Protein AF-A0A0G1TGY3-F1 (afdb_monomer)

Solvent-accessible surface area (backbone atoms only — not comparable to full-atom values): 24395 Å² total; per-residue (Å²): 129,84,79,92,53,63,81,68,51,52,61,52,52,50,52,52,41,62,74,67,44,72,40,59,59,64,80,89,74,49,90,42,69,34,83,45,82,66,89,56,51,62,45,38,53,90,56,82,52,72,69,52,55,55,55,52,52,54,51,35,54,52,42,52,52,43,38,74,75,67,34,46,50,40,29,58,47,46,32,49,49,55,61,65,57,26,45,51,40,17,62,73,72,73,46,59,46,73,66,47,44,56,54,22,43,51,46,34,50,54,53,51,59,70,70,59,60,64,51,16,70,91,64,53,48,43,51,68,39,68,89,45,41,52,53,55,55,50,48,50,52,51,34,37,77,69,70,36,37,49,76,48,76,41,78,35,42,28,31,7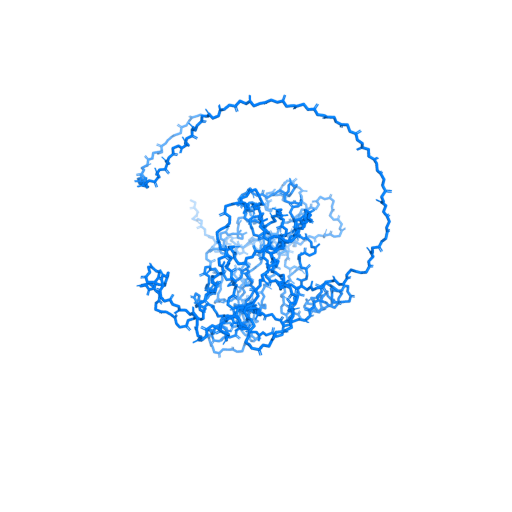6,87,78,71,42,80,43,59,76,92,43,43,56,94,60,15,33,73,86,76,66,44,69,47,43,81,42,81,43,78,41,81,44,70,54,58,75,83,42,48,68,60,59,55,60,48,55,79,73,52,97,63,59,66,69,59,46,50,52,51,53,60,70,62,43,82,49,67,39,31,49,38,36,34,28,31,69,75,86,72,86,82,68,99,62,92,72,76,63,50,70,48,79,43,79,35,72,58,63,88,52,56,91,73,58,64,58,48,79,42,54,60,84,36,74,65,40,53,55,50,62,68,69,40,81,85,64,79,73,91,81,77,62,85,85,73,71,84,79,73,98,63,101,62,81,71,65,49,78,44,57,34,93,56,36,50,76,76,51,81,52,88,46,90,49,83,52,62,93,64,97,75,90,77,92,75,91,83,90,85,86,84,88,85,91,83,88,87,89,86,81,90,82,89,84,88,85,82,88,81,93,78,85,83,84,88,82,85,83,82,87,79,88,86,79,88,84,87,85,90,87,89,87,133

Nearest PDB structures (foldseek):
  7nuc-assembly1_A  TM=8.549E-01  e=2.095E-24  Neisseria gonorrhoeae
  6ykl-assembly1_A  TM=8.386E-01  e=1.749E-25  Neisseria gonorrhoeae
  7nu5-assembly1_A  TM=8.412E-01  e=1.856E-25  Neisseria gonorrhoeae
  5ah5-assembly1_B  TM=9.162E-01  e=1.474E-23  Rhizobium rhizogenes K84
  5ah5-assembly2_A  TM=9.225E-01  e=2.823E-23  Rhizobium rhizogenes K84

Radius of gyration: 31.2 Å; Cα contacts (8 Å, |Δi|>4): 380; chains: 1; bounding box: 83×58×96 Å

Sequence (383 aa):
MPAYNPKLIEQKWQRLWEKSGLYTTDIANATKPFYNLMMFPYPSGEGLHVGHAYAFSGADVYGRFQKMLGNEVFEPMGFDAFGIHSENYAIKVGKHPAELIEHTTAHYEEQLRKLGNMYDWSHKLSTTDPNYYKWTQWLFLQLYKHGLAERKEADVNWCPSCKTVLADEQVITGRCERCDTETTRKKLKQWFLKITKYQERLLANLDHIDWSEKVKAAQRNWIGKSEGATIHFAVNMPSAGNAEAQKPTTISVFTTRPDTLFGATYLVLAPEHPLAQQIAHSSKSFFSAAAANTFFKSTSYGSLLPIILPVGWARMSSCLLSRSSQPMTRSSTLANSTACQRAKRRKKSSLGLNRTTTALQLPPTVCVTGSFPANDTGVRPSL

Secondary structure (DSSP, 8-state):
-PPP-HHHHHHHHHHHHHHHTTT---TTT-SSEEE---PPPP--SSS--HHHHHHHHHHHHHHHHHHHTT-EEE-EEEE---SHHHHHHHHHHT--HHHHHHHHHHHHHHHHHHHT---EEEEEEETTSHHHHHHHHHHHHHHHHTTSEEEEEEEEEEETTTTEEE-GGGEETTEETTT-PBPEEEEEEEEEE-GGGGHHHHHHHTTTS---HHHHHHHHHHH-----EEEEEEE-PPPSS--S-PPPEEEEEEES-GGGGGG--EEEE-TTSHHHHHHHHHGGGT--SSSSTTTTTS----PPPPEEEEGGGEEEEEEE-------S---------------------------------PPPP------------------

Mean predicted aligned error: 15.32 Å

Foldseek 3Di:
DDDDDCVVVLVVVLVVCVVVVVLAFPPPPFPAEDEQEDDAEALLDQEDDPVCLVRQVVSLVVQVVCVVVVHRYAYAYEHAHDDDSLVVSCVVVVHDSVVSSVVSRVRHVVVSSSSVGSHNCVPYYYCPDCVNCVVVVVVQVVCVVVVQKDWDWDFFWAAPVSRDTDDPVQQDPQAGVPPRGHTDTDTDTDMDGPCVVCLVVQLVVLVPDPDDPVVNVVSCVVQPWAWWFWFWWFFDDDDPDDDDPDGTDIDIDTDSCPVCVVVDFKDKDDCPPPVVVVNVVVCPPPPDDDPCPPPPDPDPDPDDDIDIGTSVRIDGPDTDNDGDGDGPDDDDDDDDDPDDDDDDDDDDDDDDDDDDDDDDDDDDDDDDDDDDDDDDDDDDDDD

Structure (mmCIF, N/CA/C/O backbone):
data_AF-A0A0G1TGY3-F1
#
_entry.id   AF-A0A0G1TGY3-F1
#
loop_
_atom_site.group_PDB
_atom_site.id
_atom_site.type_symbol
_atom_site.label_atom_id
_atom_site.label_alt_id
_atom_site.label_comp_id
_atom_site.label_asym_id
_atom_site.label_entity_id
_atom_site.label_seq_id
_atom_site.pdbx_PDB_ins_code
_atom_site.Cartn_x
_atom_site.Cartn_y
_atom_site.Cartn_z
_atom_site.occupancy
_atom_site.B_iso_or_equiv
_atom_site.auth_seq_id
_atom_site.auth_comp_id
_atom_site.auth_asym_id
_atom_site.auth_atom_id
_atom_site.pdbx_PDB_model_num
ATOM 1 N N . MET A 1 1 ? -12.801 -20.936 42.961 1.00 67.88 1 MET A N 1
ATOM 2 C CA . MET A 1 1 ? -13.068 -19.731 42.145 1.00 67.88 1 MET A CA 1
ATOM 3 C C . MET A 1 1 ? -13.780 -20.164 40.873 1.00 67.88 1 MET A C 1
ATOM 5 O O . MET A 1 1 ? -13.461 -21.251 40.399 1.00 67.88 1 MET A O 1
ATOM 9 N N . PRO A 1 2 ? -14.739 -19.390 40.341 1.00 83.81 2 PRO A N 1
ATOM 10 C CA . PRO A 1 2 ? -15.323 -19.692 39.036 1.00 83.81 2 PRO A CA 1
ATOM 11 C C . PRO A 1 2 ? -14.246 -19.647 37.940 1.00 83.81 2 PRO A C 1
ATOM 13 O O . PRO A 1 2 ? -13.299 -18.866 38.031 1.00 83.81 2 PRO A O 1
ATOM 16 N N . ALA A 1 3 ? -14.380 -20.500 36.924 1.00 93.06 3 ALA A N 1
ATOM 17 C CA . ALA A 1 3 ? -13.456 -20.551 35.794 1.00 93.06 3 ALA A CA 1
ATOM 18 C C . ALA A 1 3 ? -13.573 -19.295 34.909 1.00 93.06 3 ALA A C 1
ATOM 20 O O . ALA A 1 3 ? -14.649 -18.703 34.791 1.00 93.06 3 ALA A O 1
ATOM 21 N N . TYR A 1 4 ? -12.470 -18.907 34.262 1.00 94.75 4 TYR A N 1
ATOM 22 C CA . TYR A 1 4 ? -12.463 -17.824 33.277 1.00 94.75 4 TYR A CA 1
ATOM 23 C C . TYR A 1 4 ? -13.407 -18.147 32.106 1.00 94.75 4 TYR A C 1
ATOM 25 O O . TYR A 1 4 ? -13.307 -19.215 31.503 1.00 94.75 4 TYR A O 1
ATOM 33 N N . ASN A 1 5 ? -14.314 -17.220 31.780 1.00 93.94 5 ASN A N 1
ATOM 34 C CA . ASN A 1 5 ? -15.250 -17.347 30.663 1.00 93.94 5 ASN A CA 1
ATOM 35 C C . ASN A 1 5 ? -15.180 -16.100 29.755 1.00 93.94 5 ASN A C 1
ATOM 37 O O . ASN A 1 5 ? -15.793 -15.078 30.088 1.00 93.94 5 ASN A O 1
ATOM 41 N N . PRO A 1 6 ? -14.477 -16.168 28.607 1.00 94.62 6 PRO A N 1
ATOM 42 C CA . PRO A 1 6 ? -14.285 -15.018 27.720 1.00 94.62 6 PRO A CA 1
ATOM 43 C C . PRO A 1 6 ? -15.605 -14.472 27.167 1.00 94.62 6 PRO A C 1
ATOM 45 O O . PRO A 1 6 ? -15.793 -13.259 27.122 1.00 94.62 6 PRO A O 1
ATOM 48 N N . LYS A 1 7 ? -16.581 -15.344 26.868 1.00 91.12 7 LYS A N 1
ATOM 49 C CA . LYS A 1 7 ? -17.870 -14.947 26.272 1.00 91.12 7 LYS A CA 1
ATOM 50 C C . LYS A 1 7 ? -18.645 -13.947 27.134 1.00 91.12 7 LYS A C 1
ATOM 52 O O . LYS A 1 7 ? -19.361 -13.107 26.599 1.00 91.12 7 LYS A O 1
ATOM 57 N N . LEU A 1 8 ? -18.508 -14.037 28.459 1.00 88.50 8 LEU A N 1
ATOM 58 C CA . LEU A 1 8 ? -19.157 -13.116 29.398 1.00 88.50 8 LEU A CA 1
ATOM 59 C C . LEU A 1 8 ? -18.360 -11.819 29.592 1.00 88.50 8 LEU A C 1
ATOM 61 O O . LEU A 1 8 ? -18.947 -10.763 29.832 1.00 88.50 8 LEU A O 1
ATOM 65 N N . ILE A 1 9 ? -17.030 -11.895 29.517 1.00 95.12 9 ILE A N 1
ATOM 66 C CA . ILE A 1 9 ? -16.125 -10.798 29.874 1.00 95.12 9 ILE A CA 1
ATOM 67 C C . ILE A 1 9 ? -15.881 -9.872 28.676 1.00 95.12 9 ILE A C 1
ATOM 69 O O . ILE A 1 9 ? -16.003 -8.657 28.818 1.00 95.12 9 ILE A O 1
ATOM 73 N N . GLU A 1 10 ? -15.602 -10.421 27.494 1.00 96.12 10 GLU A N 1
ATOM 74 C CA . GLU A 1 10 ? -15.268 -9.656 26.284 1.00 96.12 10 GLU A CA 1
ATOM 75 C C . GLU A 1 10 ? -16.423 -8.736 25.869 1.00 96.12 10 GLU A C 1
ATOM 77 O O . GLU A 1 10 ? -16.259 -7.517 25.792 1.00 96.12 10 GLU A O 1
ATOM 82 N N . GLN A 1 11 ? -17.632 -9.292 25.730 1.00 93.31 11 GLN A N 1
ATOM 83 C CA . GLN A 1 11 ? -18.824 -8.524 25.351 1.00 93.31 11 GLN A CA 1
ATOM 84 C C . GLN A 1 11 ? -19.199 -7.453 26.380 1.00 93.31 11 GLN A C 1
ATOM 86 O O . GLN A 1 11 ? -19.825 -6.447 26.038 1.00 93.31 11 GLN A O 1
ATOM 91 N N . LYS A 1 12 ? -18.891 -7.670 27.665 1.00 95.50 12 LYS A N 1
ATOM 92 C CA . LYS A 1 12 ? -19.116 -6.662 28.707 1.00 95.50 12 LYS A CA 1
ATOM 93 C C . LYS A 1 12 ? -18.215 -5.452 28.460 1.00 95.50 12 LYS A C 1
ATOM 95 O O . LYS A 1 12 ? -18.719 -4.333 28.435 1.00 95.50 12 LYS A O 1
ATOM 100 N N . TRP A 1 13 ? -16.914 -5.669 28.282 1.00 95.94 13 TRP A N 1
ATOM 101 C CA . TRP A 1 13 ? -15.950 -4.578 28.134 1.00 95.94 13 TRP A CA 1
ATOM 102 C C . TRP A 1 13 ? -16.068 -3.852 26.797 1.00 95.94 13 TRP A C 1
ATOM 104 O O . TRP A 1 13 ? -16.098 -2.625 26.800 1.00 95.94 13 TRP A O 1
ATOM 114 N N . GLN A 1 14 ? -16.263 -4.578 25.693 1.00 94.69 14 GLN A N 1
ATOM 115 C CA . GLN A 1 14 ? -16.502 -3.982 24.372 1.00 94.69 14 GLN A CA 1
ATOM 116 C C . GLN A 1 14 ? -17.683 -3.000 24.401 1.00 94.69 14 GLN A C 1
ATOM 118 O O . GLN A 1 14 ? -17.555 -1.857 23.968 1.00 94.69 14 GLN A O 1
ATOM 123 N N . ARG A 1 15 ? -18.814 -3.398 25.007 1.00 93.75 15 ARG A N 1
ATOM 124 C CA . ARG A 1 15 ? -19.988 -2.520 25.162 1.00 93.75 15 ARG A CA 1
ATOM 125 C C . ARG A 1 15 ? -19.712 -1.298 26.032 1.00 93.75 15 ARG A C 1
ATOM 127 O O . ARG A 1 15 ? -20.249 -0.230 25.755 1.00 93.75 15 ARG A O 1
ATOM 134 N N . LEU A 1 16 ? -18.926 -1.451 27.099 1.00 96.12 16 LEU A N 1
ATOM 135 C CA . LEU A 1 16 ? -18.583 -0.334 27.980 1.00 96.12 16 LEU A CA 1
ATOM 136 C C . LEU A 1 16 ? -17.694 0.688 27.269 1.00 96.12 16 LEU A C 1
ATOM 138 O O . LEU A 1 16 ? -17.963 1.878 27.398 1.00 96.12 16 LEU A O 1
ATOM 142 N N . TRP A 1 17 ? -16.691 0.236 26.512 1.00 95.38 17 TRP A N 1
ATOM 143 C CA . TRP A 1 17 ? -15.795 1.114 25.756 1.00 95.38 17 TRP A CA 1
ATOM 144 C C . TRP A 1 17 ? -16.512 1.867 24.634 1.00 95.38 17 TRP A C 1
ATOM 146 O O . TRP A 1 17 ? -16.289 3.065 24.481 1.00 95.38 17 TRP A O 1
ATOM 156 N N . GLU A 1 18 ? -17.405 1.194 23.901 1.00 92.56 18 GLU A N 1
ATOM 157 C CA . GLU A 1 18 ? -18.226 1.839 22.868 1.00 92.56 18 GLU A CA 1
ATOM 158 C C . GLU A 1 18 ? -19.165 2.880 23.498 1.00 92.56 18 GLU A C 1
ATOM 160 O O . GLU A 1 18 ? -19.210 4.028 23.066 1.00 92.56 18 GLU A O 1
ATOM 165 N N . LYS A 1 19 ? -19.873 2.515 24.579 1.00 95.75 19 LYS A N 1
ATOM 166 C CA . LYS A 1 19 ? -20.824 3.414 25.251 1.00 95.75 19 LYS A CA 1
ATOM 167 C C . LYS A 1 19 ? -20.150 4.658 25.831 1.00 95.75 19 LYS A C 1
ATOM 169 O O . LYS A 1 19 ? -20.772 5.716 25.863 1.00 95.75 19 LYS A O 1
ATOM 174 N N . SER A 1 20 ? -18.929 4.533 26.346 1.00 96.44 20 SER A N 1
ATOM 175 C CA . SER A 1 20 ? -18.198 5.674 26.898 1.00 96.44 20 SER A CA 1
ATOM 176 C C . SER A 1 20 ? -17.501 6.522 25.835 1.00 96.44 20 SER A C 1
ATOM 178 O O . SER A 1 20 ? -16.983 7.578 26.187 1.00 96.44 20 SER A O 1
ATOM 180 N N . GLY A 1 21 ? -17.446 6.071 24.575 1.00 93.75 21 GLY A N 1
ATOM 181 C CA . GLY A 1 21 ? -16.664 6.731 23.528 1.00 93.75 21 GLY A CA 1
ATOM 182 C C . GLY A 1 21 ? -15.163 6.751 23.830 1.00 93.75 21 GLY A C 1
ATOM 183 O O . GLY A 1 21 ? -14.456 7.628 23.349 1.00 93.75 21 GLY A O 1
ATOM 184 N N . LEU A 1 22 ? -14.655 5.809 24.643 1.00 92.88 22 LEU A N 1
ATOM 185 C CA . LEU A 1 22 ? -13.270 5.821 25.151 1.00 92.88 22 LEU A CA 1
ATOM 186 C C . LEU A 1 22 ? -12.208 5.873 24.036 1.00 92.88 22 LEU A C 1
ATOM 188 O O . LEU A 1 22 ? -11.084 6.347 24.254 1.00 92.88 22 LEU A O 1
ATOM 192 N N . TYR A 1 23 ? -12.554 5.331 22.871 1.00 93.44 23 TYR A N 1
ATOM 193 C CA . TYR A 1 23 ? -11.687 5.210 21.702 1.00 93.44 23 TYR A CA 1
ATOM 194 C C . TYR A 1 23 ? -12.050 6.171 20.568 1.00 93.44 23 TYR A C 1
ATOM 196 O O . TYR A 1 23 ? -11.461 6.091 19.499 1.00 93.44 23 TYR A O 1
ATOM 204 N N . THR A 1 24 ? -12.971 7.105 20.805 1.00 94.62 24 THR A N 1
ATOM 205 C CA . THR A 1 24 ? -13.182 8.245 19.913 1.00 94.62 24 THR A CA 1
ATOM 206 C C . THR A 1 24 ? -12.200 9.346 20.286 1.00 94.62 24 THR A C 1
ATOM 208 O O . THR A 1 24 ? -12.147 9.759 21.447 1.00 94.62 24 THR A O 1
ATOM 211 N N . THR A 1 25 ? -11.417 9.814 19.317 1.00 91.50 25 THR A N 1
ATOM 212 C CA . THR A 1 25 ? -10.342 10.781 19.569 1.00 91.50 25 THR A CA 1
ATOM 213 C C . THR A 1 25 ? -10.687 12.135 18.966 1.00 91.50 25 THR A C 1
ATOM 215 O O . THR A 1 25 ? -11.050 12.231 17.796 1.00 91.50 25 THR A O 1
ATOM 218 N N . ASP A 1 26 ? -10.546 13.206 19.752 1.00 92.62 26 ASP A N 1
ATOM 219 C CA . ASP A 1 26 ? -10.632 14.574 19.236 1.00 92.62 26 ASP A CA 1
ATOM 220 C C . ASP A 1 26 ? -9.319 14.940 18.533 1.00 92.62 26 ASP A C 1
ATOM 222 O O . ASP A 1 26 ? -8.378 15.466 19.125 1.00 92.62 26 ASP A O 1
ATOM 226 N N . ILE A 1 27 ? -9.253 14.621 17.241 1.00 92.62 27 ILE A N 1
ATOM 227 C CA . ILE A 1 27 ? -8.060 14.831 16.412 1.00 92.62 27 ILE A CA 1
ATOM 228 C C . ILE A 1 27 ? -7.718 16.326 16.289 1.00 92.62 27 ILE A C 1
ATOM 230 O O . ILE A 1 27 ? -6.551 16.674 16.119 1.00 92.62 27 ILE A O 1
ATOM 234 N N . ALA A 1 28 ? -8.712 17.218 16.365 1.00 92.75 28 ALA A N 1
ATOM 235 C CA . ALA A 1 28 ? -8.510 18.649 16.149 1.00 92.75 28 ALA A CA 1
ATOM 236 C C . ALA A 1 28 ? -7.854 19.338 17.352 1.00 92.75 28 ALA A C 1
ATOM 238 O O . ALA A 1 28 ? -7.082 20.278 17.164 1.00 92.75 28 ALA A O 1
ATOM 239 N N . ASN A 1 29 ? -8.149 18.866 18.567 1.00 95.19 29 ASN A N 1
ATOM 240 C CA . ASN A 1 29 ? -7.727 19.520 19.807 1.00 95.19 29 ASN A CA 1
ATOM 241 C C . ASN A 1 29 ? -6.725 18.702 20.642 1.00 95.19 29 ASN A C 1
ATOM 243 O O . ASN A 1 29 ? -6.419 19.092 21.769 1.00 95.19 29 ASN A O 1
ATOM 247 N N . ALA A 1 30 ? -6.193 17.599 20.107 1.00 93.94 30 ALA A N 1
ATOM 248 C CA . ALA A 1 30 ? -5.237 16.751 20.814 1.00 93.94 30 ALA A CA 1
ATOM 249 C C . ALA A 1 30 ? -3.953 17.515 21.197 1.00 93.94 30 ALA A C 1
ATOM 251 O O . ALA A 1 30 ? -3.220 18.033 20.353 1.00 93.94 30 ALA A O 1
ATOM 252 N N . THR A 1 31 ? -3.645 17.528 22.490 1.00 94.56 31 THR A N 1
ATOM 253 C CA . THR A 1 31 ? -2.441 18.128 23.084 1.00 94.56 31 THR A CA 1
ATOM 254 C C . THR A 1 31 ? -1.221 17.211 23.008 1.00 94.56 31 THR A C 1
ATOM 256 O O . THR A 1 31 ? -0.088 17.692 22.939 1.00 94.56 31 THR A O 1
ATOM 259 N N . LYS A 1 32 ? -1.436 15.889 22.997 1.00 96.75 32 LYS A N 1
ATOM 260 C CA . LYS A 1 32 ? -0.388 14.868 22.821 1.00 96.75 32 LYS A CA 1
ATOM 261 C C . LYS A 1 32 ? -0.787 13.853 21.744 1.00 96.75 32 LYS A C 1
ATOM 263 O O . LYS A 1 32 ? -1.019 12.688 22.071 1.00 96.75 32 LYS A O 1
ATOM 268 N N . PRO A 1 33 ? -0.910 14.274 20.473 1.00 97.06 33 PRO A N 1
ATOM 269 C CA . PRO A 1 33 ? -1.428 13.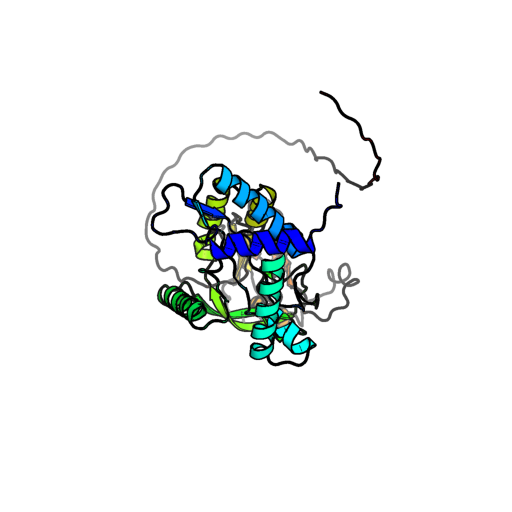416 19.418 1.00 97.06 33 PRO A CA 1
ATOM 270 C C . PRO A 1 33 ? -0.496 12.234 19.156 1.00 97.06 33 PRO A C 1
ATOM 272 O O . PRO A 1 33 ? 0.721 12.394 19.038 1.00 97.06 33 PRO A O 1
ATOM 275 N N . PHE A 1 34 ? -1.079 11.050 18.998 1.00 97.62 34 PHE A N 1
ATOM 276 C CA . PHE A 1 34 ? -0.358 9.866 18.554 1.00 97.62 34 PHE A CA 1
ATOM 277 C C . PHE A 1 34 ? -1.171 9.130 17.493 1.00 97.62 34 PHE A C 1
ATOM 279 O O . PHE A 1 34 ? -2.246 8.613 17.776 1.00 97.62 34 PHE A O 1
ATOM 286 N N . TYR A 1 35 ? -0.666 9.072 16.263 1.00 97.62 35 TYR A N 1
ATOM 287 C CA . TYR A 1 35 ? -1.345 8.369 15.179 1.00 97.62 35 TYR A CA 1
ATOM 288 C C . TYR A 1 35 ? -0.835 6.924 15.098 1.00 97.62 35 TYR A C 1
ATOM 290 O O . TYR A 1 35 ? 0.267 6.677 14.609 1.00 97.62 35 TYR A O 1
ATOM 298 N N . ASN A 1 36 ? -1.644 5.976 15.576 1.00 97.56 36 ASN A N 1
ATOM 299 C CA . ASN A 1 36 ? -1.374 4.548 15.455 1.00 97.56 36 ASN A CA 1
ATOM 300 C C . ASN A 1 36 ? -2.075 4.007 14.203 1.00 97.56 36 ASN A C 1
ATOM 302 O O . ASN A 1 36 ? -3.299 3.954 14.157 1.00 97.56 36 ASN A O 1
ATOM 306 N N . LEU A 1 37 ? -1.321 3.640 13.167 1.00 97.00 37 LEU A N 1
ATOM 307 C CA . LEU A 1 37 ? -1.896 3.208 11.893 1.00 97.00 37 LEU A CA 1
ATOM 308 C C . LEU A 1 37 ? -1.445 1.796 11.540 1.00 97.00 37 LEU A C 1
ATOM 310 O O . LEU A 1 37 ? -0.253 1.529 11.398 1.00 97.00 37 LEU A O 1
ATOM 314 N N . MET A 1 38 ? -2.420 0.923 11.309 1.00 96.00 38 MET A N 1
ATOM 315 C CA . MET A 1 38 ? -2.211 -0.384 10.703 1.00 96.00 38 MET A CA 1
ATOM 316 C C . MET A 1 38 ? -2.766 -0.388 9.279 1.00 96.00 38 MET A C 1
ATOM 318 O O . MET A 1 38 ? -3.776 0.256 8.998 1.00 96.00 38 MET A O 1
ATOM 322 N N . MET A 1 39 ? -2.113 -1.119 8.371 1.00 96.19 39 MET A N 1
ATOM 323 C CA . MET A 1 39 ? -2.628 -1.303 7.013 1.00 96.19 39 MET A CA 1
ATOM 324 C C . MET A 1 39 ? -4.009 -1.964 7.085 1.00 96.19 39 MET A C 1
ATOM 326 O O . MET A 1 39 ? -4.143 -3.088 7.570 1.00 96.19 39 MET A O 1
ATOM 330 N N . PHE A 1 40 ? -5.027 -1.239 6.631 1.00 94.56 40 PHE A N 1
ATOM 331 C CA . PHE A 1 40 ? -6.411 -1.697 6.596 1.00 94.56 40 PHE A CA 1
ATOM 332 C C . PHE A 1 40 ? -6.616 -2.922 5.675 1.00 94.56 40 PHE A C 1
ATOM 334 O O . PHE A 1 40 ? -5.866 -3.112 4.715 1.00 94.56 40 PHE A O 1
ATOM 341 N N . PRO A 1 41 ? -7.591 -3.801 5.969 1.00 94.00 41 PRO A N 1
ATOM 342 C CA . PRO A 1 41 ? -7.771 -5.047 5.232 1.00 94.00 41 PRO A CA 1
ATOM 343 C C . PRO A 1 41 ? -8.425 -4.853 3.859 1.00 94.00 41 PRO A C 1
ATOM 345 O O . PRO A 1 41 ? -9.281 -3.986 3.667 1.00 94.00 41 PRO A O 1
ATOM 348 N N . TYR A 1 42 ? -8.111 -5.776 2.948 1.00 91.38 42 TYR A N 1
ATOM 349 C CA . TYR A 1 42 ? -8.908 -6.027 1.749 1.00 91.38 42 TYR A CA 1
ATOM 350 C C . TYR A 1 42 ? -10.094 -6.941 2.114 1.00 91.38 42 TYR A C 1
ATOM 352 O O . TYR A 1 42 ? -9.848 -8.089 2.514 1.00 91.38 42 TYR A O 1
ATOM 360 N N . PRO A 1 43 ? -11.364 -6.527 1.934 1.00 88.94 43 PRO A N 1
ATOM 361 C CA . PRO A 1 43 ? -12.550 -7.363 2.155 1.00 88.94 43 PRO A CA 1
ATOM 362 C C . PRO A 1 43 ? -12.754 -8.360 0.994 1.00 88.94 43 PRO A C 1
ATOM 364 O O . PRO A 1 43 ? -13.809 -8.430 0.363 1.00 88.94 43 PRO A O 1
ATOM 367 N N . SER A 1 44 ? -11.696 -9.116 0.695 1.00 81.19 44 SER A N 1
ATOM 368 C CA . SER A 1 44 ? -11.503 -9.956 -0.495 1.00 81.19 44 SER A CA 1
ATOM 369 C C . SER A 1 44 ? -11.651 -11.458 -0.225 1.00 81.19 44 SER A C 1
ATOM 371 O O . SER A 1 44 ? -11.282 -12.292 -1.051 1.00 81.19 44 SER A O 1
ATOM 373 N N . GLY A 1 45 ? -12.184 -11.814 0.941 1.00 84.25 45 GLY A N 1
ATOM 374 C CA . GLY A 1 45 ? -12.485 -13.184 1.330 1.00 84.25 45 GLY A CA 1
ATOM 375 C C . GLY A 1 45 ? -13.786 -13.264 2.117 1.00 84.25 45 GLY A C 1
ATOM 376 O O . GLY A 1 45 ? -14.517 -12.283 2.247 1.00 84.25 45 GLY A O 1
ATOM 377 N N . GLU A 1 46 ? -14.072 -14.448 2.654 1.00 84.56 46 GLU A N 1
ATOM 378 C CA . GLU A 1 46 ? -15.263 -14.672 3.480 1.00 84.56 46 GLU A CA 1
ATOM 379 C C . GLU A 1 46 ? -15.194 -13.918 4.814 1.00 84.56 46 GLU A C 1
ATOM 381 O O . GLU A 1 46 ? -16.231 -13.529 5.330 1.00 84.56 46 GLU A O 1
ATOM 386 N N . GLY A 1 47 ? -13.987 -13.653 5.329 1.00 88.81 47 GLY A N 1
ATOM 387 C CA . GLY A 1 47 ? -13.748 -12.953 6.588 1.00 88.81 47 GLY A CA 1
ATOM 388 C C . GLY A 1 47 ? -12.256 -12.788 6.901 1.00 88.81 47 GLY A C 1
ATOM 389 O O . GLY A 1 47 ? -11.380 -13.150 6.109 1.00 88.81 47 GLY A O 1
ATOM 390 N N . LEU A 1 48 ? -11.954 -12.274 8.092 1.00 92.50 48 LEU A N 1
ATOM 391 C CA . LEU A 1 48 ? -10.605 -12.179 8.635 1.00 92.50 48 LEU A CA 1
ATOM 392 C C . LEU A 1 48 ? -9.975 -13.569 8.815 1.00 92.50 48 LEU A C 1
ATOM 394 O O . LEU A 1 48 ? -10.500 -14.426 9.521 1.00 92.50 48 LEU A O 1
ATOM 398 N N . HIS A 1 49 ? -8.780 -13.767 8.264 1.00 91.62 49 HIS A N 1
ATOM 399 C CA . HIS A 1 49 ? -7.893 -14.869 8.651 1.00 91.62 49 HIS A CA 1
ATOM 400 C C . HIS A 1 49 ? -7.005 -14.532 9.867 1.00 91.62 49 HIS A C 1
ATOM 402 O O . HIS A 1 49 ? -6.800 -13.364 10.203 1.00 91.62 49 HIS A O 1
ATOM 408 N N . VAL A 1 50 ? -6.360 -15.547 10.459 1.00 93.56 50 VAL A N 1
ATOM 409 C CA . VAL A 1 50 ? -5.483 -15.413 11.646 1.00 93.56 50 VAL A CA 1
ATOM 410 C C . VAL A 1 50 ? -4.350 -14.390 11.480 1.00 93.56 50 VAL A C 1
ATOM 412 O O . VAL A 1 50 ? -4.006 -13.698 12.431 1.00 93.56 50 VAL A O 1
ATOM 415 N N . GLY A 1 51 ? -3.816 -14.227 10.264 1.00 93.31 51 GLY A N 1
ATOM 416 C CA . GLY A 1 51 ? -2.816 -13.191 9.974 1.00 93.31 51 GLY A CA 1
ATOM 417 C C . GLY A 1 51 ? -3.301 -11.760 10.250 1.00 93.31 51 GLY A C 1
ATOM 418 O O . GLY A 1 51 ? -2.518 -10.948 10.735 1.00 93.31 51 GLY A O 1
ATOM 419 N N . HIS A 1 52 ? -4.589 -11.463 10.021 1.00 94.62 52 HIS A N 1
ATOM 420 C CA . HIS A 1 52 ? -5.170 -10.170 10.382 1.00 94.62 52 HIS A CA 1
ATOM 421 C C . HIS A 1 52 ? -5.199 -10.013 11.897 1.00 94.62 52 HIS A C 1
ATOM 423 O O . HIS A 1 52 ? -4.684 -9.027 12.401 1.00 94.62 52 HIS A O 1
ATOM 429 N N . ALA A 1 53 ? -5.730 -11.004 12.623 1.00 93.56 53 ALA A N 1
ATOM 430 C CA . ALA A 1 53 ? -5.789 -10.961 14.083 1.00 93.56 53 ALA A CA 1
ATOM 431 C C . ALA A 1 53 ? -4.396 -10.745 14.695 1.00 93.56 53 ALA A C 1
ATOM 433 O O . ALA A 1 53 ? -4.229 -9.873 15.537 1.00 93.56 53 ALA A O 1
ATOM 434 N N . TYR A 1 54 ? -3.378 -11.459 14.204 1.00 95.31 54 TYR A N 1
ATOM 435 C CA . TYR A 1 54 ? -1.997 -11.279 14.649 1.00 95.31 54 TYR A CA 1
ATOM 436 C C . TYR A 1 54 ? -1.490 -9.843 14.440 1.00 95.31 54 TYR A C 1
ATOM 438 O O . TYR A 1 54 ? -1.016 -9.213 15.384 1.00 95.31 54 TYR A O 1
ATOM 446 N N . ALA A 1 55 ? -1.601 -9.307 13.220 1.00 95.62 55 ALA A N 1
ATOM 447 C CA . ALA A 1 55 ? -1.053 -7.987 12.910 1.00 95.62 55 ALA A CA 1
ATOM 448 C C . ALA A 1 55 ? -1.838 -6.860 13.602 1.00 95.62 55 ALA A C 1
ATOM 450 O O . ALA A 1 55 ? -1.255 -5.925 14.148 1.00 95.62 55 ALA A O 1
ATOM 451 N N . PHE A 1 56 ? -3.164 -6.975 13.610 1.00 97.38 56 PHE A N 1
ATOM 452 C CA . PHE A 1 56 ? -4.079 -5.970 14.136 1.00 97.38 56 PHE A CA 1
ATOM 453 C C . PHE A 1 56 ? -4.024 -5.904 15.659 1.00 97.38 56 PHE A C 1
ATOM 455 O O . PHE A 1 56 ? -3.939 -4.811 16.207 1.00 97.38 56 PHE A O 1
ATOM 462 N N . SER A 1 57 ? -4.000 -7.048 16.350 1.00 96.62 57 SER A N 1
ATOM 463 C CA . SER A 1 57 ? -3.796 -7.066 17.801 1.00 96.62 57 SER A CA 1
ATOM 464 C C . SER A 1 57 ? -2.391 -6.594 18.188 1.00 96.62 57 SER A C 1
ATOM 466 O O . SER A 1 57 ? -2.235 -5.947 19.216 1.00 96.62 57 SER A O 1
ATOM 468 N N . GLY A 1 58 ? -1.367 -6.854 17.365 1.00 96.56 58 GLY A N 1
ATOM 469 C CA . GLY A 1 58 ? -0.023 -6.310 17.588 1.00 96.56 58 GLY A CA 1
ATOM 470 C C . GLY A 1 58 ? 0.011 -4.776 17.565 1.00 96.56 58 GLY A C 1
ATOM 471 O O . GLY A 1 58 ? 0.596 -4.160 18.457 1.00 96.56 58 GLY A O 1
ATOM 472 N N . ALA A 1 59 ? -0.656 -4.162 16.583 1.00 97.31 59 ALA A N 1
ATOM 473 C CA . ALA A 1 59 ? -0.801 -2.708 16.505 1.00 97.31 59 ALA A CA 1
ATOM 474 C C . ALA A 1 59 ? -1.613 -2.142 17.686 1.00 97.31 59 ALA A C 1
ATOM 476 O O . ALA A 1 59 ? -1.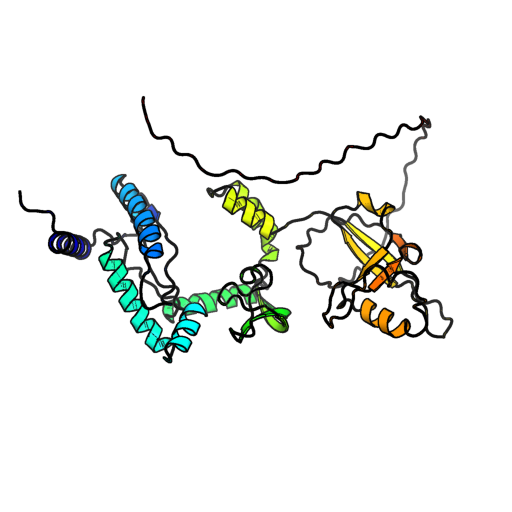181 -1.171 18.310 1.00 97.31 59 ALA A O 1
ATOM 477 N N . ASP A 1 60 ? -2.727 -2.792 18.039 1.00 98.12 60 ASP A N 1
ATOM 478 C CA . ASP A 1 60 ? -3.604 -2.395 19.148 1.00 98.12 60 ASP A CA 1
ATOM 479 C C . ASP A 1 60 ? -2.883 -2.423 20.506 1.00 98.12 60 ASP A C 1
ATOM 481 O O . ASP A 1 60 ? -3.004 -1.489 21.298 1.00 98.12 60 ASP A O 1
ATOM 485 N N . VAL A 1 61 ? -2.062 -3.449 20.770 1.00 98.44 61 VAL A N 1
ATOM 486 C CA . VAL A 1 61 ? -1.257 -3.540 22.003 1.00 98.44 61 VAL A CA 1
ATOM 487 C C . VAL A 1 61 ? -0.355 -2.316 22.160 1.00 98.44 61 VAL A C 1
ATOM 489 O O . VAL A 1 61 ? -0.300 -1.723 23.241 1.00 98.44 61 VAL A O 1
ATOM 492 N N . TYR A 1 62 ? 0.331 -1.909 21.090 1.00 98.12 62 TYR A N 1
ATOM 493 C CA . TYR A 1 62 ? 1.208 -0.743 21.133 1.00 98.12 62 TYR A CA 1
ATOM 494 C C . TYR A 1 62 ? 0.424 0.562 21.281 1.00 98.12 62 TYR A C 1
ATOM 496 O O . TYR A 1 62 ? 0.792 1.416 22.088 1.00 98.12 62 TYR A O 1
ATOM 504 N N . GLY A 1 63 ? -0.693 0.705 20.570 1.00 98.06 63 GLY A N 1
ATOM 505 C CA . GLY A 1 63 ? -1.550 1.873 20.711 1.00 98.06 63 GLY A CA 1
ATOM 506 C C . GLY A 1 63 ? -2.116 2.002 22.130 1.00 98.06 63 GLY A C 1
ATOM 507 O O . GLY A 1 63 ? -2.064 3.081 22.721 1.00 98.06 63 GLY A O 1
ATOM 508 N N . ARG A 1 64 ? -2.593 0.910 22.736 1.00 98.19 64 ARG A N 1
ATOM 509 C CA . ARG A 1 64 ? -3.066 0.902 24.131 1.00 98.19 64 ARG A CA 1
ATOM 510 C C . ARG A 1 64 ? -1.963 1.298 25.100 1.00 98.19 64 ARG A C 1
ATOM 512 O O . ARG A 1 64 ? -2.208 2.105 25.994 1.00 98.19 64 ARG A O 1
ATOM 519 N N . PHE A 1 65 ? -0.752 0.778 24.900 1.00 98.44 65 PHE A N 1
ATOM 520 C CA . PHE A 1 65 ? 0.421 1.186 25.668 1.00 98.44 65 PHE A CA 1
ATOM 521 C C . PHE A 1 65 ? 0.666 2.699 25.558 1.00 98.44 65 PHE A C 1
ATOM 523 O O . PHE A 1 65 ? 0.797 3.369 26.580 1.00 98.44 65 PHE A O 1
ATOM 530 N N . GLN A 1 66 ? 0.617 3.264 24.349 1.00 98.25 66 GLN A N 1
ATOM 531 C CA . GLN A 1 66 ? 0.766 4.708 24.140 1.00 98.25 66 GLN A CA 1
ATOM 532 C C . GLN A 1 66 ? -0.340 5.523 24.821 1.00 98.25 66 GLN A C 1
ATOM 534 O O . GLN A 1 66 ? -0.057 6.545 25.448 1.00 98.25 66 GLN A O 1
ATOM 539 N N . LYS A 1 67 ? -1.589 5.048 24.781 1.00 96.62 67 LYS A N 1
ATOM 540 C CA . LYS A 1 67 ? -2.707 5.683 25.491 1.00 96.62 67 LYS A CA 1
ATOM 541 C C . LYS A 1 67 ? -2.485 5.669 27.008 1.00 96.62 67 LYS A C 1
ATOM 543 O O . LYS A 1 67 ? -2.753 6.663 27.675 1.00 96.62 67 LYS A O 1
ATOM 548 N N . MET A 1 68 ? -1.936 4.581 27.559 1.00 97.44 68 MET A N 1
ATOM 549 C CA . MET A 1 68 ? -1.589 4.470 28.986 1.00 97.44 68 MET A CA 1
ATOM 550 C C . MET A 1 68 ? -0.413 5.368 29.400 1.00 97.44 68 MET A C 1
ATOM 552 O O . MET A 1 68 ? -0.349 5.772 30.559 1.00 97.44 68 MET A O 1
ATOM 556 N N . LEU A 1 69 ? 0.474 5.739 28.470 1.00 98.00 69 LEU A N 1
ATOM 557 C CA . LEU A 1 69 ? 1.499 6.772 28.683 1.00 98.00 69 LEU A CA 1
ATOM 558 C C . LEU A 1 69 ? 0.937 8.207 28.642 1.00 98.00 69 LEU A C 1
ATOM 560 O O . LEU A 1 69 ? 1.680 9.172 28.828 1.00 98.00 69 LEU A O 1
ATOM 564 N N . GLY A 1 70 ? -0.372 8.360 28.424 1.00 96.19 70 GLY A N 1
ATOM 565 C CA . GLY A 1 70 ? -1.059 9.648 28.381 1.00 96.19 70 GLY A CA 1
ATOM 566 C C . GLY A 1 70 ? -1.057 10.312 27.006 1.00 96.19 70 GLY A C 1
ATOM 567 O O . GLY A 1 70 ? -1.315 11.512 26.932 1.00 96.19 70 GLY A O 1
ATOM 568 N N . ASN A 1 71 ? -0.759 9.570 25.935 1.00 97.25 71 ASN A N 1
ATOM 569 C CA . ASN A 1 71 ? -0.929 10.069 24.574 1.00 97.25 71 ASN A CA 1
ATOM 570 C C . ASN A 1 71 ? -2.396 9.980 24.131 1.00 97.25 71 ASN A C 1
ATOM 572 O O . ASN A 1 71 ? -3.127 9.044 24.466 1.00 97.25 71 ASN A O 1
ATOM 576 N N . GLU A 1 72 ? -2.813 10.938 23.316 1.00 96.88 72 GLU A N 1
ATOM 577 C CA . GLU A 1 72 ? -4.128 10.986 22.685 1.00 96.88 72 GLU A CA 1
ATOM 578 C C . GLU A 1 72 ? -4.063 10.202 21.376 1.00 96.88 72 GLU A C 1
ATOM 580 O O . GLU A 1 72 ? -3.740 10.726 20.308 1.00 96.88 72 GLU A O 1
ATOM 585 N N . VAL A 1 73 ? -4.279 8.891 21.503 1.00 97.81 73 VAL A N 1
ATOM 586 C CA . VAL A 1 73 ? -4.102 7.951 20.397 1.00 97.81 73 VAL A CA 1
ATOM 587 C C . VAL A 1 73 ? -5.287 7.997 19.443 1.00 97.81 73 VAL A C 1
ATOM 589 O O . VAL A 1 73 ? -6.417 7.727 19.842 1.00 97.81 73 VAL A O 1
ATOM 592 N N . PHE A 1 74 ? -5.017 8.281 18.174 1.00 97.81 74 PHE A N 1
ATOM 593 C CA . PHE A 1 74 ? -5.929 8.059 17.062 1.00 97.81 74 PHE A CA 1
ATOM 594 C C . PHE A 1 74 ? -5.547 6.755 16.355 1.00 97.81 74 PHE A C 1
ATOM 596 O O . PHE A 1 74 ? -4.465 6.663 15.773 1.00 97.81 74 PHE A O 1
ATOM 603 N N . GLU A 1 75 ? -6.428 5.755 16.422 1.00 97.75 75 GLU A N 1
ATOM 604 C CA . GLU A 1 75 ? -6.275 4.471 15.730 1.00 97.75 75 GLU A CA 1
ATOM 605 C C . GLU A 1 75 ? -7.485 4.224 14.815 1.00 97.75 75 GLU A C 1
ATOM 607 O O . GLU A 1 75 ? -8.497 3.677 15.255 1.00 97.75 75 GLU A O 1
ATOM 612 N N . PRO A 1 76 ? -7.442 4.669 13.549 1.00 97.00 76 PRO A N 1
ATOM 613 C CA . PRO A 1 76 ? -8.539 4.473 12.618 1.00 97.00 76 PRO A CA 1
ATOM 614 C C . PRO A 1 76 ? -8.546 3.062 12.039 1.00 97.00 76 PRO A C 1
ATOM 616 O O . PRO A 1 76 ? -7.536 2.357 12.001 1.00 97.00 76 PRO A O 1
ATOM 619 N N . MET A 1 77 ? -9.694 2.697 11.478 1.00 97.00 77 MET A N 1
ATOM 620 C CA . MET A 1 77 ? -9.832 1.514 10.644 1.00 97.00 77 MET A CA 1
ATOM 621 C C . MET A 1 77 ? -10.698 1.821 9.428 1.00 97.00 77 MET A C 1
ATOM 623 O O . MET A 1 77 ? -11.540 2.714 9.446 1.00 97.00 77 MET A O 1
ATOM 627 N N . GLY A 1 78 ? -10.495 1.075 8.353 1.00 96.50 78 GLY A N 1
ATOM 628 C CA . GLY A 1 78 ? -11.296 1.181 7.145 1.00 96.50 78 GLY A CA 1
ATOM 629 C C . GLY A 1 78 ? -11.169 -0.077 6.308 1.00 96.50 78 GLY A C 1
ATOM 630 O O . GLY A 1 78 ? -10.714 -1.107 6.797 1.00 96.50 78 GLY A O 1
ATOM 631 N N . PHE A 1 79 ? -11.551 0.020 5.041 1.00 95.62 79 PHE A N 1
ATOM 632 C CA . PHE A 1 79 ? -11.517 -1.110 4.120 1.00 95.62 79 PHE A CA 1
ATOM 633 C C . PHE A 1 79 ? -10.953 -0.691 2.773 1.00 95.62 79 PHE A C 1
ATOM 635 O O . PHE A 1 79 ? -11.474 0.234 2.137 1.00 95.62 79 PHE A O 1
ATOM 642 N N . ASP A 1 80 ? -9.925 -1.407 2.318 1.00 94.25 80 ASP A N 1
ATOM 643 C CA . ASP A 1 80 ? -9.443 -1.286 0.948 1.00 94.25 80 ASP A CA 1
ATOM 644 C C . ASP A 1 80 ? -10.296 -2.153 0.021 1.00 94.25 80 ASP A C 1
ATOM 646 O O . ASP A 1 80 ? -9.949 -3.273 -0.350 1.00 94.25 80 ASP A O 1
ATOM 650 N N . ALA A 1 81 ? -11.503 -1.668 -0.250 1.00 91.12 81 ALA A N 1
ATOM 651 C CA . ALA A 1 81 ? -12.563 -2.439 -0.878 1.00 91.12 81 ALA A CA 1
ATOM 652 C C . ALA A 1 81 ? -12.493 -2.467 -2.413 1.00 91.12 81 ALA A C 1
ATOM 654 O O . ALA A 1 81 ? -13.090 -3.355 -3.027 1.00 91.12 81 ALA A O 1
ATOM 655 N N . PHE A 1 82 ? -11.774 -1.533 -3.042 1.00 89.12 82 PHE A N 1
ATOM 656 C CA . PHE A 1 82 ? -11.594 -1.509 -4.494 1.00 89.12 82 PHE A CA 1
ATOM 657 C C . PHE A 1 82 ? -10.519 -2.482 -4.986 1.00 89.12 82 PHE A C 1
ATOM 659 O O . PHE A 1 82 ? -9.733 -3.057 -4.239 1.00 89.12 82 PHE A O 1
ATOM 666 N N . GLY A 1 83 ? -10.460 -2.618 -6.307 1.00 84.31 83 GLY A N 1
ATOM 667 C CA . GLY A 1 83 ? -9.398 -3.341 -6.974 1.00 84.31 83 GLY A CA 1
ATOM 668 C C . GLY A 1 83 ? -9.666 -4.832 -7.090 1.00 84.31 83 GLY A C 1
ATOM 669 O O . GLY A 1 83 ? -10.737 -5.368 -6.803 1.00 84.31 83 GLY A O 1
ATOM 670 N N . ILE A 1 84 ? -8.651 -5.504 -7.601 1.00 76.69 84 ILE A N 1
ATOM 671 C CA . ILE A 1 84 ? -8.831 -6.814 -8.207 1.00 76.69 84 ILE A CA 1
ATOM 672 C C . ILE A 1 84 ? -8.998 -7.950 -7.194 1.00 76.69 84 ILE A C 1
ATOM 674 O O . ILE A 1 84 ? -9.486 -9.016 -7.547 1.00 76.69 84 ILE A O 1
ATOM 678 N N . HIS A 1 85 ? -8.579 -7.764 -5.940 1.00 78.12 85 HIS A N 1
ATOM 679 C CA . HIS A 1 85 ? -8.753 -8.791 -4.915 1.00 78.12 85 HIS A CA 1
ATOM 680 C C . HIS A 1 85 ? -10.243 -8.998 -4.619 1.00 78.12 85 HIS A C 1
ATOM 682 O O . HIS A 1 85 ? -10.727 -10.128 -4.683 1.00 78.12 85 HIS A O 1
ATOM 688 N N . SER A 1 86 ? -10.981 -7.904 -4.408 1.00 81.62 86 SER A N 1
ATOM 689 C CA . SER A 1 86 ? -12.437 -7.921 -4.243 1.00 81.62 86 SER A CA 1
ATOM 690 C C . SER A 1 86 ? -13.151 -8.405 -5.510 1.00 81.62 86 SER A C 1
ATOM 692 O O . SER A 1 86 ? -14.059 -9.230 -5.430 1.00 81.62 86 SER A O 1
ATOM 694 N N . GLU A 1 87 ? -12.711 -7.956 -6.690 1.00 84.06 87 GLU A N 1
ATOM 695 C CA . GLU A 1 87 ? -13.304 -8.364 -7.973 1.00 84.06 87 GLU A CA 1
ATOM 696 C C . GLU A 1 87 ? -13.104 -9.861 -8.267 1.00 84.06 87 GLU A C 1
ATOM 698 O O . GLU A 1 87 ? -14.052 -10.556 -8.625 1.00 84.06 87 GLU A O 1
ATOM 703 N N . ASN A 1 88 ? -11.900 -10.398 -8.056 1.00 82.06 88 ASN A N 1
ATOM 704 C CA . ASN A 1 88 ? -11.620 -11.823 -8.253 1.00 82.06 88 ASN A CA 1
ATOM 705 C C . ASN A 1 88 ? -12.432 -12.697 -7.295 1.00 82.06 88 ASN A C 1
ATOM 707 O O . ASN A 1 88 ? -12.900 -13.768 -7.688 1.00 82.06 88 ASN A O 1
ATOM 711 N N . TYR A 1 89 ? -12.606 -12.258 -6.046 1.00 83.88 89 TYR A N 1
ATOM 712 C CA . TYR A 1 89 ? -13.459 -12.967 -5.101 1.00 83.88 89 TYR A CA 1
ATOM 713 C C . TYR A 1 89 ? -14.918 -12.959 -5.566 1.00 83.88 89 TYR A C 1
ATOM 715 O O . TYR A 1 89 ? -15.548 -14.016 -5.588 1.00 83.88 89 TYR A O 1
ATOM 723 N N . ALA A 1 90 ? -15.412 -11.814 -6.047 1.00 87.06 90 ALA A N 1
ATOM 724 C CA . ALA A 1 90 ? -16.747 -11.685 -6.628 1.00 87.06 90 ALA A CA 1
ATOM 725 C C . ALA A 1 90 ? -16.974 -12.624 -7.819 1.00 87.06 90 ALA A C 1
ATOM 727 O O . ALA A 1 90 ? -17.977 -13.340 -7.853 1.00 87.06 90 ALA A O 1
ATOM 728 N N . ILE A 1 91 ? -16.001 -12.711 -8.732 1.00 86.25 91 ILE A N 1
ATOM 729 C CA . ILE A 1 91 ? -16.022 -13.658 -9.855 1.00 86.25 91 ILE A CA 1
ATOM 730 C C . ILE A 1 91 ? -16.071 -15.103 -9.347 1.00 86.25 91 ILE A C 1
ATOM 732 O O . ILE A 1 91 ? -16.878 -15.895 -9.831 1.00 86.25 91 ILE A O 1
ATOM 736 N N . LYS A 1 92 ? -15.241 -15.455 -8.356 1.00 85.31 92 LYS A N 1
ATOM 737 C CA . LYS A 1 92 ? -15.168 -16.816 -7.804 1.00 85.31 92 LYS A CA 1
ATOM 738 C C . LYS A 1 92 ? -16.491 -17.274 -7.188 1.00 85.31 92 LYS A C 1
ATOM 740 O O . LYS A 1 92 ? -16.844 -18.441 -7.332 1.00 85.31 92 LYS A O 1
ATOM 745 N N . VAL A 1 93 ? -17.202 -16.385 -6.495 1.00 88.75 93 VAL A N 1
ATOM 746 C CA . VAL A 1 93 ? -18.483 -16.708 -5.840 1.00 88.75 93 VAL A CA 1
ATOM 747 C C . VAL A 1 93 ? -19.705 -16.422 -6.719 1.00 88.75 93 VAL A C 1
ATOM 749 O O . VAL A 1 93 ? -20.830 -16.644 -6.279 1.00 88.75 93 VAL A O 1
ATOM 752 N N . GLY A 1 94 ? -19.501 -15.929 -7.946 1.00 90.69 94 GLY A N 1
ATOM 753 C CA . GLY A 1 94 ? -20.573 -15.649 -8.901 1.00 90.69 94 GLY A CA 1
ATOM 754 C C . GLY A 1 94 ? -21.514 -14.520 -8.471 1.00 90.69 94 GLY A C 1
ATOM 755 O O . GLY A 1 94 ? -22.708 -14.596 -8.749 1.00 90.69 94 GLY A O 1
ATOM 756 N N . LYS A 1 95 ? -21.005 -13.494 -7.777 1.00 90.50 95 LYS A N 1
ATOM 757 C CA . LYS A 1 95 ? -21.797 -12.342 -7.308 1.00 90.50 95 LYS A CA 1
ATOM 758 C C . LYS A 1 95 ? -21.301 -11.034 -7.907 1.00 90.50 95 LYS A C 1
ATOM 760 O O . LYS A 1 95 ? -20.132 -10.907 -8.267 1.00 90.50 95 LYS A O 1
ATOM 765 N N . HIS A 1 96 ? -22.182 -10.039 -7.981 1.00 91.06 96 HIS A N 1
ATOM 766 C CA . HIS A 1 96 ? -21.784 -8.700 -8.396 1.00 91.06 96 HIS A CA 1
ATOM 767 C C . HIS A 1 96 ? -20.862 -8.066 -7.330 1.00 91.06 96 HIS A C 1
ATOM 769 O O . HIS A 1 96 ? -21.194 -8.132 -6.143 1.00 91.06 96 HIS A O 1
ATOM 775 N N . PRO A 1 97 ? -19.732 -7.424 -7.700 1.00 88.75 97 PRO A N 1
ATOM 776 C CA . PRO A 1 97 ? -18.785 -6.875 -6.726 1.00 88.75 97 PRO A CA 1
ATOM 777 C C . PRO A 1 97 ? -19.416 -5.906 -5.723 1.00 88.75 97 PRO A C 1
ATOM 779 O O . PRO A 1 97 ? -19.106 -5.981 -4.542 1.00 88.75 97 PRO A O 1
ATOM 782 N N . ALA A 1 98 ? -20.333 -5.040 -6.168 1.00 87.00 98 ALA A N 1
ATOM 783 C CA . ALA A 1 98 ? -20.982 -4.068 -5.283 1.00 87.00 98 ALA A CA 1
ATOM 784 C C . ALA A 1 98 ? -21.792 -4.735 -4.154 1.00 87.00 98 ALA A C 1
ATOM 786 O O . ALA A 1 98 ? -21.675 -4.326 -3.004 1.00 87.00 98 ALA A O 1
ATOM 787 N N . GLU A 1 99 ? -22.548 -5.793 -4.467 1.00 88.31 99 GLU A N 1
ATOM 788 C CA . GLU A 1 99 ? -23.333 -6.543 -3.474 1.00 88.31 99 GLU A CA 1
ATOM 789 C C . GLU A 1 99 ? -22.422 -7.313 -2.516 1.00 88.31 99 GLU A C 1
ATOM 791 O O . GLU A 1 99 ? -22.668 -7.393 -1.312 1.00 88.31 99 GLU A O 1
ATOM 796 N N . LEU A 1 100 ? -21.346 -7.894 -3.054 1.00 88.06 100 LEU A N 1
ATOM 797 C CA . LEU A 1 100 ? -20.424 -8.681 -2.252 1.00 88.06 100 LEU A CA 1
ATOM 798 C C . LEU A 1 100 ? -19.621 -7.810 -1.288 1.00 88.06 100 LEU A C 1
ATOM 800 O O . LEU A 1 100 ? -19.465 -8.199 -0.136 1.00 88.06 100 LEU A O 1
ATOM 804 N N . ILE A 1 101 ? -19.140 -6.653 -1.746 1.00 88.62 101 ILE A N 1
ATOM 805 C CA . ILE A 1 101 ? -18.333 -5.725 -0.947 1.00 88.62 101 ILE A CA 1
ATOM 806 C C . ILE A 1 101 ? -19.113 -5.222 0.265 1.00 88.62 101 ILE A C 1
ATOM 808 O O . ILE A 1 101 ? -18.539 -5.136 1.347 1.00 88.62 101 ILE A O 1
ATOM 812 N N . GLU A 1 102 ? -20.403 -4.915 0.118 1.00 87.88 102 GLU A N 1
ATOM 813 C CA . GLU A 1 102 ? -21.243 -4.500 1.246 1.00 87.88 102 GLU A CA 1
ATOM 814 C C . GLU A 1 102 ? -21.301 -5.596 2.320 1.00 87.88 102 GLU A C 1
ATOM 816 O O . GLU A 1 102 ? -21.013 -5.349 3.494 1.00 87.88 102 GLU A O 1
ATOM 821 N N . HIS A 1 103 ? -21.571 -6.835 1.899 1.00 89.31 103 HIS A N 1
ATOM 822 C CA . HIS A 1 103 ? -21.642 -7.985 2.795 1.00 89.31 103 HIS A CA 1
ATOM 823 C C . HIS A 1 103 ? -20.291 -8.304 3.455 1.00 89.31 103 HIS A C 1
ATOM 825 O O . HIS A 1 103 ? -20.220 -8.485 4.672 1.00 89.31 103 HIS A O 1
ATOM 831 N N . THR A 1 104 ? -19.206 -8.392 2.679 1.00 90.94 104 THR A N 1
ATOM 832 C CA . THR A 1 104 ? -17.882 -8.738 3.220 1.00 90.94 104 THR A CA 1
ATOM 833 C C . THR A 1 104 ? -17.353 -7.649 4.134 1.00 90.94 104 THR A C 1
ATOM 835 O O . THR A 1 104 ? -16.811 -7.963 5.189 1.00 90.94 104 THR A O 1
ATOM 838 N N . THR A 1 105 ? -17.566 -6.377 3.799 1.00 92.38 105 THR A N 1
ATOM 839 C CA . THR A 1 105 ? -17.167 -5.256 4.655 1.00 92.38 105 THR A CA 1
ATOM 840 C C . THR A 1 105 ? -17.884 -5.307 6.004 1.00 92.38 105 THR A C 1
ATOM 842 O O . THR A 1 105 ? -17.234 -5.194 7.044 1.00 92.38 105 THR A O 1
ATOM 845 N N . ALA A 1 106 ? -19.200 -5.546 6.008 1.00 93.25 106 ALA A N 1
ATOM 846 C CA . ALA A 1 106 ? -19.972 -5.676 7.242 1.00 93.25 106 ALA A CA 1
ATOM 847 C C . ALA A 1 106 ? -19.488 -6.856 8.102 1.00 93.25 106 ALA A C 1
ATOM 849 O O . ALA A 1 106 ? -19.325 -6.717 9.316 1.00 93.25 106 ALA A O 1
ATOM 850 N N . HIS A 1 107 ? -19.195 -7.999 7.476 1.00 94.75 107 HIS A N 1
ATOM 851 C CA . HIS A 1 107 ? -18.681 -9.164 8.190 1.00 94.75 107 HIS A CA 1
ATOM 852 C C . HIS A 1 107 ? -17.269 -8.940 8.754 1.00 94.75 107 HIS A C 1
ATOM 854 O O . HIS A 1 107 ? -16.992 -9.301 9.898 1.00 94.75 107 HIS A O 1
ATOM 860 N N . TYR A 1 108 ? -16.380 -8.292 7.995 1.00 95.56 108 TYR A N 1
ATOM 861 C CA . TYR A 1 108 ? -15.055 -7.919 8.489 1.00 95.56 108 TYR A CA 1
ATOM 862 C C . TYR A 1 108 ? -15.164 -6.950 9.670 1.00 95.56 108 TYR A C 1
ATOM 864 O O . TYR A 1 108 ? -14.480 -7.147 10.670 1.00 95.56 108 TYR A O 1
ATOM 872 N N . GLU A 1 109 ? -16.030 -5.933 9.598 1.00 95.38 109 GLU A N 1
ATOM 873 C CA . GLU A 1 109 ? -16.269 -5.019 10.720 1.00 95.38 109 GLU A CA 1
ATOM 874 C C . GLU A 1 109 ? -16.756 -5.769 11.966 1.00 95.38 109 GLU A C 1
ATOM 876 O O . GLU A 1 109 ? -16.227 -5.552 13.056 1.00 95.38 109 GLU A O 1
ATOM 881 N N . GLU A 1 110 ? -17.712 -6.690 11.814 1.00 95.75 110 GLU A N 1
ATOM 882 C CA . GLU A 1 110 ? -18.203 -7.528 12.912 1.00 95.75 110 GLU A CA 1
ATOM 883 C C . GLU A 1 110 ? -17.055 -8.301 13.582 1.00 95.75 110 GLU A C 1
ATOM 885 O O . GLU A 1 110 ? -16.927 -8.310 14.809 1.00 95.75 110 GLU A O 1
ATOM 890 N N . GLN A 1 111 ? -16.192 -8.935 12.785 1.00 96.12 111 GLN A N 1
ATOM 891 C CA . GLN A 1 111 ? -15.056 -9.699 13.293 1.00 96.12 111 GLN A CA 1
ATOM 892 C C . GLN A 1 111 ? -13.991 -8.802 13.939 1.00 96.12 111 GLN A C 1
ATOM 894 O O . GLN A 1 111 ? -13.483 -9.143 15.005 1.00 96.12 111 GLN A O 1
ATOM 899 N N . LEU A 1 112 ? -13.692 -7.639 13.354 1.00 95.88 112 LEU A N 1
ATOM 900 C CA . LEU A 1 112 ? -12.766 -6.655 13.924 1.00 95.88 112 LEU A CA 1
ATOM 901 C C . LEU A 1 112 ? -13.268 -6.128 15.272 1.00 95.88 112 LEU A C 1
ATOM 903 O O . LEU A 1 112 ? -12.495 -6.038 16.224 1.00 95.88 112 LEU A O 1
ATOM 907 N N . ARG A 1 113 ? -14.569 -5.842 15.392 1.00 95.12 113 ARG A N 1
ATOM 908 C CA . ARG A 1 113 ? -15.185 -5.444 16.667 1.00 95.12 113 ARG A CA 1
ATOM 909 C C . ARG A 1 113 ? -15.090 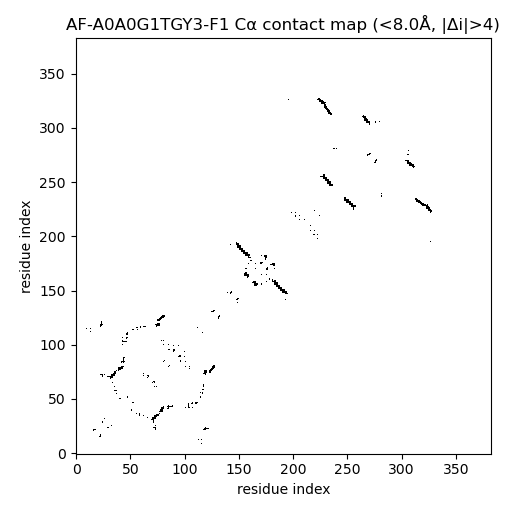-6.553 17.713 1.00 95.12 113 ARG A C 1
ATOM 911 O O . ARG A 1 113 ? -14.826 -6.259 18.877 1.00 95.12 113 ARG A O 1
ATOM 918 N N . LYS A 1 114 ? -15.232 -7.823 17.311 1.00 94.38 114 LYS A N 1
ATOM 919 C CA . LYS A 1 114 ? -15.056 -8.979 18.208 1.00 94.38 114 LYS A CA 1
ATOM 920 C C . LYS A 1 114 ? -13.623 -9.140 18.718 1.00 94.38 114 LYS A C 1
ATOM 922 O O . LYS A 1 114 ? -13.472 -9.621 19.837 1.00 94.38 114 LYS A O 1
ATOM 927 N N . LEU A 1 115 ? -12.602 -8.715 17.964 1.00 95.12 115 LEU A N 1
ATOM 928 C CA . LEU A 1 115 ? -11.216 -8.685 18.462 1.00 95.12 115 LEU A CA 1
ATOM 929 C C . LEU A 1 115 ? -11.050 -7.714 19.643 1.00 95.12 115 LEU A C 1
ATOM 931 O O . LEU A 1 115 ? -10.176 -7.913 20.478 1.00 95.12 115 LEU A O 1
ATOM 935 N N . GLY A 1 116 ? -11.912 -6.697 19.748 1.00 95.44 116 GLY A N 1
ATOM 936 C CA . GLY A 1 116 ? -11.886 -5.738 20.851 1.00 95.44 116 GLY A CA 1
ATOM 937 C C . GLY A 1 116 ? -10.758 -4.711 20.761 1.00 95.44 116 GLY A C 1
ATOM 938 O O . GLY A 1 116 ? -10.422 -4.108 21.779 1.00 95.44 116 GLY A O 1
ATOM 939 N N . ASN A 1 117 ? -10.186 -4.503 19.575 1.00 96.75 117 ASN A N 1
ATOM 940 C CA . ASN A 1 117 ? -9.189 -3.461 19.339 1.00 96.75 117 ASN A CA 1
ATOM 941 C C . ASN A 1 117 ? -9.804 -2.057 19.509 1.00 96.75 117 ASN A C 1
ATOM 943 O O . ASN A 1 117 ? -11.013 -1.868 19.354 1.00 96.75 117 ASN A O 1
ATOM 947 N N . MET A 1 118 ? -8.974 -1.066 19.821 1.00 96.31 118 MET A N 1
ATOM 948 C CA . MET A 1 118 ? -9.374 0.291 20.191 1.00 96.31 118 MET A CA 1
ATOM 949 C C . MET A 1 118 ? -9.614 1.223 18.996 1.00 96.31 118 MET A C 1
ATOM 951 O O . MET A 1 118 ? -9.257 2.399 19.031 1.00 96.31 118 MET A O 1
ATOM 955 N N . TYR A 1 119 ? -10.225 0.699 17.935 1.00 96.94 119 TYR A N 1
ATOM 956 C CA . TYR A 1 119 ? -10.478 1.477 16.728 1.00 96.94 119 TYR A CA 1
ATOM 957 C C . TYR A 1 119 ? -11.451 2.629 16.966 1.00 96.94 119 TYR A C 1
ATOM 959 O O . TYR A 1 119 ? -12.519 2.448 17.559 1.00 96.94 119 TYR A O 1
ATOM 967 N N . ASP A 1 120 ? -11.119 3.791 16.407 1.00 96.31 120 ASP A N 1
ATOM 968 C CA . ASP A 1 120 ? -12.048 4.906 16.288 1.00 96.31 120 ASP A CA 1
ATOM 969 C C . ASP A 1 120 ? -12.966 4.700 15.075 1.00 96.31 120 ASP A C 1
ATOM 971 O O . ASP A 1 120 ? -12.703 5.148 13.953 1.00 96.31 120 ASP A O 1
ATOM 975 N N . TRP A 1 121 ? -14.079 4.005 15.307 1.00 95.06 121 TRP A N 1
ATOM 976 C CA . TRP A 1 121 ? -15.074 3.714 14.275 1.00 95.06 121 TRP A CA 1
ATOM 977 C C . TRP A 1 121 ? -15.799 4.953 13.734 1.00 95.06 121 TRP A C 1
ATOM 979 O O . TRP A 1 121 ? -16.430 4.855 12.680 1.00 95.06 121 TRP A O 1
ATOM 989 N N . SER A 1 122 ? -15.705 6.112 14.400 1.00 94.06 122 SER A N 1
ATOM 990 C CA . SER A 1 122 ? -16.288 7.361 13.887 1.00 94.06 122 SER A CA 1
ATOM 991 C C . SER A 1 122 ? -15.572 7.870 12.628 1.00 94.06 122 SER A C 1
ATOM 993 O O . SER A 1 122 ? -16.174 8.570 11.817 1.00 94.06 122 SER A O 1
ATOM 995 N N . HIS A 1 123 ? -14.327 7.431 12.414 1.00 94.62 123 HIS A N 1
ATOM 996 C CA . HIS A 1 123 ? -13.496 7.754 11.252 1.00 94.62 123 HIS A CA 1
ATOM 997 C C . HIS A 1 123 ? -13.391 6.593 10.248 1.00 94.62 123 HIS A C 1
ATOM 999 O O . HIS A 1 123 ? -12.469 6.545 9.429 1.00 94.62 123 HIS A O 1
ATOM 1005 N N . LYS A 1 124 ? -14.338 5.647 10.297 1.00 95.12 124 LYS A N 1
ATOM 1006 C CA . LYS A 1 124 ? -14.392 4.512 9.373 1.00 95.12 124 LYS A CA 1
ATOM 1007 C C . LYS A 1 124 ? -14.550 4.979 7.929 1.00 95.12 124 LYS A C 1
ATOM 1009 O O . LYS A 1 124 ? -15.418 5.792 7.622 1.00 95.12 124 LYS A O 1
ATOM 1014 N N . LEU A 1 125 ? -13.773 4.385 7.027 1.00 94.88 125 LEU A N 1
ATOM 1015 C CA . LEU A 1 125 ? -13.879 4.628 5.588 1.00 94.88 125 LEU A CA 1
ATOM 1016 C C . LEU A 1 125 ? -13.888 3.334 4.777 1.00 94.88 125 LEU A C 1
ATOM 1018 O O . LEU A 1 125 ? -13.393 2.298 5.218 1.00 94.88 125 LEU A O 1
ATOM 1022 N N . SER A 1 126 ? -14.405 3.423 3.556 1.00 94.38 126 SER A N 1
ATOM 1023 C CA . SER A 1 126 ? -14.243 2.407 2.519 1.00 94.38 126 SER A CA 1
ATOM 1024 C C . SER A 1 126 ? -13.761 3.075 1.239 1.00 94.38 126 SER A C 1
ATOM 1026 O O . SER A 1 126 ? -14.286 4.123 0.853 1.00 94.38 126 SER A O 1
ATOM 1028 N N . THR A 1 127 ? -12.788 2.472 0.552 1.00 95.19 127 THR A N 1
ATOM 1029 C CA . THR A 1 127 ? -12.256 3.038 -0.698 1.00 95.19 127 THR A CA 1
ATOM 1030 C C . THR A 1 127 ? -13.274 3.033 -1.844 1.00 95.19 127 THR A C 1
ATOM 1032 O O . THR A 1 127 ? -13.113 3.797 -2.797 1.00 95.19 127 THR A O 1
ATOM 1035 N N . THR A 1 128 ? -14.357 2.253 -1.732 1.00 93.12 128 THR A N 1
ATOM 1036 C CA . THR A 1 128 ? -15.459 2.192 -2.710 1.00 93.12 128 THR A CA 1
ATOM 1037 C C . THR A 1 128 ? -16.547 3.242 -2.498 1.00 93.12 128 THR A C 1
ATOM 1039 O O . THR A 1 128 ? -17.419 3.379 -3.354 1.00 93.12 128 THR A O 1
ATOM 1042 N N . ASP A 1 129 ? -16.522 3.992 -1.393 1.00 93.75 129 ASP A N 1
ATOM 1043 C CA . ASP A 1 129 ? -17.486 5.068 -1.149 1.00 93.75 129 ASP A CA 1
ATOM 1044 C C . ASP A 1 129 ? -17.211 6.251 -2.107 1.00 93.75 129 ASP A C 1
ATOM 1046 O O . ASP A 1 129 ? -16.077 6.746 -2.156 1.00 93.75 129 ASP A O 1
ATOM 1050 N N . PRO A 1 130 ? -18.215 6.764 -2.848 1.00 95.69 130 PRO A N 1
ATOM 1051 C CA . PRO A 1 130 ? -18.077 7.981 -3.650 1.00 95.69 130 PRO A CA 1
ATOM 1052 C C . PRO A 1 130 ? -17.541 9.189 -2.880 1.00 95.69 130 PRO A C 1
ATOM 1054 O O . PRO A 1 130 ? -16.835 10.023 -3.449 1.00 95.69 130 PRO A O 1
ATOM 1057 N N . ASN A 1 131 ? -17.816 9.284 -1.579 1.00 96.81 131 ASN A N 1
ATOM 1058 C CA . ASN A 1 131 ? -17.265 10.323 -0.715 1.00 96.81 131 ASN A CA 1
ATOM 1059 C C . ASN A 1 131 ? -15.760 10.184 -0.475 1.00 96.81 131 ASN A C 1
ATOM 1061 O O . ASN A 1 131 ? -15.117 11.189 -0.165 1.00 96.81 131 ASN A O 1
ATOM 1065 N N . TYR A 1 132 ? -15.203 8.990 -0.672 1.00 96.62 132 TYR A N 1
ATOM 1066 C CA . TYR A 1 132 ? -13.772 8.731 -0.649 1.00 96.62 132 TYR A CA 1
ATOM 1067 C C . TYR A 1 132 ? -13.154 8.928 -2.039 1.00 96.62 132 TYR A C 1
ATOM 1069 O O . TYR A 1 132 ? -12.318 9.816 -2.229 1.00 96.62 132 TYR A O 1
ATOM 1077 N N . TYR A 1 133 ? -13.579 8.155 -3.048 1.00 97.00 133 TYR A N 1
ATOM 1078 C CA . TYR A 1 133 ? -12.874 8.130 -4.337 1.00 97.00 133 TYR A CA 1
ATOM 1079 C C . TYR A 1 133 ? -13.048 9.414 -5.165 1.00 97.00 133 TYR A C 1
ATOM 1081 O O . TYR A 1 133 ? -12.259 9.664 -6.079 1.00 97.00 133 TYR A O 1
ATOM 1089 N N . LYS A 1 134 ? -14.009 10.295 -4.844 1.00 98.00 134 LYS A N 1
ATOM 1090 C CA . LYS A 1 134 ? -14.050 11.644 -5.444 1.00 98.00 134 LYS A CA 1
ATOM 1091 C C . LYS A 1 134 ? -12.740 12.410 -5.224 1.00 98.00 134 LYS A C 1
ATOM 1093 O O . LYS A 1 134 ? -12.310 13.167 -6.093 1.00 98.00 134 LYS A O 1
ATOM 1098 N N . TRP A 1 135 ? -12.062 12.175 -4.098 1.00 98.19 135 TRP A N 1
ATOM 1099 C CA . TRP A 1 135 ? -10.779 12.802 -3.789 1.00 98.19 135 TRP A CA 1
ATOM 1100 C C . TRP A 1 135 ? -9.619 12.181 -4.562 1.00 98.19 135 TRP A C 1
ATOM 1102 O O . TRP A 1 135 ? -8.699 12.901 -4.946 1.00 98.19 135 TRP A O 1
ATOM 1112 N N . THR A 1 136 ? -9.671 10.881 -4.871 1.00 97.25 136 THR A N 1
ATOM 1113 C CA . THR A 1 136 ? -8.654 10.236 -5.718 1.00 97.25 136 THR A CA 1
ATOM 1114 C C . THR A 1 136 ? -8.786 10.694 -7.171 1.00 97.25 136 THR A C 1
ATOM 1116 O O . THR A 1 136 ? -7.781 11.014 -7.808 1.00 97.25 136 THR A O 1
ATOM 1119 N N . GLN A 1 137 ? -10.019 10.851 -7.669 1.00 98.25 137 GLN A N 1
ATOM 1120 C CA . GLN A 1 137 ? -10.306 11.483 -8.961 1.00 98.25 137 GLN A CA 1
ATOM 1121 C C . GLN A 1 137 ? -9.797 12.929 -8.998 1.00 98.25 137 GLN A C 1
ATOM 1123 O O . GLN A 1 137 ? -9.101 13.323 -9.935 1.00 98.25 137 GLN A O 1
ATOM 1128 N N . TRP A 1 138 ? -10.090 13.718 -7.960 1.00 98.50 138 TRP A N 1
ATOM 1129 C CA . TRP A 1 138 ? -9.607 15.093 -7.855 1.00 98.50 138 TRP A CA 1
ATOM 1130 C C . TRP A 1 138 ? -8.073 15.167 -7.835 1.00 98.50 138 TRP A C 1
ATOM 1132 O O . TRP A 1 138 ? -7.499 15.957 -8.587 1.00 98.50 138 TRP A O 1
ATOM 1142 N N . LEU A 1 139 ? -7.401 14.319 -7.048 1.00 98.44 139 LEU A N 1
ATOM 1143 C CA . LEU A 1 139 ? -5.939 14.261 -6.970 1.00 98.44 139 LEU A CA 1
ATOM 1144 C C . LEU A 1 139 ? -5.324 13.900 -8.324 1.00 98.44 139 LEU A C 1
ATOM 1146 O O . LEU A 1 139 ? -4.375 14.549 -8.762 1.00 98.44 139 LEU A O 1
ATOM 1150 N N . PHE A 1 140 ? -5.894 12.918 -9.023 1.00 98.38 140 PHE A N 1
ATOM 1151 C CA . PHE A 1 140 ? -5.465 12.556 -10.369 1.00 98.38 140 PHE A CA 1
ATOM 1152 C C . PHE A 1 140 ? -5.544 13.749 -11.330 1.00 98.38 140 PHE A C 1
ATOM 1154 O O . PHE A 1 140 ? -4.598 14.003 -12.076 1.00 98.38 140 PHE A O 1
ATOM 1161 N N . LEU A 1 141 ? -6.629 14.530 -11.279 1.00 98.38 141 LEU A N 1
ATOM 1162 C CA . LEU A 1 141 ? -6.765 15.739 -12.094 1.00 98.38 141 LEU A CA 1
ATOM 1163 C C . LEU A 1 141 ? -5.696 16.787 -11.758 1.00 98.38 141 LEU A C 1
ATOM 1165 O O . LEU A 1 141 ? -5.186 17.429 -12.676 1.00 98.38 1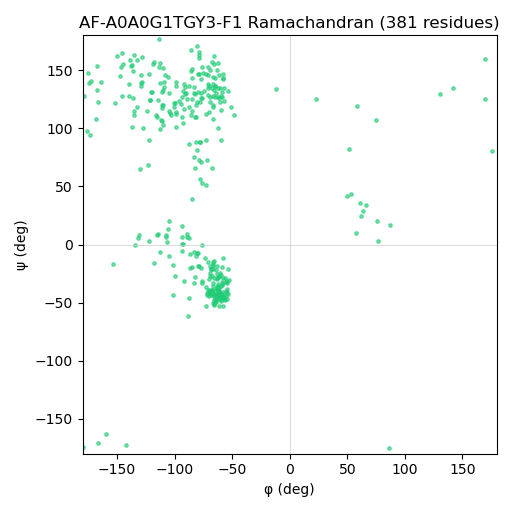41 LEU A O 1
ATOM 1169 N N . GLN A 1 142 ? -5.321 16.949 -10.484 1.00 98.44 142 GLN A N 1
ATOM 1170 C CA . GLN A 1 142 ? -4.217 17.842 -10.113 1.00 98.44 142 GLN A CA 1
ATOM 1171 C C . GLN A 1 142 ? -2.883 17.334 -10.673 1.00 98.44 142 GLN A C 1
ATOM 1173 O O . GLN A 1 142 ? -2.160 18.085 -11.328 1.00 98.44 142 GLN A O 1
ATOM 1178 N N . LEU A 1 143 ? -2.578 16.044 -10.499 1.00 98.38 143 LEU A N 1
ATOM 1179 C CA . LEU A 1 143 ? -1.365 15.433 -11.049 1.00 98.38 143 LEU A CA 1
ATOM 1180 C C . LEU A 1 143 ? -1.305 15.587 -12.573 1.00 98.38 143 LEU A C 1
ATOM 1182 O O . LEU A 1 143 ? -0.250 15.905 -13.122 1.00 98.38 143 LEU A O 1
ATOM 1186 N N . TYR A 1 144 ? -2.431 15.419 -13.264 1.00 97.81 144 TYR A N 1
ATOM 1187 C CA . TYR A 1 144 ? -2.522 15.614 -14.706 1.00 97.81 144 TYR A CA 1
ATOM 1188 C C . TYR A 1 144 ? -2.254 17.067 -15.115 1.00 97.81 144 TYR A C 1
ATOM 1190 O O . TYR A 1 144 ? -1.390 17.311 -15.959 1.00 97.81 144 TYR A O 1
ATOM 1198 N N . LYS A 1 145 ? -2.912 18.040 -14.469 1.00 98.12 145 LYS A N 1
ATOM 1199 C CA . LYS A 1 145 ? -2.711 19.480 -14.725 1.00 98.12 145 LYS A CA 1
ATOM 1200 C C . LYS A 1 145 ? -1.262 19.924 -14.510 1.00 98.12 145 LYS A C 1
ATOM 1202 O O . LYS A 1 145 ? -0.778 20.787 -15.234 1.00 98.12 145 LYS A O 1
ATOM 1207 N N . HIS A 1 146 ? -0.553 19.305 -13.567 1.00 97.62 146 HIS A N 1
ATOM 1208 C CA . HIS A 1 146 ? 0.861 19.578 -13.293 1.00 97.62 146 HIS A CA 1
ATOM 1209 C C . HIS A 1 146 ? 1.841 18.714 -14.110 1.00 97.62 146 HIS A C 1
ATOM 1211 O O . HIS A 1 146 ? 3.047 18.719 -13.853 1.00 97.62 146 HIS A O 1
ATOM 1217 N N . GLY A 1 147 ? 1.358 17.954 -15.100 1.00 96.81 147 GLY A N 1
ATOM 1218 C CA . GLY A 1 147 ? 2.205 17.121 -15.957 1.00 96.81 147 GLY A CA 1
ATOM 1219 C C . GLY A 1 147 ? 2.933 16.005 -15.196 1.00 96.81 147 GLY A C 1
ATOM 1220 O O . GLY A 1 147 ? 4.049 15.623 -15.573 1.00 96.81 147 GLY A O 1
ATOM 1221 N N . LEU A 1 148 ? 2.330 15.528 -14.103 1.00 97.62 148 LEU A N 1
ATOM 1222 C CA . LEU A 1 148 ? 2.762 14.399 -13.275 1.00 97.62 148 LEU A CA 1
ATOM 1223 C C . LEU A 1 148 ? 1.963 13.123 -13.560 1.00 97.62 148 LEU A C 1
ATOM 1225 O O . LEU A 1 148 ? 2.456 12.045 -13.250 1.00 97.62 148 LEU A O 1
ATOM 1229 N N . ALA A 1 149 ? 0.793 13.223 -14.191 1.00 97.38 149 ALA A N 1
ATOM 1230 C CA . ALA A 1 149 ? 0.113 12.099 -14.828 1.00 97.38 149 ALA A CA 1
ATOM 1231 C C . ALA A 1 149 ? 0.175 12.261 -16.353 1.00 97.38 149 ALA A C 1
ATOM 1233 O O . ALA A 1 149 ? -0.049 13.353 -16.875 1.00 97.38 149 ALA A O 1
ATOM 1234 N N . GLU A 1 150 ? 0.488 11.193 -17.082 1.00 94.88 150 GLU A N 1
ATOM 1235 C CA . GLU A 1 150 ? 0.513 11.199 -18.547 1.00 94.88 150 GLU A CA 1
ATOM 1236 C C . GLU A 1 150 ? -0.118 9.937 -19.123 1.00 94.88 150 GLU A C 1
ATOM 1238 O O . GLU A 1 150 ? -0.113 8.884 -18.489 1.00 94.88 150 GLU A O 1
ATOM 1243 N N . ARG A 1 151 ? -0.630 10.037 -20.352 1.00 94.25 151 ARG A N 1
ATOM 1244 C CA . ARG A 1 151 ? -1.113 8.885 -21.110 1.00 94.25 151 ARG A CA 1
ATOM 1245 C C . ARG A 1 151 ? -0.181 8.629 -22.284 1.00 94.25 151 ARG A C 1
ATOM 1247 O O . ARG A 1 151 ? -0.083 9.476 -23.170 1.00 94.25 151 ARG A O 1
ATOM 1254 N N . LYS A 1 152 ? 0.459 7.464 -22.314 1.00 90.69 152 LYS A N 1
ATOM 1255 C CA . LYS A 1 152 ? 1.367 7.057 -23.396 1.00 90.69 152 LYS A CA 1
ATOM 1256 C C . LYS A 1 152 ? 1.166 5.595 -23.762 1.00 90.69 152 LYS A C 1
ATOM 1258 O O . LYS A 1 152 ? 0.615 4.825 -22.978 1.00 90.69 152 LYS A O 1
ATOM 1263 N N . GLU A 1 153 ? 1.587 5.234 -24.967 1.00 90.50 153 GLU A N 1
ATOM 1264 C CA . GLU A 1 153 ? 1.753 3.829 -25.325 1.00 90.50 153 GLU A CA 1
ATOM 1265 C C . GLU A 1 153 ? 3.035 3.305 -24.696 1.00 90.50 153 GLU A C 1
ATOM 1267 O O . GLU A 1 153 ? 4.090 3.931 -24.802 1.00 90.50 153 GLU A O 1
ATOM 1272 N N . ALA A 1 154 ? 2.926 2.167 -24.029 1.00 83.94 154 ALA A N 1
ATOM 1273 C CA . ALA A 1 154 ? 4.059 1.469 -23.457 1.00 83.94 154 ALA A CA 1
ATOM 1274 C C . ALA A 1 154 ? 3.824 -0.037 -23.552 1.00 83.94 154 ALA A C 1
ATOM 1276 O O . ALA A 1 154 ? 2.678 -0.499 -23.598 1.00 83.94 154 ALA A O 1
ATOM 1277 N N . ASP A 1 155 ? 4.920 -0.788 -23.563 1.00 84.50 155 ASP A N 1
ATOM 1278 C CA . ASP A 1 155 ? 4.866 -2.218 -23.304 1.00 84.50 155 ASP A CA 1
ATOM 1279 C C . ASP A 1 155 ? 4.593 -2.404 -21.817 1.00 84.50 155 ASP A C 1
ATOM 1281 O O . ASP A 1 155 ? 5.404 -2.038 -20.966 1.00 84.50 155 ASP A O 1
ATOM 1285 N N . VAL A 1 156 ? 3.414 -2.926 -21.509 1.00 86.00 156 VAL A N 1
ATOM 1286 C CA . VAL A 1 156 ? 2.964 -3.138 -20.139 1.00 86.00 156 VAL A CA 1
ATOM 1287 C C . VAL A 1 156 ? 2.906 -4.621 -19.820 1.00 86.00 156 VAL A C 1
ATOM 1289 O O . VAL A 1 156 ? 2.702 -5.457 -20.707 1.00 86.00 156 VAL A O 1
ATOM 1292 N N . ASN A 1 157 ? 3.083 -4.947 -18.542 1.00 88.81 157 ASN A N 1
ATOM 1293 C CA . ASN A 1 157 ? 2.894 -6.306 -18.057 1.00 88.81 157 ASN A CA 1
ATOM 1294 C C . ASN A 1 157 ? 1.402 -6.639 -18.116 1.00 88.81 157 ASN A C 1
ATOM 1296 O O . ASN A 1 157 ? 0.569 -5.896 -17.606 1.00 88.81 157 ASN A O 1
ATOM 1300 N N . TRP A 1 158 ? 1.055 -7.750 -18.751 1.00 90.25 158 TRP A N 1
ATOM 1301 C CA . TRP A 1 158 ? -0.313 -8.218 -18.915 1.00 90.25 158 TRP A CA 1
ATOM 1302 C C . TRP A 1 158 ? -0.457 -9.605 -18.307 1.00 90.25 158 TRP A C 1
ATOM 1304 O O . TRP A 1 158 ? 0.243 -10.542 -18.704 1.00 90.25 158 TRP A O 1
ATOM 1314 N N . CYS A 1 159 ? -1.407 -9.751 -17.386 1.00 89.75 159 CYS A N 1
ATOM 1315 C CA . CYS A 1 159 ? -1.789 -11.056 -16.868 1.00 89.75 159 CYS A CA 1
ATOM 1316 C C . CYS A 1 159 ? -2.952 -11.622 -17.701 1.00 89.75 159 CYS A C 1
ATOM 1318 O O . CYS A 1 159 ? -4.037 -11.033 -17.694 1.00 89.75 159 CYS A O 1
ATOM 1320 N N . PRO A 1 160 ? -2.780 -12.759 -18.403 1.00 88.75 160 PRO A N 1
ATOM 1321 C CA . PRO A 1 160 ? -3.845 -13.336 -19.223 1.00 88.75 160 PRO A CA 1
ATOM 1322 C C . PRO A 1 160 ? -4.995 -13.914 -18.388 1.00 88.75 160 PRO A C 1
ATOM 1324 O O . PRO A 1 160 ? -6.137 -13.873 -18.839 1.00 88.75 160 PRO A O 1
ATOM 1327 N N . SER A 1 161 ? -4.709 -14.385 -17.171 1.00 86.62 161 SER A N 1
ATOM 1328 C CA . SER A 1 161 ? -5.713 -14.912 -16.239 1.00 86.62 161 SER A CA 1
ATOM 1329 C C . SER A 1 161 ? -6.566 -13.789 -15.637 1.00 86.62 161 SER A C 1
ATOM 1331 O O . SER A 1 161 ? -7.785 -13.783 -15.785 1.00 86.62 161 SER A O 1
ATOM 1333 N N . CYS A 1 162 ? -5.921 -12.766 -15.062 1.00 82.06 162 CYS A N 1
ATOM 1334 C CA . CYS A 1 162 ? -6.610 -11.602 -14.493 1.00 82.06 162 CYS A CA 1
ATOM 1335 C C . CYS A 1 162 ? -7.182 -10.640 -15.546 1.00 82.06 162 CYS A C 1
ATOM 1337 O O . CYS A 1 162 ? -7.887 -9.705 -15.183 1.00 82.06 162 CYS A O 1
ATOM 1339 N N . LYS A 1 163 ? -6.820 -10.806 -16.825 1.00 84.94 163 LYS A N 1
ATOM 1340 C CA . LYS A 1 163 ? -7.225 -9.943 -17.947 1.00 84.94 163 LYS A CA 1
ATOM 1341 C C . LYS A 1 163 ? -7.016 -8.448 -17.673 1.00 84.94 163 LYS A C 1
ATOM 1343 O O . LYS A 1 163 ? -7.852 -7.619 -18.022 1.00 84.94 163 LYS A O 1
ATOM 1348 N N . THR A 1 164 ? -5.885 -8.103 -17.063 1.00 84.75 164 THR A N 1
ATOM 1349 C CA . THR A 1 164 ? -5.558 -6.717 -16.722 1.00 84.75 164 THR A CA 1
ATOM 1350 C C . THR A 1 164 ? -4.064 -6.435 -16.830 1.00 84.75 164 THR A C 1
ATOM 1352 O O . THR A 1 164 ? -3.231 -7.349 -16.888 1.00 84.75 164 THR A O 1
ATOM 1355 N N . VAL A 1 165 ? -3.746 -5.145 -16.850 1.00 85.88 165 VAL A N 1
ATOM 1356 C CA . VAL A 1 165 ? -2.383 -4.625 -16.789 1.00 85.88 165 VAL A CA 1
ATOM 1357 C C . VAL A 1 165 ? -1.866 -4.702 -15.349 1.00 85.88 165 VAL A C 1
ATOM 1359 O O . VAL A 1 165 ? -2.620 -4.499 -14.400 1.00 85.88 165 VAL A O 1
ATOM 1362 N N . LEU A 1 166 ? -0.583 -5.015 -15.193 1.00 86.75 166 LEU A N 1
ATOM 1363 C CA . LEU A 1 166 ? 0.140 -5.041 -13.925 1.00 86.75 166 LEU A CA 1
ATOM 1364 C C . LEU A 1 166 ? 1.189 -3.926 -13.907 1.00 86.75 166 LEU A C 1
ATOM 1366 O O . LEU A 1 166 ? 1.880 -3.717 -14.909 1.00 86.75 166 LEU A O 1
ATOM 1370 N N . ALA A 1 167 ? 1.335 -3.247 -12.769 1.00 86.31 167 ALA A N 1
ATOM 1371 C CA . ALA A 1 167 ? 2.526 -2.439 -12.510 1.00 86.31 167 ALA A CA 1
ATOM 1372 C C . ALA A 1 167 ? 3.766 -3.347 -12.390 1.00 86.31 167 ALA A C 1
ATOM 1374 O O . ALA A 1 167 ? 3.629 -4.558 -12.198 1.00 86.31 167 ALA A O 1
ATOM 1375 N N . ASP A 1 168 ? 4.971 -2.790 -12.517 1.00 85.38 168 ASP A N 1
ATOM 1376 C CA . ASP A 1 168 ? 6.204 -3.581 -12.392 1.00 85.38 168 ASP A CA 1
ATOM 1377 C C . ASP A 1 168 ? 6.328 -4.189 -10.983 1.00 85.38 168 ASP A C 1
ATOM 1379 O O . ASP A 1 168 ? 6.745 -5.336 -10.845 1.00 85.38 168 ASP A O 1
ATOM 1383 N N . GLU A 1 169 ? 5.847 -3.483 -9.955 1.00 85.31 169 GLU A N 1
ATOM 1384 C CA . GLU A 1 169 ? 5.773 -3.950 -8.564 1.00 85.31 169 GLU A CA 1
ATOM 1385 C C . GLU A 1 169 ? 4.898 -5.205 -8.389 1.00 85.31 169 GLU A C 1
ATOM 1387 O O . GLU A 1 169 ? 5.103 -5.967 -7.449 1.00 85.31 169 GLU A O 1
ATOM 1392 N N . GLN A 1 170 ? 3.943 -5.439 -9.296 1.00 84.25 170 GLN A N 1
ATOM 1393 C CA . GLN A 1 170 ? 2.993 -6.560 -9.230 1.00 84.25 170 GLN A CA 1
ATOM 1394 C C . GLN A 1 170 ? 3.460 -7.794 -10.021 1.00 84.25 170 GLN A C 1
ATOM 1396 O O . GLN A 1 170 ? 2.701 -8.761 -10.190 1.00 84.25 170 GLN A O 1
ATOM 1401 N N . VAL A 1 171 ? 4.689 -7.756 -10.552 1.00 88.06 171 VAL A N 1
ATOM 1402 C CA . VAL A 1 171 ? 5.320 -8.857 -11.285 1.00 88.06 171 VAL A CA 1
ATOM 1403 C C . VAL A 1 171 ? 6.479 -9.422 -10.473 1.00 88.06 171 VAL A C 1
ATOM 1405 O O . VAL A 1 171 ? 7.555 -8.836 -10.389 1.00 88.06 171 VAL A O 1
ATOM 1408 N N . ILE A 1 172 ? 6.282 -10.614 -9.916 1.00 86.38 172 ILE A N 1
ATOM 1409 C CA . ILE A 1 172 ? 7.275 -11.312 -9.099 1.00 86.38 172 ILE A CA 1
ATOM 1410 C C . ILE A 1 172 ? 7.886 -12.413 -9.963 1.00 86.38 172 ILE A C 1
ATOM 1412 O O . ILE A 1 172 ? 7.207 -13.363 -10.345 1.00 86.38 172 ILE A O 1
ATOM 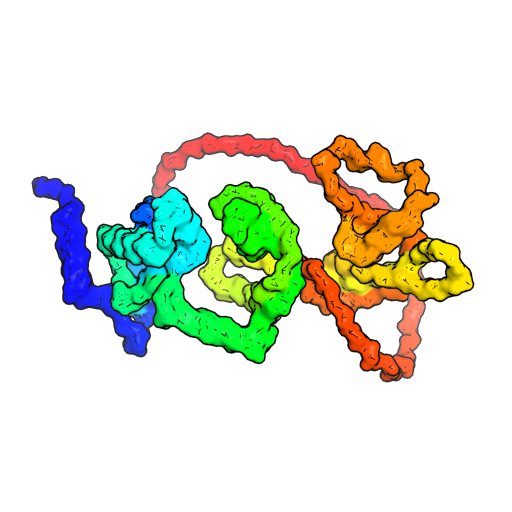1416 N N . THR A 1 173 ? 9.164 -12.271 -10.326 1.00 88.06 173 THR A N 1
ATOM 1417 C CA . THR A 1 173 ? 9.893 -13.254 -11.158 1.00 88.06 173 THR A CA 1
ATOM 1418 C C . THR A 1 173 ? 9.157 -13.580 -12.472 1.00 88.06 173 THR A C 1
ATOM 1420 O O . THR A 1 173 ? 9.020 -14.732 -12.873 1.00 88.06 173 THR A O 1
ATOM 1423 N N . GLY A 1 174 ? 8.626 -12.548 -13.138 1.00 87.12 174 GLY A N 1
ATOM 1424 C CA . GLY A 1 174 ? 7.893 -12.687 -14.405 1.00 87.12 174 GLY A CA 1
ATOM 1425 C C . GLY A 1 174 ? 6.458 -13.217 -14.273 1.00 87.12 174 GLY A C 1
ATOM 1426 O O . GLY A 1 174 ? 5.773 -13.382 -15.286 1.00 87.12 174 GLY A O 1
ATOM 1427 N N . ARG A 1 175 ? 5.973 -13.455 -13.050 1.00 91.44 175 ARG A N 1
ATOM 1428 C CA . ARG A 1 175 ? 4.633 -13.977 -12.759 1.00 91.44 175 ARG A CA 1
ATOM 1429 C C . ARG A 1 175 ? 3.780 -12.948 -12.033 1.00 91.44 175 ARG A C 1
ATOM 1431 O O . ARG A 1 175 ? 4.284 -12.062 -11.351 1.00 91.44 175 ARG A O 1
ATOM 1438 N N . CYS A 1 176 ? 2.468 -13.047 -12.206 1.00 87.81 176 CYS A N 1
ATOM 1439 C CA . CYS A 1 176 ? 1.518 -12.183 -11.515 1.00 87.81 176 CYS A CA 1
ATOM 1440 C C . CYS A 1 176 ? 1.544 -12.463 -10.006 1.00 87.81 176 CYS A C 1
ATOM 1442 O O . CYS A 1 176 ? 1.301 -13.601 -9.612 1.00 87.81 176 CYS A O 1
ATOM 1444 N N . GLU A 1 177 ? 1.712 -11.427 -9.173 1.00 85.38 177 GLU A N 1
ATOM 1445 C CA . GLU A 1 177 ? 1.744 -11.536 -7.698 1.00 85.38 177 GLU A CA 1
ATOM 1446 C C . GLU A 1 177 ? 0.519 -12.252 -7.085 1.00 85.38 177 GLU A C 1
ATOM 1448 O O . GLU A 1 177 ? 0.566 -12.724 -5.954 1.00 85.38 177 GLU A O 1
ATOM 1453 N N . ARG A 1 178 ? -0.599 -12.313 -7.825 1.00 81.00 178 ARG A N 1
ATOM 1454 C CA . ARG A 1 178 ? -1.906 -12.759 -7.319 1.00 81.00 178 ARG A CA 1
ATOM 1455 C C . ARG A 1 178 ? -2.261 -14.191 -7.696 1.00 81.00 178 ARG A C 1
ATOM 1457 O O . ARG A 1 178 ? -2.838 -14.911 -6.895 1.00 81.00 178 ARG A O 1
ATOM 1464 N N . CYS A 1 179 ? -2.016 -14.562 -8.952 1.00 84.06 179 CYS A N 1
ATOM 1465 C CA . CYS A 1 179 ? -2.477 -15.832 -9.530 1.00 84.06 179 CYS A CA 1
ATOM 1466 C C . CYS A 1 179 ? -1.336 -16.694 -10.071 1.00 84.06 179 CYS A C 1
ATOM 1468 O O . CYS A 1 179 ? -1.601 -17.717 -10.697 1.00 84.06 179 CYS A O 1
ATOM 1470 N N . ASP A 1 180 ? -0.091 -16.239 -9.905 1.00 87.69 180 ASP A N 1
ATOM 1471 C CA . ASP A 1 180 ? 1.138 -16.923 -10.317 1.00 87.69 180 ASP A CA 1
ATOM 1472 C C . ASP A 1 180 ? 1.228 -17.263 -11.821 1.00 87.69 180 ASP A C 1
ATOM 1474 O O . ASP A 1 180 ? 2.136 -17.952 -12.285 1.00 87.69 180 ASP A O 1
ATOM 1478 N N . THR A 1 181 ? 0.296 -16.741 -12.625 1.00 91.06 181 THR A N 1
ATOM 1479 C CA . THR A 1 181 ? 0.294 -16.904 -14.079 1.00 91.06 181 THR A CA 1
ATOM 1480 C C . THR A 1 181 ? 1.430 -16.090 -14.690 1.00 91.06 181 THR A C 1
ATOM 1482 O O . THR A 1 181 ? 1.664 -14.943 -14.297 1.00 91.06 181 THR A O 1
ATOM 1485 N N . GLU A 1 182 ? 2.116 -16.675 -15.672 1.00 92.56 182 GLU A N 1
ATOM 1486 C CA . GLU A 1 182 ? 3.180 -16.007 -16.418 1.00 92.56 182 GLU A CA 1
ATOM 1487 C C . GLU A 1 182 ? 2.656 -14.743 -17.108 1.00 92.56 182 GLU A C 1
ATOM 1489 O O . GLU A 1 182 ? 1.597 -14.731 -17.747 1.00 92.56 182 GLU A O 1
ATOM 1494 N N . THR A 1 183 ? 3.390 -13.648 -16.927 1.00 90.94 183 THR A N 1
ATOM 1495 C CA . THR A 1 183 ? 3.025 -12.354 -17.495 1.00 90.94 183 THR A CA 1
ATOM 1496 C C . THR A 1 183 ? 3.540 -12.234 -18.921 1.00 90.94 183 THR A C 1
ATOM 1498 O O . THR A 1 183 ? 4.621 -12.698 -19.268 1.00 90.94 183 THR A O 1
ATOM 1501 N N . THR A 1 184 ? 2.746 -11.588 -19.767 1.00 90.31 184 THR A N 1
ATOM 1502 C CA . THR A 1 184 ? 3.107 -11.293 -21.161 1.00 90.31 184 THR A CA 1
ATOM 1503 C C . THR A 1 184 ? 3.272 -9.791 -21.336 1.00 90.31 184 THR A C 1
ATOM 1505 O O . THR A 1 184 ? 2.696 -9.013 -20.578 1.00 90.31 184 THR A O 1
ATOM 1508 N N . ARG A 1 185 ? 4.036 -9.352 -22.338 1.00 84.75 185 ARG A N 1
ATOM 1509 C CA . ARG A 1 185 ? 4.110 -7.930 -22.696 1.00 84.75 185 ARG A CA 1
ATOM 1510 C C . ARG A 1 185 ? 3.046 -7.609 -23.741 1.00 84.75 185 ARG A C 1
ATOM 1512 O O . ARG A 1 185 ? 2.937 -8.303 -24.750 1.00 84.75 185 ARG A O 1
ATOM 1519 N N . LYS A 1 186 ? 2.269 -6.550 -23.511 1.00 84.50 186 LYS A N 1
ATOM 1520 C CA . LYS A 1 186 ? 1.339 -5.994 -24.505 1.00 84.50 186 LYS A CA 1
ATOM 1521 C C . LYS A 1 186 ? 1.568 -4.505 -24.662 1.00 84.50 186 LYS A C 1
ATOM 1523 O O . LYS A 1 186 ? 1.722 -3.796 -23.673 1.00 84.50 186 LYS A O 1
ATOM 1528 N N . LYS A 1 187 ? 1.507 -4.024 -25.899 1.00 85.00 187 LYS A N 1
ATOM 1529 C CA . LYS A 1 187 ? 1.566 -2.597 -26.191 1.00 85.00 187 LYS A CA 1
ATOM 1530 C C . LYS A 1 187 ? 0.183 -1.992 -26.006 1.00 85.00 187 LYS A C 1
ATOM 1532 O O . LYS A 1 187 ? -0.732 -2.303 -26.765 1.00 85.00 187 LYS A O 1
ATOM 1537 N N . LEU A 1 188 ? 0.010 -1.177 -24.970 1.00 85.75 188 LEU A N 1
ATOM 1538 C CA . LEU A 1 188 ? -1.274 -0.560 -24.642 1.00 85.75 188 LEU A CA 1
ATOM 1539 C C . LEU A 1 188 ? -1.088 0.910 -24.282 1.00 85.75 188 LEU A C 1
ATOM 1541 O O . LEU A 1 188 ? -0.072 1.320 -23.720 1.00 85.75 188 LEU A O 1
ATOM 1545 N N . LYS A 1 189 ? -2.112 1.710 -24.581 1.00 90.44 189 LYS A N 1
ATOM 1546 C CA . LYS A 1 189 ? -2.182 3.103 -24.152 1.00 90.44 189 LYS A CA 1
ATOM 1547 C C . LYS A 1 189 ? -2.682 3.153 -22.711 1.00 90.44 189 LYS A C 1
ATOM 1549 O O . LYS A 1 189 ? -3.847 2.859 -22.461 1.00 90.44 189 LYS A O 1
ATOM 1554 N N . GLN A 1 190 ? -1.804 3.516 -21.783 1.00 90.88 190 GLN A N 1
ATOM 1555 C CA . GLN A 1 190 ? -2.071 3.486 -20.343 1.00 90.88 190 GLN A CA 1
ATOM 1556 C C . GLN A 1 190 ? -1.748 4.826 -19.683 1.00 90.88 190 GLN A C 1
ATOM 1558 O O . GLN A 1 190 ? -1.050 5.671 -20.256 1.00 90.88 190 GLN A O 1
ATOM 1563 N N . TRP A 1 191 ? -2.299 5.026 -18.487 1.00 93.69 191 TRP A N 1
ATOM 1564 C CA . TRP A 1 191 ? -1.975 6.158 -17.625 1.00 93.69 191 TRP A CA 1
ATOM 1565 C C . TRP A 1 191 ? -0.779 5.824 -16.738 1.00 93.69 191 TRP A C 1
ATOM 1567 O O . TRP A 1 191 ? -0.713 4.746 -16.160 1.00 93.69 191 TRP A O 1
ATOM 1577 N N . PHE A 1 192 ? 0.144 6.772 -16.611 1.00 93.44 192 PHE A N 1
ATOM 1578 C CA . PHE A 1 192 ? 1.341 6.650 -15.789 1.00 93.44 192 PHE A CA 1
ATOM 1579 C C . PHE A 1 192 ? 1.477 7.864 -14.882 1.00 93.44 192 PHE A C 1
ATOM 1581 O O . PHE A 1 192 ? 1.287 9.001 -15.323 1.00 93.44 192 PHE A O 1
ATOM 1588 N N . LEU A 1 193 ? 1.871 7.624 -13.633 1.00 96.12 193 LEU A N 1
ATOM 1589 C CA . LEU A 1 193 ? 2.322 8.669 -12.724 1.00 96.12 193 LEU A CA 1
ATOM 1590 C C . LEU A 1 193 ? 3.845 8.790 -12.821 1.00 96.12 193 LEU A C 1
ATOM 1592 O O . LEU A 1 193 ? 4.564 7.794 -12.765 1.00 96.12 193 LEU A O 1
ATOM 1596 N N . LYS A 1 194 ? 4.356 10.014 -12.966 1.00 95.38 194 LYS A N 1
ATOM 1597 C CA . LYS A 1 194 ? 5.789 10.307 -13.126 1.00 95.38 194 LYS A CA 1
ATOM 1598 C C . LYS A 1 194 ? 6.535 10.248 -11.795 1.00 95.38 194 LYS A C 1
ATOM 1600 O O . LYS A 1 194 ? 7.193 11.213 -11.409 1.00 95.38 194 LYS A O 1
ATOM 1605 N N . ILE A 1 195 ? 6.454 9.111 -11.106 1.00 96.00 195 ILE A N 1
ATOM 1606 C CA . ILE A 1 195 ? 7.156 8.868 -9.840 1.00 96.00 195 ILE A CA 1
ATOM 1607 C C . ILE A 1 195 ? 8.677 9.027 -9.985 1.00 96.00 195 ILE A C 1
ATOM 1609 O O . ILE A 1 195 ? 9.338 9.498 -9.066 1.00 96.00 195 ILE A O 1
ATOM 1613 N N . THR A 1 196 ? 9.228 8.769 -11.175 1.00 93.75 196 THR A N 1
ATOM 1614 C CA . THR A 1 196 ? 10.651 8.976 -11.491 1.00 93.75 196 THR A CA 1
ATOM 1615 C C . THR A 1 196 ? 11.112 10.426 -11.314 1.00 93.75 196 THR A C 1
ATOM 1617 O O . THR A 1 196 ? 12.268 10.652 -10.968 1.00 93.75 196 THR A O 1
ATOM 1620 N N . LYS A 1 197 ? 10.219 11.427 -11.435 1.00 95.81 197 LYS A N 1
ATOM 1621 C CA . LYS A 1 197 ? 10.542 12.829 -11.092 1.00 95.81 197 LYS A CA 1
ATOM 1622 C C . LYS A 1 197 ? 10.879 13.019 -9.607 1.00 95.81 197 LYS A C 1
ATOM 1624 O O . LYS A 1 197 ? 11.490 14.022 -9.253 1.00 95.81 197 LYS A O 1
ATOM 1629 N N . TYR A 1 198 ? 10.489 12.074 -8.754 1.00 96.44 198 TYR A N 1
ATOM 1630 C CA . TYR A 1 198 ? 10.704 12.096 -7.310 1.00 96.44 198 TYR A CA 1
ATOM 1631 C C . TYR A 1 198 ? 11.782 11.108 -6.844 1.00 96.44 198 TYR A C 1
ATOM 1633 O O . TYR A 1 198 ? 12.041 11.054 -5.647 1.00 96.44 198 TYR A O 1
ATOM 1641 N N . GLN A 1 199 ? 12.446 10.367 -7.743 1.00 95.00 199 GLN A N 1
ATOM 1642 C CA . GLN A 1 199 ? 13.389 9.295 -7.380 1.00 95.00 199 GLN A CA 1
ATOM 1643 C C . GLN A 1 199 ? 14.500 9.751 -6.416 1.00 95.00 199 GLN A C 1
ATOM 1645 O O . GLN A 1 199 ? 14.792 9.067 -5.441 1.00 95.00 199 GLN A O 1
ATOM 1650 N N . GLU A 1 200 ? 15.074 10.938 -6.642 1.00 94.56 200 GLU A N 1
ATOM 1651 C CA . GLU A 1 200 ? 16.157 11.484 -5.811 1.00 94.56 200 GLU A CA 1
ATOM 1652 C C . GLU A 1 200 ? 15.667 11.802 -4.399 1.00 94.56 200 GLU A C 1
ATOM 1654 O O . GLU A 1 200 ? 16.317 11.474 -3.412 1.00 94.56 200 GLU A O 1
ATOM 1659 N N . ARG A 1 201 ? 14.474 12.395 -4.302 1.00 96.50 201 ARG A N 1
ATOM 1660 C CA . ARG A 1 201 ? 13.847 12.720 -3.021 1.00 96.50 201 ARG A CA 1
ATOM 1661 C C . ARG A 1 201 ? 13.405 11.458 -2.280 1.00 96.50 201 ARG A C 1
ATOM 1663 O O . ARG A 1 201 ? 13.553 11.398 -1.066 1.00 96.50 201 ARG A O 1
ATOM 1670 N N . LEU A 1 202 ? 12.877 10.463 -2.996 1.00 96.75 202 LEU A N 1
ATOM 1671 C CA . LEU A 1 202 ? 12.513 9.166 -2.422 1.00 96.75 202 LEU A CA 1
ATOM 1672 C C . LEU A 1 202 ? 13.741 8.470 -1.830 1.00 96.75 202 LEU A C 1
ATOM 1674 O O . LEU A 1 202 ? 13.662 7.999 -0.704 1.00 96.75 202 LEU A O 1
ATOM 1678 N N . LEU A 1 203 ? 14.876 8.471 -2.539 1.00 95.94 203 LEU A N 1
ATOM 1679 C CA . LEU A 1 203 ? 16.131 7.899 -2.046 1.00 95.94 203 LEU A CA 1
ATOM 1680 C C . LEU A 1 203 ? 16.695 8.658 -0.847 1.00 95.94 203 LEU A C 1
ATOM 1682 O O . LEU A 1 203 ? 16.986 8.033 0.167 1.00 95.94 203 LEU A O 1
ATOM 1686 N N . ALA A 1 204 ? 16.820 9.984 -0.946 1.00 96.50 204 ALA A N 1
ATOM 1687 C CA . ALA A 1 204 ? 17.395 10.804 0.120 1.00 96.50 204 ALA A CA 1
ATOM 1688 C C . ALA A 1 204 ? 16.601 10.686 1.432 1.00 96.50 204 ALA A C 1
ATOM 1690 O O . ALA A 1 204 ? 17.173 10.642 2.516 1.00 96.50 204 ALA A O 1
ATOM 1691 N N . ASN A 1 205 ? 15.273 10.565 1.349 1.00 96.44 205 ASN A N 1
ATOM 1692 C CA . ASN A 1 205 ? 14.435 10.439 2.539 1.00 96.44 205 ASN A CA 1
ATOM 1693 C C . ASN A 1 205 ? 14.611 9.100 3.283 1.00 96.44 205 ASN A C 1
ATOM 1695 O O . ASN A 1 205 ? 14.267 9.027 4.464 1.00 96.44 205 ASN A O 1
ATOM 1699 N N . LEU A 1 206 ? 15.163 8.056 2.647 1.00 96.75 206 LEU A N 1
ATOM 1700 C CA . LEU A 1 206 ? 15.426 6.773 3.316 1.00 96.75 206 LEU A CA 1
ATOM 1701 C C . LEU A 1 206 ? 16.502 6.880 4.406 1.00 96.75 206 LEU A C 1
ATOM 1703 O O . LEU A 1 206 ? 16.560 6.017 5.283 1.00 96.75 206 LEU A O 1
ATOM 1707 N N . ASP A 1 207 ? 17.324 7.930 4.383 1.00 95.06 207 ASP A N 1
ATOM 1708 C CA . ASP A 1 207 ? 18.412 8.125 5.347 1.00 95.06 207 ASP A CA 1
ATOM 1709 C C . ASP A 1 207 ? 17.922 8.673 6.695 1.00 95.06 207 ASP A C 1
ATOM 1711 O O . ASP A 1 207 ? 18.603 8.523 7.708 1.00 95.06 207 ASP A O 1
ATOM 1715 N N . HIS A 1 208 ? 16.722 9.259 6.730 1.00 94.62 208 HIS A N 1
ATOM 1716 C CA . HIS A 1 208 ? 16.163 9.894 7.929 1.00 94.62 208 HIS A CA 1
ATOM 1717 C C . HIS A 1 208 ? 14.869 9.243 8.425 1.00 94.62 208 HIS A C 1
ATOM 1719 O O . HIS A 1 208 ? 14.458 9.497 9.554 1.00 94.62 208 HIS A O 1
ATOM 1725 N N . ILE A 1 209 ? 14.211 8.423 7.599 1.00 96.25 209 ILE A N 1
ATOM 1726 C CA . ILE A 1 209 ? 12.991 7.725 8.008 1.00 96.25 209 ILE A CA 1
ATOM 1727 C C . ILE A 1 209 ? 13.308 6.634 9.039 1.00 96.25 209 ILE A C 1
ATOM 1729 O O . ILE A 1 209 ? 14.260 5.864 8.877 1.00 96.25 209 ILE A O 1
ATOM 1733 N N . ASP A 1 210 ? 12.496 6.541 10.088 1.00 96.06 210 ASP A N 1
ATOM 1734 C CA . ASP A 1 210 ? 12.655 5.540 11.148 1.00 96.06 210 ASP A CA 1
ATOM 1735 C C . ASP A 1 210 ? 12.038 4.190 10.749 1.00 96.06 210 ASP A C 1
ATOM 1737 O O . ASP A 1 210 ? 11.014 3.753 11.268 1.00 96.06 210 ASP A O 1
ATOM 1741 N N . TRP A 1 211 ? 12.626 3.559 9.732 1.00 96.81 211 TRP A N 1
ATOM 1742 C CA . TRP A 1 211 ? 12.248 2.232 9.241 1.00 96.81 211 TRP A CA 1
ATOM 1743 C C . TRP A 1 211 ? 13.400 1.242 9.394 1.00 96.81 211 TRP A C 1
ATOM 1745 O O . TRP A 1 211 ? 14.572 1.619 9.388 1.00 96.81 211 TRP A O 1
ATOM 1755 N N . SER A 1 212 ? 13.075 -0.053 9.433 1.00 97.06 212 SER A N 1
ATOM 1756 C CA . SER A 1 212 ? 14.094 -1.107 9.428 1.00 97.06 212 SER A CA 1
ATOM 1757 C C . SER A 1 212 ? 15.005 -1.024 8.194 1.00 97.06 212 SER A C 1
ATOM 1759 O O . SER A 1 212 ? 14.546 -0.773 7.073 1.00 97.06 212 SER A O 1
ATOM 1761 N N . GLU A 1 213 ? 16.293 -1.328 8.374 1.00 96.56 213 GLU A N 1
ATOM 1762 C CA . GLU A 1 213 ? 17.260 -1.312 7.268 1.00 96.56 213 GLU A CA 1
ATOM 1763 C C . GLU A 1 213 ? 16.914 -2.313 6.163 1.00 96.56 213 GLU A C 1
ATOM 1765 O O . GLU A 1 213 ? 17.189 -2.056 4.994 1.00 96.56 213 GLU A O 1
ATOM 1770 N N . LYS A 1 214 ? 16.218 -3.410 6.488 1.00 97.25 214 LYS A N 1
ATOM 1771 C CA . LYS A 1 214 ? 15.713 -4.357 5.486 1.00 97.25 214 LYS A CA 1
ATOM 1772 C C . LYS A 1 214 ? 14.752 -3.684 4.499 1.00 97.25 214 LYS A C 1
ATOM 1774 O O . LYS A 1 214 ? 14.883 -3.880 3.293 1.00 97.25 214 LYS A O 1
ATOM 1779 N N . VAL A 1 215 ? 13.803 -2.886 4.996 1.00 96.88 215 VAL A N 1
ATOM 1780 C CA . VAL A 1 215 ? 12.829 -2.177 4.149 1.00 96.88 215 VAL A CA 1
ATOM 1781 C C . VAL A 1 215 ? 13.519 -1.069 3.359 1.00 96.88 215 VAL A C 1
ATOM 1783 O O . VAL A 1 215 ? 13.312 -0.965 2.150 1.00 96.88 215 VAL A O 1
ATOM 1786 N N . LYS A 1 216 ? 14.393 -0.283 4.001 1.00 97.25 216 LYS A N 1
ATOM 1787 C CA . LYS A 1 216 ? 15.158 0.765 3.309 1.00 97.25 216 LYS A CA 1
ATOM 1788 C C . LYS A 1 216 ? 16.042 0.189 2.203 1.00 97.25 216 LYS A C 1
ATOM 1790 O O . LYS A 1 216 ? 16.048 0.718 1.098 1.00 97.25 216 LYS A O 1
ATOM 1795 N N . ALA A 1 217 ? 16.752 -0.910 2.460 1.00 96.25 217 ALA A N 1
ATOM 1796 C CA . ALA A 1 217 ? 17.577 -1.585 1.461 1.00 96.25 217 ALA A CA 1
ATOM 1797 C C . ALA A 1 217 ? 16.741 -2.102 0.280 1.00 96.25 217 ALA A C 1
ATOM 1799 O O . ALA A 1 217 ? 17.125 -1.892 -0.869 1.00 96.25 217 ALA A O 1
ATOM 1800 N N . ALA A 1 218 ? 15.574 -2.704 0.543 1.00 95.69 218 ALA A N 1
ATOM 1801 C CA . ALA A 1 218 ? 14.657 -3.133 -0.512 1.00 95.69 218 ALA A CA 1
ATOM 1802 C C . ALA A 1 218 ? 14.206 -1.955 -1.396 1.00 95.69 218 ALA A C 1
ATOM 1804 O O . ALA A 1 218 ? 14.248 -2.063 -2.617 1.00 95.69 218 ALA A O 1
ATOM 1805 N N . GLN A 1 219 ? 13.866 -0.811 -0.794 1.00 96.06 219 GLN A N 1
ATOM 1806 C CA . GLN A 1 219 ? 13.485 0.407 -1.520 1.00 96.06 219 GLN A CA 1
ATOM 1807 C C . GLN A 1 219 ? 14.652 1.005 -2.327 1.00 96.06 219 GLN A C 1
ATOM 1809 O O . GLN A 1 219 ? 14.473 1.354 -3.493 1.00 96.06 219 GLN A O 1
ATOM 1814 N N . ARG A 1 220 ? 15.867 1.078 -1.759 1.00 95.56 220 ARG A N 1
ATOM 1815 C CA . ARG A 1 220 ? 17.070 1.549 -2.481 1.00 95.56 220 ARG A CA 1
ATOM 1816 C C . ARG A 1 220 ? 17.357 0.681 -3.706 1.00 95.56 220 ARG A C 1
ATOM 1818 O O . ARG A 1 220 ? 17.604 1.214 -4.787 1.00 95.56 220 ARG A O 1
ATOM 1825 N N . ASN A 1 221 ? 17.272 -0.638 -3.543 1.00 94.50 221 ASN A N 1
ATOM 1826 C CA . ASN A 1 221 ? 17.479 -1.595 -4.626 1.00 94.50 221 ASN A CA 1
ATOM 1827 C C . ASN A 1 221 ? 16.374 -1.509 -5.686 1.00 94.50 221 ASN A C 1
ATOM 1829 O O . ASN A 1 221 ? 16.682 -1.584 -6.871 1.00 94.50 221 ASN A O 1
ATOM 1833 N N . TRP A 1 222 ? 15.118 -1.305 -5.271 1.00 92.69 222 TRP A N 1
ATOM 1834 C CA . TRP A 1 222 ? 13.985 -1.121 -6.181 1.00 92.69 222 TRP A CA 1
ATOM 1835 C C . TRP A 1 222 ? 14.136 0.134 -7.045 1.00 92.69 222 TRP A C 1
ATOM 1837 O O . TRP A 1 222 ? 13.977 0.073 -8.260 1.00 92.69 222 TRP A O 1
ATOM 1847 N N . ILE A 1 223 ? 14.495 1.270 -6.435 1.00 94.50 223 ILE A N 1
ATOM 1848 C CA . ILE A 1 223 ? 14.717 2.519 -7.177 1.00 94.50 223 ILE A CA 1
ATOM 1849 C C . ILE A 1 223 ? 15.943 2.393 -8.095 1.00 94.50 223 ILE A C 1
ATOM 1851 O O . ILE A 1 223 ? 15.948 2.946 -9.195 1.00 94.50 223 ILE A O 1
ATOM 1855 N N . GLY A 1 224 ? 16.981 1.670 -7.658 1.00 92.75 224 GLY A N 1
ATOM 1856 C CA . GLY A 1 224 ? 18.069 1.223 -8.529 1.00 92.75 224 GLY A CA 1
ATOM 1857 C C . GLY A 1 224 ? 18.852 2.359 -9.192 1.00 92.75 224 GLY A C 1
ATOM 1858 O O . GLY A 1 224 ? 19.259 2.239 -10.351 1.00 92.75 224 GLY A O 1
ATOM 1859 N N . LYS A 1 225 ? 19.049 3.485 -8.488 1.00 91.44 225 LYS A N 1
ATOM 1860 C CA . LYS A 1 225 ? 19.816 4.618 -9.023 1.00 91.44 225 LYS A CA 1
ATOM 1861 C C . LYS A 1 225 ? 21.232 4.165 -9.362 1.00 91.44 225 LYS A C 1
ATOM 1863 O O . LYS A 1 225 ? 21.952 3.637 -8.520 1.00 91.44 225 LYS A O 1
ATOM 1868 N N . SER A 1 226 ? 21.632 4.430 -10.599 1.00 89.38 226 SER A N 1
ATOM 1869 C CA . SER A 1 226 ? 22.968 4.134 -11.092 1.00 89.38 226 SER A CA 1
ATOM 1870 C C . SER A 1 226 ? 23.578 5.358 -11.762 1.00 89.38 226 SER A C 1
ATOM 1872 O O . SER A 1 226 ? 22.881 6.170 -12.374 1.00 89.38 226 SER A O 1
ATOM 1874 N N . GLU A 1 227 ? 24.892 5.497 -11.616 1.00 91.25 227 GLU A N 1
ATOM 1875 C CA . GLU A 1 227 ? 25.684 6.503 -12.314 1.00 91.25 227 GLU A CA 1
ATOM 1876 C C . GLU A 1 227 ? 26.543 5.807 -13.368 1.00 91.25 227 GLU A C 1
ATOM 1878 O O . GLU A 1 227 ? 27.066 4.713 -13.151 1.00 91.25 227 GLU A O 1
ATOM 1883 N N . GLY A 1 228 ? 26.655 6.424 -14.538 1.00 92.12 228 GLY A N 1
ATOM 1884 C CA . GLY A 1 228 ? 27.322 5.823 -15.682 1.00 92.12 228 GLY A CA 1
ATOM 1885 C C . GLY A 1 228 ? 27.606 6.835 -16.780 1.00 92.12 228 GLY A C 1
ATOM 1886 O O . GLY A 1 228 ? 27.433 8.041 -16.595 1.00 92.12 228 GLY A O 1
ATOM 1887 N N . ALA A 1 229 ? 28.035 6.332 -17.932 1.00 93.31 229 ALA A N 1
ATOM 1888 C CA . ALA A 1 229 ? 28.292 7.130 -19.122 1.00 93.31 229 ALA A CA 1
ATOM 1889 C C . ALA A 1 229 ? 27.456 6.634 -20.302 1.00 93.31 229 ALA A C 1
ATOM 1891 O O . ALA A 1 229 ? 27.222 5.433 -20.459 1.00 93.31 229 ALA A O 1
ATOM 1892 N N . THR A 1 230 ? 27.055 7.572 -21.161 1.00 94.38 230 THR A N 1
ATOM 1893 C CA . THR A 1 230 ? 26.514 7.256 -22.485 1.00 94.38 230 THR A CA 1
ATOM 1894 C C . THR A 1 230 ? 27.647 7.312 -23.505 1.00 94.38 230 THR A C 1
ATOM 1896 O O . THR A 1 230 ? 28.302 8.340 -23.671 1.00 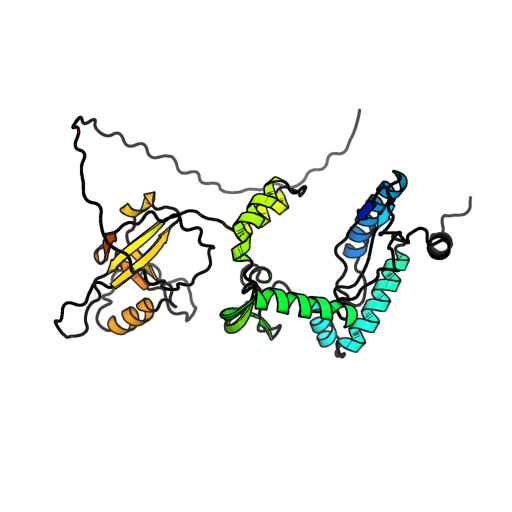94.38 230 THR A O 1
ATOM 1899 N N . ILE A 1 231 ? 27.891 6.196 -24.184 1.00 92.94 231 ILE A N 1
ATOM 1900 C CA . ILE A 1 231 ? 28.967 6.018 -25.158 1.00 92.94 231 ILE A CA 1
ATOM 1901 C C . ILE A 1 231 ? 28.352 5.911 -26.551 1.00 92.94 231 ILE A C 1
ATOM 1903 O O . ILE A 1 231 ? 27.392 5.169 -26.762 1.00 92.94 231 ILE A O 1
ATOM 1907 N N . HIS A 1 232 ? 28.913 6.653 -27.504 1.00 92.06 232 HIS A N 1
ATOM 1908 C CA . HIS A 1 232 ? 28.438 6.696 -28.883 1.00 92.06 232 HIS A CA 1
ATOM 1909 C C . HIS A 1 232 ? 29.375 5.900 -29.801 1.00 92.06 232 HIS A C 1
ATOM 1911 O O . HIS A 1 232 ? 30.534 6.270 -30.011 1.00 92.06 232 HIS A O 1
ATOM 1917 N N . PHE A 1 233 ? 28.853 4.813 -30.364 1.00 88.44 233 PHE A N 1
ATOM 1918 C CA . PHE A 1 233 ? 29.538 3.947 -31.319 1.00 88.44 233 PHE A CA 1
ATOM 1919 C C . PHE A 1 233 ? 29.075 4.282 -32.737 1.00 88.44 233 PHE A C 1
ATOM 1921 O O . PHE A 1 233 ? 27.894 4.140 -33.045 1.00 88.44 233 PHE A O 1
ATOM 1928 N N . ALA A 1 234 ? 29.981 4.716 -33.611 1.00 85.62 234 ALA A N 1
ATOM 1929 C CA . ALA A 1 234 ? 29.664 4.941 -35.016 1.00 85.62 234 ALA A CA 1
ATOM 1930 C C . ALA A 1 234 ? 29.797 3.622 -35.782 1.00 85.62 234 ALA A C 1
ATOM 1932 O O . ALA A 1 234 ? 30.893 3.074 -35.888 1.00 85.62 234 ALA A O 1
ATOM 1933 N N . VAL A 1 235 ? 28.685 3.113 -36.304 1.00 79.38 235 VAL A N 1
ATOM 1934 C CA . VAL A 1 235 ? 28.618 1.853 -37.046 1.00 79.38 235 VAL A CA 1
ATOM 1935 C C . VAL A 1 235 ? 28.476 2.144 -38.533 1.00 79.38 235 VAL A C 1
ATOM 1937 O O . VAL A 1 235 ? 27.618 2.924 -38.959 1.00 79.38 235 VAL A O 1
ATOM 1940 N N . ASN A 1 236 ? 29.322 1.489 -39.324 1.00 71.88 236 ASN A N 1
ATOM 1941 C CA . ASN A 1 236 ? 29.194 1.481 -40.773 1.00 71.88 236 ASN A CA 1
ATOM 1942 C C . ASN A 1 236 ? 28.226 0.362 -41.160 1.00 71.88 236 ASN A C 1
ATOM 1944 O O . ASN A 1 236 ? 28.529 -0.817 -40.988 1.00 71.88 236 ASN A O 1
ATOM 1948 N N . MET A 1 237 ? 27.052 0.737 -41.657 1.00 65.50 237 MET A N 1
ATOM 1949 C CA . MET A 1 237 ? 26.058 -0.224 -42.125 1.00 65.50 237 MET A CA 1
ATOM 1950 C C . MET A 1 237 ? 26.395 -0.648 -43.562 1.00 65.50 237 MET A C 1
ATOM 1952 O O . MET A 1 237 ? 26.719 0.216 -44.381 1.00 65.50 237 MET A O 1
ATOM 1956 N N . PRO A 1 238 ? 26.331 -1.948 -43.900 1.00 55.41 238 PRO A N 1
ATOM 1957 C CA . PRO A 1 238 ? 26.472 -2.383 -45.282 1.00 55.41 238 PRO A CA 1
ATOM 1958 C C . PRO A 1 238 ? 25.277 -1.873 -46.098 1.00 55.41 238 PRO A C 1
ATOM 1960 O O . PRO A 1 238 ? 24.125 -2.182 -45.791 1.00 55.41 238 PRO A O 1
ATOM 1963 N N . SER A 1 239 ? 25.554 -1.066 -47.124 1.00 52.09 239 SER A N 1
ATOM 1964 C CA . SER A 1 239 ? 24.534 -0.566 -48.048 1.00 52.09 239 SER A CA 1
ATOM 1965 C C . SER A 1 239 ? 24.159 -1.667 -49.039 1.00 52.09 239 SER A C 1
ATOM 1967 O O . SER A 1 239 ? 25.026 -2.230 -49.712 1.00 52.09 239 SER A O 1
ATOM 1969 N N . ALA A 1 240 ? 22.866 -1.967 -49.148 1.00 48.75 240 ALA A N 1
ATOM 1970 C CA . ALA A 1 240 ? 22.335 -2.734 -50.264 1.00 48.75 240 ALA A CA 1
ATOM 1971 C C . ALA A 1 240 ? 22.356 -1.830 -51.503 1.00 48.75 240 ALA A C 1
ATOM 1973 O O . ALA A 1 240 ? 21.410 -1.091 -51.738 1.00 48.75 240 ALA A O 1
ATOM 1974 N N . GLY A 1 241 ? 23.472 -1.861 -52.237 1.00 47.84 241 GLY A N 1
ATOM 1975 C CA . GLY A 1 241 ? 23.601 -1.319 -53.589 1.00 47.84 241 GLY A CA 1
ATOM 1976 C C . GLY A 1 241 ? 23.126 0.123 -53.759 1.00 47.84 241 GLY A C 1
ATOM 1977 O O . GLY A 1 241 ? 22.015 0.341 -54.216 1.00 47.84 241 GLY A O 1
ATOM 1978 N N . ASN A 1 242 ? 23.976 1.092 -53.411 1.00 42.16 242 ASN A N 1
ATOM 1979 C CA . ASN A 1 242 ? 24.245 2.309 -54.191 1.00 42.16 242 ASN A CA 1
ATOM 1980 C C . ASN A 1 242 ? 25.304 3.140 -53.453 1.00 42.16 242 ASN A C 1
ATOM 1982 O O . ASN A 1 242 ? 25.214 3.377 -52.246 1.00 42.16 242 ASN A O 1
ATOM 1986 N N . ALA A 1 243 ? 26.353 3.508 -54.186 1.00 45.44 243 ALA A N 1
ATOM 1987 C CA . ALA A 1 243 ? 27.542 4.188 -53.695 1.00 45.44 243 ALA A CA 1
ATOM 1988 C C . ALA A 1 243 ? 27.293 5.692 -53.498 1.00 45.44 243 ALA A C 1
ATOM 1990 O O . ALA A 1 243 ? 27.807 6.520 -54.240 1.00 45.44 243 ALA A O 1
ATOM 1991 N N . GLU A 1 244 ? 26.540 6.046 -52.461 1.00 44.06 244 GLU A N 1
ATOM 1992 C CA . GLU A 1 244 ? 26.626 7.367 -51.839 1.00 44.06 244 GLU A CA 1
ATOM 1993 C C . GLU A 1 244 ? 27.027 7.178 -50.377 1.00 44.06 244 GLU A C 1
ATOM 1995 O O . GLU A 1 244 ? 26.498 6.311 -49.680 1.00 44.06 244 GLU A O 1
ATOM 2000 N N . ALA A 1 245 ? 28.025 7.943 -49.931 1.00 46.16 245 ALA A N 1
ATOM 2001 C CA . ALA A 1 245 ? 28.628 7.841 -48.607 1.00 46.16 245 ALA A CA 1
ATOM 2002 C C . ALA A 1 245 ? 27.581 8.079 -47.505 1.00 46.16 245 ALA A C 1
ATOM 2004 O O . ALA A 1 245 ? 27.349 9.209 -47.072 1.00 46.16 245 ALA A O 1
ATOM 2005 N N . GLN A 1 246 ? 26.932 7.006 -47.050 1.00 51.81 246 GLN A N 1
ATOM 2006 C CA . GLN A 1 246 ? 25.979 7.077 -45.955 1.00 51.81 246 GLN A CA 1
ATOM 2007 C C . GLN A 1 246 ? 26.705 7.490 -44.678 1.00 51.81 246 GLN A C 1
ATOM 2009 O O . GLN A 1 246 ? 27.713 6.906 -44.274 1.00 51.81 246 GLN A O 1
ATOM 2014 N N . LYS A 1 247 ? 26.174 8.539 -44.050 1.00 55.47 247 LYS A N 1
ATOM 2015 C CA . LYS A 1 247 ? 26.634 9.049 -42.761 1.00 55.47 247 LYS A CA 1
ATOM 2016 C C . LYS A 1 247 ? 26.630 7.887 -41.752 1.00 55.47 247 LYS A C 1
ATOM 2018 O O . LYS A 1 247 ? 25.630 7.168 -41.692 1.00 55.47 247 LYS A O 1
ATOM 2023 N N . PRO A 1 248 ? 27.711 7.679 -40.979 1.00 63.47 248 PRO A N 1
ATOM 2024 C CA . PRO A 1 248 ? 27.786 6.563 -40.047 1.00 63.47 248 PRO A CA 1
ATOM 2025 C C . PRO A 1 248 ? 26.616 6.620 -39.063 1.00 63.47 248 PRO A C 1
ATOM 2027 O O . PRO A 1 248 ? 26.286 7.685 -38.533 1.00 63.47 248 PRO A O 1
ATOM 2030 N N . THR A 1 249 ? 25.976 5.473 -38.842 1.00 77.75 249 THR A N 1
ATOM 2031 C CA . THR A 1 249 ? 24.846 5.376 -37.918 1.00 77.75 249 THR A CA 1
ATOM 2032 C C . THR A 1 249 ? 25.391 5.278 -36.503 1.00 77.75 249 THR A C 1
ATOM 2034 O O . THR A 1 249 ? 26.180 4.387 -36.197 1.00 77.75 249 THR A O 1
ATOM 2037 N N . THR A 1 250 ? 24.990 6.196 -35.630 1.00 85.19 250 THR A N 1
ATOM 2038 C CA . THR A 1 250 ? 25.460 6.210 -34.242 1.00 85.19 250 THR A CA 1
ATOM 2039 C C . THR A 1 250 ? 24.553 5.365 -33.355 1.00 85.19 250 THR A C 1
ATOM 2041 O O . THR A 1 250 ? 23.351 5.612 -33.275 1.00 85.19 250 THR A O 1
ATOM 2044 N N . ILE A 1 251 ? 25.140 4.409 -32.638 1.00 88.50 251 ILE A N 1
ATOM 2045 C CA . ILE A 1 251 ? 24.491 3.631 -31.581 1.00 88.50 251 ILE A CA 1
ATOM 2046 C C . ILE A 1 251 ? 24.910 4.209 -30.229 1.00 88.50 251 ILE A C 1
ATOM 2048 O O . ILE A 1 251 ? 26.098 4.278 -29.915 1.00 88.50 251 ILE A O 1
ATOM 2052 N N . SER A 1 252 ? 23.933 4.627 -29.426 1.00 91.50 252 SER A N 1
ATOM 2053 C CA . SER A 1 252 ? 24.154 5.142 -28.070 1.00 91.50 252 SER A CA 1
ATOM 2054 C C . SER A 1 252 ? 23.943 4.029 -27.048 1.00 91.50 252 SER A C 1
ATOM 2056 O O . SER A 1 252 ? 22.865 3.440 -26.999 1.00 91.50 252 SER A O 1
ATOM 2058 N N . VAL A 1 253 ? 24.952 3.756 -26.224 1.00 92.69 253 VAL A N 1
ATOM 2059 C CA . VAL A 1 253 ? 24.926 2.713 -25.187 1.00 92.69 253 VAL A CA 1
ATOM 2060 C C . VAL A 1 253 ? 25.166 3.358 -23.828 1.00 92.69 253 VAL A C 1
ATOM 2062 O O . VAL A 1 253 ? 26.121 4.111 -23.668 1.00 92.69 253 VAL A O 1
ATOM 2065 N N . PHE A 1 254 ? 24.328 3.048 -22.842 1.00 93.31 254 PHE A N 1
ATOM 2066 C CA . PHE A 1 254 ? 24.576 3.415 -21.449 1.00 93.31 254 PHE A CA 1
ATOM 2067 C C . PHE A 1 254 ? 25.334 2.291 -20.733 1.00 93.31 254 PHE A C 1
ATOM 2069 O O . PHE A 1 254 ? 24.980 1.121 -20.872 1.00 93.31 254 PHE A O 1
ATOM 2076 N N . THR A 1 255 ? 26.359 2.638 -19.953 1.00 92.69 255 THR A N 1
ATOM 2077 C CA . THR A 1 255 ? 27.074 1.699 -19.077 1.00 92.69 255 THR A CA 1
ATOM 2078 C C . THR A 1 255 ? 27.401 2.344 -17.736 1.00 92.69 255 THR A C 1
ATOM 2080 O O . THR A 1 255 ? 27.859 3.485 -17.678 1.00 92.69 255 THR A O 1
ATOM 2083 N N . THR A 1 256 ? 27.219 1.595 -16.650 1.00 92.94 256 THR A N 1
ATOM 2084 C CA . THR A 1 256 ? 27.684 1.964 -15.300 1.00 92.94 256 THR A CA 1
ATOM 2085 C C . THR A 1 256 ? 29.173 1.676 -15.095 1.00 92.94 256 THR A C 1
ATOM 2087 O O . THR A 1 256 ? 29.752 2.063 -14.085 1.00 92.94 256 THR A O 1
ATOM 2090 N N . ARG A 1 257 ? 29.813 1.007 -16.062 1.00 93.62 257 ARG A N 1
ATOM 2091 C CA . ARG A 1 257 ? 31.232 0.636 -16.063 1.00 93.62 257 ARG A CA 1
ATOM 2092 C C . ARG A 1 257 ? 31.940 1.198 -17.300 1.00 93.62 257 ARG A C 1
ATOM 2094 O O . ARG A 1 257 ? 32.284 0.445 -18.207 1.00 93.62 257 ARG A O 1
ATOM 2101 N N . PRO A 1 258 ? 32.115 2.529 -17.407 1.00 93.31 258 PRO A N 1
ATOM 2102 C CA . PRO A 1 258 ? 32.835 3.129 -18.533 1.00 93.31 258 PRO A CA 1
ATOM 2103 C C . PRO A 1 258 ? 34.328 2.766 -18.550 1.00 93.31 258 PRO A C 1
ATOM 2105 O O . PRO A 1 258 ? 34.964 2.819 -19.599 1.00 93.31 258 PRO A O 1
ATOM 2108 N N . ASP A 1 259 ? 34.882 2.367 -17.405 1.00 92.69 259 ASP A N 1
ATOM 2109 C CA . ASP A 1 259 ? 36.257 1.893 -17.246 1.00 92.69 259 ASP A CA 1
ATOM 2110 C C . ASP A 1 259 ? 36.554 0.626 -18.066 1.00 92.69 259 ASP A C 1
ATOM 2112 O O . ASP A 1 259 ? 37.681 0.436 -18.519 1.00 92.69 259 ASP A O 1
ATOM 2116 N N . THR A 1 260 ? 35.545 -0.211 -18.329 1.00 93.25 260 THR A N 1
ATOM 2117 C CA . THR A 1 260 ? 35.708 -1.467 -19.079 1.00 93.25 260 THR A CA 1
ATOM 2118 C C . THR A 1 260 ? 35.586 -1.300 -20.596 1.00 93.25 260 THR A C 1
ATOM 2120 O O . THR A 1 260 ? 35.645 -2.290 -21.326 1.00 93.25 260 THR A O 1
ATOM 2123 N N . LEU A 1 261 ? 35.464 -0.066 -21.101 1.00 92.94 261 LEU A N 1
ATOM 2124 C CA . LEU A 1 261 ? 35.213 0.220 -22.517 1.00 92.94 261 LEU A CA 1
ATOM 2125 C C . LEU A 1 261 ? 36.227 -0.433 -23.468 1.00 92.94 261 LEU A C 1
ATOM 2127 O O . LEU A 1 261 ? 35.838 -0.970 -24.501 1.00 92.94 261 LEU A O 1
ATOM 2131 N N . PHE A 1 262 ? 37.517 -0.431 -23.119 1.00 91.38 262 PHE A N 1
ATOM 2132 C CA . PHE A 1 262 ? 38.565 -1.029 -23.958 1.00 91.38 262 PHE A CA 1
ATOM 2133 C C . PHE A 1 262 ? 38.464 -2.559 -24.074 1.00 91.38 262 PHE A C 1
ATOM 2135 O O . PHE A 1 262 ? 39.080 -3.140 -24.962 1.00 91.38 262 PHE A O 1
ATOM 2142 N N . GLY A 1 263 ? 37.686 -3.208 -23.202 1.00 92.12 263 GLY A N 1
ATOM 2143 C CA . GLY A 1 263 ? 37.387 -4.639 -23.257 1.00 92.12 263 GLY A CA 1
ATOM 2144 C C . GLY A 1 263 ? 36.092 -4.982 -23.999 1.00 92.12 263 GLY A C 1
ATOM 2145 O O . GLY A 1 263 ? 35.738 -6.157 -24.075 1.00 92.12 263 GLY A O 1
ATOM 2146 N N . ALA A 1 264 ? 35.363 -3.997 -24.533 1.00 91.62 264 ALA A N 1
ATOM 2147 C CA . ALA A 1 264 ? 34.138 -4.252 -25.284 1.00 91.62 264 ALA A CA 1
ATOM 2148 C C . ALA A 1 264 ? 34.460 -4.915 -26.637 1.00 91.62 264 ALA A C 1
ATOM 2150 O O . ALA A 1 264 ? 35.070 -4.303 -27.512 1.00 91.62 264 ALA A O 1
ATOM 2151 N N . THR A 1 265 ? 34.037 -6.169 -26.823 1.00 91.12 265 THR A N 1
ATOM 2152 C CA . THR A 1 265 ? 34.314 -6.965 -28.036 1.00 91.12 265 THR A CA 1
ATOM 2153 C C . THR A 1 265 ? 33.150 -6.989 -29.029 1.00 91.12 265 THR A C 1
ATOM 2155 O O . THR A 1 265 ? 33.362 -7.110 -30.238 1.00 91.12 265 THR A O 1
ATOM 2158 N N . TYR A 1 266 ? 31.917 -6.826 -28.550 1.00 88.62 266 TYR A N 1
ATOM 2159 C CA . TYR A 1 266 ? 30.705 -6.739 -29.363 1.00 88.62 266 TYR A CA 1
ATOM 2160 C C . TYR A 1 266 ? 29.644 -5.859 -28.685 1.00 88.62 266 TYR A C 1
ATOM 2162 O O . TYR A 1 266 ? 29.702 -5.598 -27.484 1.00 88.62 266 TYR A O 1
ATOM 2170 N N . LEU A 1 267 ? 28.668 -5.404 -29.469 1.00 88.88 267 LEU A N 1
ATOM 2171 C CA . LEU A 1 267 ? 27.454 -4.735 -29.014 1.00 88.88 267 LEU A CA 1
ATOM 2172 C C . LEU A 1 267 ? 26.270 -5.694 -29.144 1.00 88.88 267 LEU A C 1
ATOM 2174 O O . LEU A 1 267 ? 26.185 -6.457 -30.108 1.00 88.88 267 LEU A O 1
ATOM 2178 N N . VAL A 1 268 ? 25.340 -5.617 -28.195 1.00 89.50 268 VAL A N 1
ATOM 2179 C CA . VAL A 1 268 ? 24.079 -6.368 -28.222 1.00 89.50 268 VAL A CA 1
ATOM 2180 C C . VAL A 1 268 ? 22.932 -5.383 -28.344 1.00 89.50 268 VAL A C 1
ATOM 2182 O O . VAL A 1 268 ? 22.790 -4.481 -27.516 1.00 89.50 268 VAL A O 1
ATOM 2185 N N . LEU A 1 269 ? 22.105 -5.563 -29.369 1.00 86.44 269 LEU A N 1
ATOM 2186 C CA . LEU A 1 269 ? 20.888 -4.781 -29.551 1.00 86.44 269 LEU A CA 1
ATOM 2187 C C . LEU A 1 269 ? 19.676 -5.565 -29.055 1.00 86.44 269 LEU A C 1
ATOM 2189 O O . LEU A 1 269 ? 19.558 -6.770 -29.279 1.00 86.44 269 LEU A O 1
ATOM 2193 N N . ALA A 1 270 ? 18.762 -4.855 -28.396 1.00 85.94 270 ALA A N 1
ATOM 2194 C CA . ALA A 1 270 ? 17.451 -5.394 -28.068 1.00 85.94 270 ALA A CA 1
ATOM 2195 C C . ALA A 1 270 ? 16.719 -5.826 -29.355 1.00 85.94 270 ALA A C 1
ATOM 2197 O O . ALA A 1 270 ? 16.823 -5.100 -30.349 1.00 85.94 270 ALA A O 1
ATOM 2198 N N . PRO A 1 271 ? 15.958 -6.935 -29.354 1.00 82.88 271 PRO A N 1
ATOM 2199 C CA . PRO A 1 271 ? 15.166 -7.347 -30.517 1.00 82.88 271 PRO A CA 1
ATOM 2200 C C . PRO A 1 271 ? 14.210 -6.254 -31.018 1.00 82.88 271 PRO A C 1
ATOM 2202 O O . PRO A 1 271 ? 13.958 -6.135 -32.214 1.00 82.88 271 PRO A O 1
ATOM 2205 N N . GLU A 1 272 ? 13.721 -5.411 -30.108 1.00 79.75 272 GLU A N 1
ATOM 2206 C CA . GLU A 1 272 ? 12.805 -4.305 -30.393 1.00 79.75 272 GLU A CA 1
ATOM 2207 C C . GLU A 1 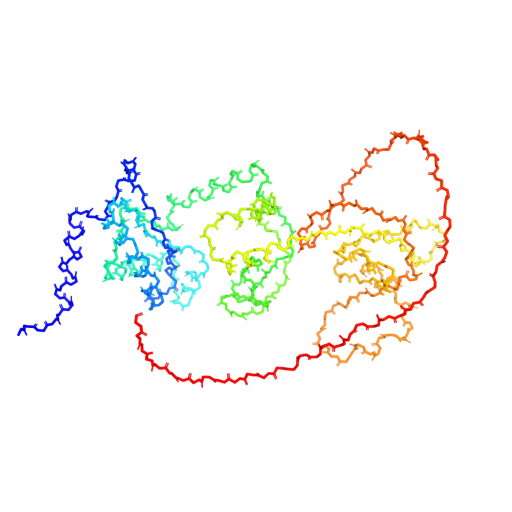272 ? 13.525 -3.033 -30.871 1.00 79.75 272 GLU A C 1
ATOM 2209 O O . GLU A 1 272 ? 12.881 -2.050 -31.241 1.00 79.75 272 GLU A O 1
ATOM 2214 N N . HIS A 1 273 ? 14.862 -3.008 -30.849 1.00 82.69 273 HIS A N 1
ATOM 2215 C CA . HIS A 1 273 ? 15.627 -1.843 -31.275 1.00 82.69 273 HIS A CA 1
ATOM 2216 C C . HIS A 1 273 ? 15.427 -1.609 -32.785 1.00 82.69 273 HIS A C 1
ATOM 2218 O O . HIS A 1 273 ? 15.619 -2.546 -33.561 1.00 82.69 273 HIS A O 1
ATOM 2224 N N . PRO A 1 274 ? 15.141 -0.376 -33.255 1.00 81.44 274 PRO A N 1
ATOM 2225 C CA . PRO A 1 274 ? 14.857 -0.118 -34.673 1.00 81.44 274 PRO A CA 1
ATOM 2226 C C . PRO A 1 274 ? 15.948 -0.619 -35.631 1.00 81.44 274 PRO A C 1
ATOM 2228 O O . PRO A 1 274 ? 15.658 -1.172 -36.690 1.00 81.44 274 PRO A O 1
ATOM 2231 N N . LEU A 1 275 ? 17.218 -0.485 -35.230 1.00 81.94 275 LEU A N 1
ATOM 2232 C CA . LEU A 1 275 ? 18.351 -0.984 -36.018 1.00 81.94 275 LEU A CA 1
ATOM 2233 C C . LEU A 1 275 ? 18.427 -2.516 -36.073 1.00 81.94 275 LEU A C 1
ATOM 2235 O O . LEU A 1 275 ? 18.955 -3.043 -37.045 1.00 81.94 275 LEU A O 1
ATOM 2239 N N . ALA A 1 276 ? 17.906 -3.238 -35.074 1.00 82.25 276 ALA A N 1
ATOM 2240 C CA . ALA A 1 276 ? 17.944 -4.698 -35.084 1.00 82.25 276 ALA A CA 1
ATOM 2241 C C . ALA A 1 276 ? 17.129 -5.249 -36.265 1.00 82.25 276 ALA A C 1
ATOM 2243 O O . ALA A 1 276 ? 17.625 -6.068 -37.033 1.00 82.25 276 ALA A O 1
ATOM 2244 N N . GLN A 1 277 ? 15.928 -4.714 -36.500 1.00 74.31 277 GLN A N 1
ATOM 2245 C CA . GLN A 1 277 ? 15.123 -5.097 -37.664 1.00 74.31 277 GLN A CA 1
ATOM 2246 C C . GLN A 1 277 ? 15.836 -4.762 -38.980 1.00 74.31 277 GLN A C 1
ATOM 2248 O O . GLN A 1 277 ? 15.923 -5.608 -39.867 1.00 74.31 277 GLN A O 1
ATOM 2253 N N . GLN A 1 278 ? 16.415 -3.563 -39.095 1.00 73.06 278 GLN A N 1
ATOM 2254 C CA . GLN A 1 278 ? 17.136 -3.147 -40.304 1.00 73.06 278 GLN A CA 1
ATOM 2255 C C . GLN A 1 278 ? 18.324 -4.067 -40.629 1.00 73.06 278 GLN A C 1
ATOM 2257 O O . GLN A 1 278 ? 18.508 -4.440 -41.786 1.00 73.06 278 GLN A O 1
ATOM 2262 N N . ILE A 1 279 ? 19.091 -4.479 -39.614 1.00 74.75 279 ILE A N 1
ATOM 2263 C CA . ILE A 1 279 ? 20.230 -5.399 -39.767 1.00 74.75 279 ILE A CA 1
ATOM 2264 C C . ILE A 1 279 ? 19.753 -6.820 -40.101 1.00 74.75 279 ILE A C 1
ATOM 2266 O O . ILE A 1 279 ? 20.340 -7.493 -40.948 1.00 74.75 279 ILE A O 1
ATOM 2270 N N . ALA A 1 280 ? 18.672 -7.292 -39.476 1.00 72.94 280 ALA A N 1
ATOM 2271 C CA . ALA A 1 280 ? 18.093 -8.600 -39.790 1.00 72.94 280 ALA A CA 1
ATOM 2272 C C . ALA A 1 280 ? 17.582 -8.675 -41.240 1.00 72.94 280 ALA A C 1
ATOM 2274 O O . ALA A 1 280 ? 17.732 -9.702 -41.898 1.00 72.94 280 ALA A O 1
ATOM 2275 N N . HIS A 1 281 ? 17.017 -7.586 -41.766 1.00 63.25 281 HIS A N 1
ATOM 2276 C CA . HIS A 1 281 ? 16.528 -7.535 -43.144 1.00 63.25 281 HIS A CA 1
ATOM 2277 C C . HIS A 1 281 ? 17.655 -7.473 -44.187 1.00 63.25 281 HIS A C 1
ATOM 2279 O O . HIS A 1 281 ? 17.531 -8.104 -45.237 1.00 63.25 281 HIS A O 1
ATOM 2285 N N . SER A 1 282 ? 18.758 -6.771 -43.906 1.00 58.72 282 SER A N 1
ATOM 2286 C CA . SER A 1 282 ? 19.903 -6.657 -44.825 1.00 58.72 282 SER A CA 1
ATOM 2287 C C . SER A 1 282 ? 20.840 -7.873 -44.813 1.00 58.72 282 SER A C 1
ATOM 2289 O O . SER A 1 282 ? 21.590 -8.086 -45.762 1.00 58.72 282 SER A O 1
ATOM 2291 N N . SER A 1 283 ? 20.783 -8.710 -43.775 1.00 51.81 283 SER A N 1
ATOM 2292 C CA . SER A 1 283 ? 21.705 -9.837 -43.563 1.00 51.81 283 SER A CA 1
ATOM 2293 C C . SER A 1 283 ? 21.289 -11.171 -44.197 1.00 51.81 283 SER A C 1
ATOM 2295 O O . SER A 1 283 ? 22.008 -12.161 -44.032 1.00 51.81 283 SER A O 1
ATOM 2297 N N . LYS A 1 284 ? 20.212 -11.220 -45.002 1.00 40.62 284 LYS A N 1
ATOM 2298 C CA . LYS A 1 284 ? 19.828 -12.437 -45.753 1.00 40.62 284 LYS A CA 1
ATOM 2299 C C . LYS A 1 284 ? 20.920 -12.969 -46.700 1.00 40.62 284 LYS A C 1
ATOM 2301 O O . LYS A 1 284 ? 20.790 -14.101 -47.151 1.00 40.62 284 LYS A O 1
ATOM 2306 N N . SER A 1 285 ? 21.998 -12.222 -46.966 1.00 35.44 285 SER A N 1
ATOM 2307 C CA . SER A 1 285 ? 23.141 -12.700 -47.759 1.00 35.44 285 SER A CA 1
ATOM 2308 C C . SER A 1 285 ? 24.480 -12.819 -47.010 1.00 35.44 285 SER A C 1
ATOM 2310 O O . SER A 1 285 ? 25.485 -13.047 -47.675 1.00 35.44 285 SER A O 1
ATOM 2312 N N . PHE A 1 286 ? 24.553 -12.654 -45.677 1.00 36.44 286 PHE A N 1
ATOM 2313 C CA . PHE A 1 286 ? 25.859 -12.449 -45.009 1.00 36.44 286 PHE A CA 1
ATOM 2314 C C . PHE A 1 286 ? 26.165 -13.240 -43.728 1.00 36.44 286 PHE A C 1
ATOM 2316 O O . PHE A 1 286 ? 27.282 -13.133 -43.222 1.00 36.44 286 PHE A O 1
ATOM 2323 N N . PHE A 1 287 ? 25.273 -14.090 -43.217 1.00 33.84 287 PHE A N 1
ATOM 2324 C CA . PHE A 1 287 ? 25.660 -15.004 -42.133 1.00 33.84 287 PHE A CA 1
ATOM 2325 C C . PHE A 1 287 ? 26.393 -16.233 -42.692 1.00 33.84 287 PHE A C 1
ATOM 2327 O O . PHE A 1 287 ? 25.805 -17.301 -42.850 1.00 33.84 287 PHE A O 1
ATOM 2334 N N . SER A 1 288 ? 27.696 -16.106 -42.971 1.00 27.91 288 SER A N 1
ATOM 2335 C CA . SER A 1 288 ? 28.557 -17.290 -43.041 1.00 27.91 288 SER A CA 1
ATOM 2336 C C . SER A 1 288 ? 28.704 -17.862 -41.632 1.00 27.91 288 SER A C 1
ATOM 2338 O O . SER A 1 288 ? 29.138 -17.175 -40.704 1.00 27.91 288 SER A O 1
ATOM 2340 N N . ALA A 1 289 ? 28.322 -19.123 -41.485 1.00 32.06 289 ALA A N 1
ATOM 2341 C CA . ALA A 1 289 ? 28.460 -19.921 -40.282 1.00 32.06 289 ALA A CA 1
ATOM 2342 C C . ALA A 1 289 ? 29.878 -19.837 -39.685 1.00 32.06 289 ALA A C 1
ATOM 2344 O O . ALA A 1 289 ? 30.819 -20.373 -40.259 1.00 32.06 289 ALA A O 1
ATOM 2345 N N . ALA A 1 290 ? 30.031 -19.201 -38.518 1.00 28.14 290 ALA A N 1
ATOM 2346 C CA . ALA A 1 290 ? 31.234 -19.379 -37.691 1.00 28.14 290 ALA A CA 1
ATOM 2347 C C . ALA A 1 290 ? 31.044 -19.146 -36.179 1.00 28.14 290 ALA A C 1
ATOM 2349 O O . ALA A 1 290 ? 31.866 -19.618 -35.406 1.00 28.14 290 ALA A O 1
ATOM 2350 N N . ALA A 1 291 ? 29.970 -18.494 -35.711 1.00 29.47 291 ALA A N 1
ATOM 2351 C CA . ALA A 1 291 ? 29.771 -18.266 -34.265 1.00 29.47 291 ALA A CA 1
ATOM 2352 C C . ALA A 1 291 ? 28.371 -18.626 -33.733 1.00 29.47 291 ALA A C 1
ATOM 2354 O O . ALA A 1 291 ? 28.081 -18.403 -32.562 1.00 29.47 291 ALA A O 1
ATOM 2355 N N . ALA A 1 292 ? 27.502 -19.210 -34.564 1.00 28.58 292 ALA A N 1
ATOM 2356 C CA . ALA A 1 292 ? 26.165 -19.631 -34.140 1.00 28.58 292 ALA A CA 1
ATOM 2357 C C . ALA A 1 292 ? 26.138 -21.047 -33.530 1.00 28.58 292 ALA A C 1
ATOM 2359 O O . ALA A 1 292 ? 25.232 -21.367 -32.777 1.00 28.58 292 ALA A O 1
ATOM 2360 N N . ASN A 1 293 ? 27.127 -21.912 -33.772 1.00 27.17 293 ASN A N 1
ATOM 2361 C CA . ASN A 1 293 ? 26.982 -23.325 -33.388 1.00 27.17 293 ASN A CA 1
ATOM 2362 C C . ASN A 1 293 ? 27.256 -23.660 -31.912 1.00 27.17 293 ASN A C 1
ATOM 2364 O O . ASN A 1 293 ? 26.963 -24.779 -31.499 1.00 27.17 293 ASN A O 1
ATOM 2368 N N . THR A 1 294 ? 27.746 -22.721 -31.098 1.00 27.83 294 THR A N 1
ATOM 2369 C CA . THR A 1 294 ? 28.086 -23.015 -29.689 1.00 27.83 294 THR A CA 1
ATOM 2370 C C . THR A 1 294 ? 27.072 -22.471 -28.678 1.00 27.83 294 THR A C 1
ATOM 2372 O O . THR A 1 294 ? 27.121 -22.857 -27.517 1.00 27.83 294 THR A O 1
ATOM 2375 N N . PHE A 1 295 ? 26.110 -21.639 -29.097 1.00 28.27 295 PHE A N 1
ATOM 2376 C CA . PHE A 1 295 ? 25.059 -21.105 -28.208 1.00 28.27 295 PHE A CA 1
ATOM 2377 C C . PHE A 1 295 ? 23.643 -21.619 -28.536 1.00 28.27 295 PHE A C 1
ATOM 2379 O O . PHE A 1 295 ? 22.701 -21.377 -27.790 1.00 28.27 295 PHE A O 1
ATOM 2386 N N . PHE A 1 296 ? 23.477 -22.359 -29.637 1.00 32.47 296 PHE A N 1
ATOM 2387 C CA . PHE A 1 296 ? 22.170 -22.691 -30.225 1.00 32.47 296 PHE A CA 1
ATOM 2388 C C . PHE A 1 296 ? 21.545 -24.026 -29.782 1.00 32.47 296 PHE A C 1
ATOM 2390 O O . PHE A 1 296 ? 20.614 -24.504 -30.426 1.00 32.47 296 PHE A O 1
ATOM 2397 N N . LYS A 1 297 ? 22.009 -24.648 -28.690 1.00 25.11 297 LYS A N 1
ATOM 2398 C CA . LYS A 1 297 ? 21.465 -25.946 -28.240 1.00 25.11 297 LYS A CA 1
ATOM 2399 C C . LYS A 1 297 ? 20.585 -25.933 -26.986 1.00 25.11 297 LYS A C 1
ATOM 2401 O O . LYS A 1 297 ? 20.194 -27.017 -26.571 1.00 25.11 297 LYS A O 1
ATOM 2406 N N . SER A 1 298 ? 20.218 -24.788 -26.398 1.00 28.78 298 SER A N 1
ATOM 2407 C CA . SER A 1 298 ? 19.489 -24.822 -25.110 1.00 28.78 298 SER A CA 1
ATOM 2408 C C . SER A 1 298 ? 18.210 -23.995 -24.954 1.00 28.78 298 SER A C 1
ATOM 2410 O O . SER A 1 298 ? 17.664 -24.002 -23.855 1.00 28.78 298 SER A O 1
ATOM 2412 N N . THR A 1 299 ? 17.640 -23.368 -25.986 1.00 27.41 299 THR A N 1
ATOM 2413 C CA . THR A 1 299 ? 16.345 -22.677 -25.807 1.00 27.41 299 THR A CA 1
ATOM 2414 C C . THR A 1 299 ? 15.369 -22.920 -26.951 1.00 27.41 299 THR A C 1
ATOM 2416 O O . THR A 1 299 ? 15.420 -22.310 -28.014 1.00 27.41 299 THR A O 1
ATOM 2419 N N . SER A 1 300 ? 14.426 -23.823 -26.689 1.00 28.83 300 SER A N 1
ATOM 2420 C CA . SER A 1 300 ? 13.230 -24.088 -27.481 1.00 28.83 300 SER A CA 1
ATOM 2421 C C . SER A 1 300 ? 12.165 -23.014 -27.233 1.00 28.83 300 SER A C 1
ATOM 2423 O O . SER A 1 300 ? 11.164 -23.290 -26.585 1.00 28.83 300 SER A O 1
ATOM 2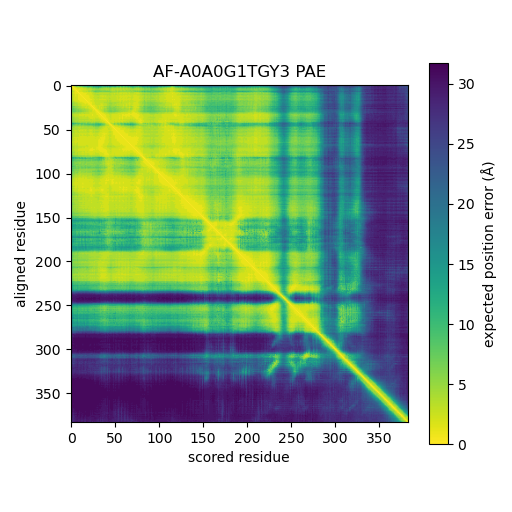425 N N . TYR A 1 301 ? 12.370 -21.786 -27.712 1.00 30.58 301 TYR A N 1
ATOM 2426 C CA . TYR A 1 301 ? 11.314 -20.766 -27.762 1.00 30.58 301 TYR A CA 1
ATOM 2427 C C . TYR A 1 301 ? 11.481 -19.884 -29.005 1.00 30.58 301 TYR A C 1
ATOM 2429 O O . TYR A 1 301 ? 12.553 -19.344 -29.263 1.00 30.58 301 TYR A O 1
ATOM 2437 N N . GLY A 1 302 ? 10.406 -19.751 -29.788 1.00 30.67 302 GLY A N 1
ATOM 2438 C CA . GLY A 1 302 ? 10.326 -18.984 -31.038 1.00 30.67 302 GLY A CA 1
ATOM 2439 C C . GLY A 1 302 ? 10.318 -17.463 -30.852 1.00 30.67 302 GLY A C 1
ATOM 2440 O O . GLY A 1 302 ? 9.447 -16.782 -31.385 1.00 30.67 302 GLY A O 1
ATOM 2441 N N . SER A 1 303 ? 11.269 -16.926 -30.092 1.00 31.78 303 SER A N 1
ATOM 2442 C CA . SER A 1 303 ? 11.480 -15.488 -29.904 1.00 31.78 303 SER A CA 1
ATOM 2443 C C . SER A 1 303 ? 12.607 -14.981 -30.807 1.00 31.78 303 SER A C 1
ATOM 2445 O O . SER A 1 303 ? 13.659 -15.611 -30.900 1.00 31.78 303 SER A O 1
ATOM 2447 N N . LEU A 1 304 ? 12.396 -13.828 -31.451 1.00 38.22 304 LEU A N 1
ATOM 2448 C CA . LEU A 1 304 ? 13.402 -13.113 -32.246 1.00 38.22 304 LEU A CA 1
ATOM 2449 C C . LEU A 1 304 ? 14.696 -12.929 -31.429 1.00 38.22 304 LEU A C 1
ATOM 2451 O O . LEU A 1 304 ? 14.686 -12.307 -30.368 1.00 38.22 304 LEU A O 1
ATOM 2455 N N . LEU A 1 305 ? 15.796 -13.505 -31.916 1.00 36.56 305 LEU A N 1
ATOM 2456 C CA . LEU A 1 305 ? 17.090 -13.515 -31.230 1.00 36.56 305 LEU A CA 1
ATOM 2457 C C . LEU A 1 305 ? 17.765 -12.129 -31.261 1.00 36.56 305 LEU A C 1
ATOM 2459 O O . LEU A 1 305 ? 17.633 -11.405 -32.252 1.00 36.56 305 LEU A O 1
ATOM 2463 N N . PRO A 1 306 ? 18.517 -11.755 -30.209 1.00 43.09 306 PRO A N 1
ATOM 2464 C CA . PRO A 1 306 ? 19.287 -10.516 -30.192 1.00 43.09 306 PRO A CA 1
ATOM 2465 C C . PRO A 1 306 ? 20.400 -10.542 -31.248 1.00 43.09 306 PRO A C 1
ATOM 2467 O O . PRO A 1 306 ? 21.041 -11.568 -31.478 1.00 43.09 306 PRO A O 1
ATOM 2470 N N . ILE A 1 307 ? 20.654 -9.392 -31.876 1.00 62.25 307 ILE A N 1
ATOM 2471 C CA . ILE A 1 307 ? 21.700 -9.249 -32.896 1.00 62.25 307 ILE A CA 1
ATOM 2472 C C . ILE A 1 307 ? 23.009 -8.827 -32.234 1.00 62.25 307 ILE A C 1
ATOM 2474 O O . ILE A 1 307 ? 23.047 -7.857 -31.471 1.00 62.25 307 ILE A O 1
ATOM 2478 N N . ILE A 1 308 ? 24.078 -9.553 -32.563 1.00 63.66 308 ILE A N 1
ATOM 2479 C CA . ILE A 1 308 ? 25.443 -9.312 -32.092 1.00 63.66 308 ILE A CA 1
ATOM 2480 C C . ILE A 1 308 ? 26.214 -8.574 -33.188 1.00 63.66 308 ILE A C 1
ATOM 2482 O O . ILE A 1 308 ? 26.346 -9.079 -34.302 1.00 63.66 308 ILE A O 1
ATOM 2486 N N . LEU A 1 309 ? 26.743 -7.392 -32.868 1.00 57.97 309 LEU A N 1
ATOM 2487 C CA . LEU A 1 309 ? 27.607 -6.617 -33.763 1.00 57.97 309 LEU A CA 1
ATOM 2488 C C . LEU A 1 309 ? 29.040 -6.586 -33.214 1.00 57.97 309 LEU A C 1
ATOM 2490 O O . LEU A 1 309 ? 29.234 -6.081 -32.109 1.00 57.97 309 LEU A O 1
ATOM 2494 N N . PRO A 1 310 ? 30.062 -7.077 -33.935 1.00 62.62 310 PRO A N 1
ATOM 2495 C CA . PRO A 1 310 ? 31.446 -6.999 -33.471 1.00 62.62 310 PRO A CA 1
ATOM 2496 C C . PRO A 1 310 ? 31.939 -5.543 -33.417 1.00 62.62 310 PRO A C 1
ATOM 2498 O O . PRO A 1 310 ? 31.720 -4.767 -34.348 1.00 62.62 310 PRO A O 1
ATOM 2501 N N . VAL A 1 311 ? 32.667 -5.170 -32.358 1.00 55.66 311 VAL A N 1
ATOM 2502 C CA . VAL A 1 311 ? 33.164 -3.789 -32.158 1.00 55.66 311 VAL A CA 1
ATOM 2503 C C . VAL A 1 311 ? 34.166 -3.366 -33.239 1.00 55.66 311 VAL A C 1
ATOM 2505 O O . VAL A 1 311 ? 34.269 -2.184 -33.539 1.00 55.66 311 VAL A O 1
ATOM 2508 N N . GLY A 1 312 ? 34.822 -4.307 -33.930 1.00 48.72 312 GLY A N 1
ATOM 2509 C CA . GLY A 1 312 ? 35.679 -4.000 -35.086 1.00 48.72 312 GLY A CA 1
ATOM 2510 C C . GLY A 1 312 ? 34.963 -3.275 -36.240 1.00 48.72 312 GLY A C 1
ATOM 2511 O O . GLY A 1 312 ? 35.621 -2.639 -37.059 1.00 48.72 312 GLY A O 1
ATOM 2512 N N . TRP A 1 313 ? 33.627 -3.333 -36.291 1.00 44.66 313 TRP A N 1
ATOM 2513 C CA . TRP A 1 313 ? 32.786 -2.631 -37.272 1.00 44.66 313 TRP A CA 1
ATOM 2514 C C . TRP A 1 313 ? 32.288 -1.262 -36.776 1.00 44.66 313 TRP A C 1
ATOM 2516 O O . TRP A 1 313 ? 31.659 -0.513 -37.529 1.00 44.66 313 TRP A O 1
ATOM 2526 N N . ALA A 1 314 ? 32.573 -0.924 -35.517 1.00 47.53 314 ALA A N 1
ATOM 2527 C CA . ALA A 1 314 ? 32.142 0.294 -34.856 1.00 47.53 314 ALA A CA 1
ATOM 2528 C C . ALA A 1 314 ? 33.358 1.162 -34.486 1.00 47.53 314 ALA A C 1
ATOM 2530 O O . ALA A 1 314 ? 34.137 0.824 -33.597 1.00 47.53 314 ALA A O 1
ATOM 2531 N N . ARG A 1 315 ? 33.531 2.317 -35.137 1.00 47.94 315 ARG A N 1
ATOM 2532 C CA . ARG A 1 315 ? 34.534 3.306 -34.710 1.00 47.94 315 ARG A CA 1
ATOM 2533 C C . ARG A 1 315 ? 33.948 4.170 -33.598 1.00 47.94 315 ARG A C 1
ATOM 2535 O O . ARG A 1 315 ? 32.865 4.727 -33.735 1.00 47.94 315 ARG A O 1
ATOM 2542 N N . MET A 1 316 ? 34.673 4.324 -32.495 1.00 44.94 316 MET A N 1
ATOM 2543 C CA . MET A 1 316 ? 34.282 5.265 -31.446 1.00 44.94 316 MET A CA 1
ATOM 2544 C C . MET A 1 316 ? 34.392 6.695 -31.988 1.00 44.94 316 MET A C 1
ATOM 2546 O O . MET A 1 316 ? 35.478 7.126 -32.374 1.00 44.94 316 MET A O 1
ATOM 2550 N N . SER A 1 317 ? 33.277 7.426 -32.039 1.00 43.25 317 SER A N 1
ATOM 2551 C CA . SER A 1 317 ? 33.266 8.803 -32.552 1.00 43.25 317 SER A CA 1
ATOM 2552 C C . SER A 1 317 ? 33.476 9.842 -31.453 1.00 43.25 317 SER A C 1
ATOM 2554 O O . SER A 1 317 ? 34.049 10.896 -31.714 1.00 43.25 317 SER A O 1
ATOM 2556 N N . SER A 1 318 ? 33.018 9.563 -30.227 1.00 44.12 318 SER A N 1
ATOM 2557 C CA . SER A 1 318 ? 33.152 10.459 -29.070 1.00 44.12 318 SER A CA 1
ATOM 2558 C C . SER A 1 318 ? 32.698 9.779 -27.775 1.00 44.12 318 SER A C 1
ATOM 2560 O O . SER A 1 318 ? 31.662 9.115 -27.766 1.00 44.12 318 SER A O 1
ATOM 2562 N N . CYS A 1 319 ? 33.407 10.021 -26.670 1.00 38.78 319 CYS A N 1
ATOM 2563 C CA . CYS A 1 319 ? 32.937 9.712 -25.319 1.00 38.78 319 CYS A CA 1
ATOM 2564 C C . CYS A 1 319 ? 32.505 11.022 -24.650 1.00 38.78 319 CYS A C 1
ATOM 2566 O O . CYS A 1 319 ? 33.332 11.906 -24.426 1.00 38.78 319 CYS A O 1
ATOM 2568 N N . LEU A 1 320 ? 31.208 11.175 -24.387 1.00 38.16 320 LEU A N 1
ATOM 2569 C CA . LEU A 1 320 ? 30.675 12.294 -23.616 1.00 38.16 320 LEU A CA 1
ATOM 2570 C C . LEU A 1 320 ? 30.450 11.807 -22.185 1.00 38.16 320 LEU A C 1
ATOM 2572 O O . LEU A 1 320 ? 29.572 10.989 -21.922 1.00 38.16 320 LEU A O 1
ATOM 2576 N N . LEU A 1 321 ? 31.239 12.336 -21.250 1.00 33.66 321 LEU A N 1
ATOM 2577 C CA . LEU A 1 321 ? 30.995 12.204 -19.814 1.00 33.66 321 LEU A CA 1
ATOM 2578 C C . LEU A 1 321 ? 29.790 13.075 -19.436 1.00 33.66 321 LEU A C 1
ATOM 2580 O O . LEU A 1 321 ? 29.927 14.143 -18.846 1.00 33.66 321 LEU A O 1
ATOM 2584 N N . SER A 1 322 ? 28.590 12.650 -19.823 1.00 38.38 322 SER A N 1
ATOM 2585 C CA . SER A 1 322 ? 27.356 13.218 -19.294 1.00 38.38 322 SER A CA 1
ATOM 2586 C C . SER A 1 322 ? 26.989 12.462 -18.022 1.00 38.38 322 SER A C 1
ATOM 2588 O O . SER A 1 322 ? 26.718 11.263 -18.090 1.00 38.38 322 SER A O 1
ATOM 2590 N N . ARG A 1 323 ? 26.938 13.148 -16.873 1.00 33.31 323 ARG A N 1
ATOM 2591 C CA . ARG A 1 323 ? 26.260 12.614 -15.684 1.00 33.31 323 ARG A CA 1
ATOM 2592 C C . ARG A 1 323 ? 24.782 12.447 -16.035 1.00 33.31 323 ARG A C 1
ATOM 2594 O O . ARG A 1 323 ? 24.050 13.431 -16.073 1.00 33.31 323 ARG A O 1
ATOM 2601 N N . SER A 1 324 ? 24.357 11.228 -16.343 1.00 38.97 324 SER A N 1
ATOM 2602 C CA . SER A 1 324 ? 22.949 10.910 -16.573 1.00 38.97 324 SER A CA 1
ATOM 2603 C C . SER A 1 324 ? 22.470 9.947 -15.495 1.00 38.97 324 SER A C 1
ATOM 2605 O O . SER A 1 324 ? 22.865 8.783 -15.497 1.00 38.97 324 SER A O 1
ATOM 2607 N N . SER A 1 325 ? 21.610 10.422 -14.593 1.00 38.84 325 SER A N 1
ATOM 2608 C CA . SER A 1 325 ? 20.801 9.563 -13.730 1.00 38.84 325 SER A CA 1
ATOM 2609 C C . SER A 1 325 ? 19.636 9.025 -14.561 1.00 38.84 325 SER A C 1
ATOM 2611 O O . SER A 1 325 ? 18.579 9.645 -14.664 1.00 38.84 325 SER A O 1
ATOM 2613 N N . GLN A 1 326 ? 19.845 7.895 -15.237 1.00 39.06 326 GLN A N 1
ATOM 2614 C CA . GLN A 1 326 ? 18.747 7.189 -15.891 1.00 39.06 326 GLN A CA 1
ATOM 2615 C C . GLN A 1 326 ? 18.200 6.123 -14.936 1.00 39.06 326 GLN A C 1
ATOM 2617 O O . GLN A 1 326 ? 18.984 5.305 -14.450 1.00 39.06 326 GLN A O 1
ATOM 2622 N N . PRO A 1 327 ? 16.881 6.091 -14.658 1.00 33.88 327 PRO A N 1
ATOM 2623 C CA . PRO A 1 327 ? 16.277 4.869 -14.143 1.00 33.88 327 PRO A CA 1
ATOM 2624 C C . PRO A 1 327 ? 16.530 3.750 -15.163 1.00 33.88 327 PRO A C 1
ATOM 2626 O O . PRO A 1 327 ? 16.568 4.012 -16.369 1.00 33.88 327 PRO A O 1
ATOM 2629 N N . MET A 1 328 ? 16.711 2.507 -14.704 1.00 30.59 328 MET A N 1
ATOM 2630 C CA . MET A 1 328 ? 16.800 1.330 -15.580 1.00 30.59 328 MET A CA 1
ATOM 2631 C C . MET A 1 328 ? 15.442 1.053 -16.253 1.00 30.59 328 MET A C 1
ATOM 2633 O O . MET A 1 328 ? 14.791 0.047 -16.010 1.00 30.59 328 MET A O 1
ATOM 2637 N N . THR A 1 329 ? 14.985 1.950 -17.120 1.00 30.75 329 THR A N 1
ATOM 2638 C CA . THR A 1 329 ? 13.813 1.758 -17.973 1.00 30.75 329 THR A CA 1
ATOM 2639 C C . THR A 1 329 ? 14.187 2.163 -19.389 1.00 30.75 329 THR A C 1
ATOM 2641 O O . THR A 1 329 ? 14.557 3.310 -19.647 1.00 30.75 329 THR A O 1
ATOM 2644 N N . ARG A 1 330 ? 14.115 1.206 -20.318 1.00 31.34 330 ARG A N 1
ATOM 2645 C CA . ARG A 1 330 ? 14.375 1.426 -21.744 1.00 31.34 330 ARG A CA 1
ATOM 2646 C C . ARG A 1 330 ? 13.290 2.329 -22.341 1.00 31.34 330 ARG A C 1
ATOM 2648 O O . ARG A 1 330 ? 12.190 1.851 -22.572 1.00 31.34 330 ARG A O 1
ATOM 2655 N N . SER A 1 331 ? 13.609 3.581 -22.668 1.00 28.77 331 SER A N 1
ATOM 2656 C CA . SER A 1 331 ? 13.227 4.187 -23.958 1.00 28.77 331 SER A CA 1
ATOM 2657 C C . SER A 1 331 ? 13.840 5.573 -24.139 1.00 28.77 331 SER A C 1
ATOM 2659 O O . SER A 1 331 ? 13.843 6.401 -23.230 1.00 28.77 331 SER A O 1
ATOM 2661 N N . SER A 1 332 ? 14.296 5.812 -25.360 1.00 26.62 332 SER A N 1
ATOM 2662 C CA . SER A 1 332 ? 14.848 7.042 -25.902 1.00 26.62 332 SER A CA 1
ATOM 2663 C C . SER A 1 332 ? 13.784 8.105 -26.197 1.00 26.62 332 SER A C 1
ATOM 2665 O O . SER A 1 332 ? 12.697 7.808 -26.684 1.00 26.62 332 SER A O 1
ATOM 2667 N N . THR A 1 333 ? 14.168 9.371 -26.035 1.00 26.41 333 THR A N 1
ATOM 2668 C CA . THR A 1 333 ? 13.610 10.483 -26.818 1.00 26.41 333 THR A CA 1
ATOM 2669 C C . THR A 1 333 ? 14.747 11.433 -27.171 1.00 26.41 333 THR A C 1
ATOM 2671 O O . THR A 1 333 ? 15.514 11.834 -26.296 1.00 26.41 333 THR A O 1
ATOM 2674 N N . LEU A 1 334 ? 14.877 11.749 -28.463 1.00 26.00 334 LEU A N 1
ATOM 2675 C CA . LEU A 1 334 ? 15.790 12.766 -28.975 1.00 26.00 334 LEU A CA 1
ATOM 2676 C C . LEU A 1 334 ? 15.386 14.145 -28.436 1.00 26.00 334 LEU A C 1
ATOM 2678 O O . LEU A 1 334 ? 14.237 14.552 -28.590 1.00 26.00 334 LEU A O 1
ATOM 2682 N N . ALA A 1 335 ? 16.346 14.885 -27.885 1.00 24.91 335 ALA A N 1
ATOM 2683 C CA . ALA A 1 335 ? 16.247 16.329 -27.714 1.00 24.91 335 ALA A CA 1
ATOM 2684 C C . ALA A 1 335 ? 17.230 16.999 -28.684 1.00 24.91 335 ALA A C 1
ATOM 2686 O O . ALA A 1 335 ? 18.433 16.740 -28.640 1.00 24.91 335 ALA A O 1
ATOM 2687 N N . ASN A 1 336 ? 16.699 17.832 -29.581 1.00 22.64 336 ASN A N 1
ATOM 2688 C CA . ASN A 1 336 ? 17.467 18.681 -30.488 1.00 22.64 336 ASN A CA 1
ATOM 2689 C C . ASN A 1 336 ? 18.321 19.670 -29.682 1.00 22.64 336 ASN A C 1
ATOM 2691 O O . ASN A 1 336 ? 17.779 20.425 -28.876 1.00 22.64 336 ASN A O 1
ATOM 2695 N N . SER A 1 337 ? 19.633 19.712 -29.929 1.00 25.09 337 SER A N 1
ATOM 2696 C CA . SER A 1 337 ? 20.511 20.773 -29.430 1.00 25.09 337 SER A CA 1
ATOM 2697 C C . SER A 1 337 ? 21.006 21.653 -30.581 1.00 25.09 337 SER A C 1
ATOM 2699 O O . SER A 1 337 ? 21.876 21.292 -31.370 1.00 25.09 337 SER A O 1
ATOM 2701 N N . THR A 1 338 ? 20.449 22.858 -30.661 1.00 23.42 338 THR A N 1
ATOM 2702 C CA . THR A 1 338 ? 21.043 24.008 -31.346 1.00 23.42 338 THR A CA 1
ATOM 2703 C C . THR A 1 338 ? 21.717 24.870 -30.285 1.00 23.42 338 THR A C 1
ATOM 2705 O O . THR A 1 338 ? 21.038 25.597 -29.574 1.00 23.42 338 THR A O 1
ATOM 2708 N N . ALA A 1 339 ? 23.043 24.778 -30.163 1.00 23.47 339 ALA A N 1
ATOM 2709 C CA . ALA A 1 339 ? 23.905 25.867 -29.686 1.00 23.47 339 ALA A CA 1
ATOM 2710 C C . ALA A 1 339 ? 25.376 25.435 -29.772 1.00 23.47 339 ALA A C 1
ATOM 2712 O O . ALA A 1 339 ? 25.912 24.777 -28.884 1.00 23.47 339 ALA A O 1
ATOM 2713 N N . CYS A 1 340 ? 26.050 25.835 -30.846 1.00 21.33 340 CYS A N 1
ATOM 2714 C CA . CYS A 1 340 ? 27.502 25.881 -30.906 1.00 21.33 340 CYS A CA 1
ATOM 2715 C C . CYS A 1 340 ? 27.884 27.310 -31.278 1.00 21.33 340 CYS A C 1
ATOM 2717 O O . CYS A 1 340 ? 27.568 27.736 -32.384 1.00 21.33 340 CYS A O 1
ATOM 2719 N N . GLN A 1 341 ? 28.561 28.036 -30.384 1.00 22.14 341 GLN A N 1
ATOM 2720 C CA . GLN A 1 341 ? 29.635 28.947 -30.777 1.00 22.14 341 GLN A CA 1
ATOM 2721 C C . GLN A 1 341 ? 30.464 29.428 -29.574 1.00 22.14 341 GLN A C 1
ATOM 2723 O O . GLN A 1 341 ? 29.939 29.940 -28.596 1.00 22.14 341 GLN A O 1
ATOM 2728 N N . ARG A 1 342 ? 31.789 29.341 -29.777 1.00 22.86 342 ARG A N 1
ATOM 2729 C CA . ARG A 1 342 ? 32.896 30.078 -29.136 1.00 22.86 342 ARG A CA 1
ATOM 2730 C C . ARG A 1 342 ? 33.295 29.707 -27.699 1.00 22.86 342 ARG A C 1
ATOM 2732 O O . ARG A 1 342 ? 32.731 30.204 -26.741 1.00 22.86 342 ARG A O 1
ATOM 2739 N N . ALA A 1 343 ? 34.454 29.050 -27.585 1.00 23.53 343 ALA A N 1
ATOM 2740 C CA . ALA A 1 343 ? 35.674 29.709 -27.089 1.00 23.53 343 ALA A CA 1
ATOM 2741 C C . ALA A 1 343 ? 36.931 28.839 -27.322 1.00 23.53 343 ALA A C 1
ATOM 2743 O O . ALA A 1 343 ? 37.169 27.842 -26.651 1.00 23.53 343 ALA A O 1
ATOM 2744 N N . LYS A 1 344 ? 37.777 29.258 -28.273 1.00 23.30 344 LYS A N 1
ATOM 2745 C CA . LYS A 1 344 ? 39.210 28.920 -28.323 1.00 23.30 344 LYS A CA 1
ATOM 2746 C C . LYS A 1 344 ? 39.946 29.886 -27.388 1.00 23.30 344 LYS A C 1
ATOM 2748 O O . LYS A 1 344 ? 39.821 31.085 -27.619 1.00 23.30 344 LYS A O 1
ATOM 2753 N N . ARG A 1 345 ? 40.802 29.395 -26.478 1.00 24.36 345 ARG A N 1
ATOM 2754 C CA . ARG A 1 345 ? 42.216 29.829 -26.309 1.00 24.36 345 ARG A CA 1
ATOM 2755 C C . ARG A 1 345 ? 42.881 29.270 -25.035 1.00 24.36 345 ARG A C 1
ATOM 2757 O O . ARG A 1 345 ? 42.464 29.577 -23.933 1.00 24.36 345 ARG A O 1
ATOM 2764 N N . ARG A 1 346 ? 44.026 28.609 -25.273 1.00 24.03 346 ARG A N 1
ATOM 2765 C CA . ARG A 1 346 ? 45.303 28.629 -24.519 1.00 24.03 346 ARG A CA 1
ATOM 2766 C C . ARG A 1 346 ? 45.308 28.227 -23.029 1.00 24.03 346 ARG A C 1
ATOM 2768 O O . ARG A 1 346 ? 44.953 29.032 -22.183 1.00 24.03 346 ARG A O 1
ATOM 2775 N N . LYS A 1 347 ? 46.064 27.164 -22.715 1.00 24.67 347 LYS A N 1
ATOM 2776 C CA . LYS A 1 347 ? 47.427 27.282 -22.145 1.00 24.67 347 LYS A CA 1
ATOM 2777 C C . LYS A 1 347 ? 48.216 25.962 -22.244 1.00 24.67 347 LYS A C 1
ATOM 2779 O O . LYS A 1 347 ? 47.664 24.884 -22.083 1.00 24.67 347 LYS A O 1
ATOM 2784 N N . LYS A 1 348 ? 49.502 26.116 -22.580 1.00 24.31 348 LYS A N 1
ATOM 2785 C CA . LYS A 1 348 ? 50.598 25.132 -22.618 1.00 24.31 348 LYS A CA 1
ATOM 2786 C C . LYS A 1 348 ? 51.224 24.988 -21.223 1.00 24.31 348 LYS A C 1
ATOM 2788 O O . LYS A 1 348 ? 51.325 26.014 -20.562 1.00 24.31 348 LYS A O 1
ATOM 2793 N N . SER A 1 349 ? 51.760 23.794 -20.937 1.00 24.78 349 SER A N 1
ATOM 2794 C CA . SER A 1 349 ? 52.960 23.427 -20.130 1.00 24.78 349 SER A CA 1
ATOM 2795 C C . SER A 1 349 ? 52.644 22.145 -19.344 1.00 24.78 349 SER A C 1
ATOM 2797 O O . SER A 1 349 ? 51.564 22.072 -18.777 1.00 24.78 349 SER A O 1
ATOM 2799 N N . SER A 1 350 ? 53.459 21.100 -19.237 1.00 26.05 350 SER A N 1
ATOM 2800 C CA . SER A 1 350 ? 54.871 20.849 -19.554 1.00 26.05 350 SER A CA 1
ATOM 2801 C C . SER A 1 350 ? 55.108 19.328 -19.482 1.00 26.05 350 SER A C 1
ATOM 2803 O O . SER A 1 350 ? 54.388 18.623 -18.781 1.00 26.05 350 SER A O 1
ATOM 2805 N N . LEU A 1 351 ? 56.105 18.846 -20.227 1.00 26.31 351 LEU A N 1
ATOM 2806 C CA . LEU A 1 351 ? 56.576 17.458 -20.286 1.00 26.31 351 LEU A CA 1
ATOM 2807 C C . LEU A 1 351 ? 57.122 16.924 -18.948 1.00 26.31 351 LEU A C 1
ATOM 2809 O O . LEU A 1 351 ? 57.687 17.681 -18.164 1.00 26.31 351 LEU A O 1
ATOM 2813 N N . GLY A 1 352 ? 57.095 15.593 -18.806 1.00 23.81 352 GLY A N 1
ATOM 2814 C CA . GLY A 1 352 ? 57.945 14.818 -17.898 1.00 23.81 352 GLY A CA 1
ATOM 2815 C C . GLY A 1 352 ? 57.763 13.309 -18.103 1.00 23.81 352 GLY A C 1
ATOM 2816 O O . GLY A 1 352 ? 56.833 12.725 -17.561 1.00 23.81 352 GLY A O 1
ATOM 2817 N N . LEU A 1 353 ? 58.620 12.693 -18.927 1.00 26.34 353 LEU A N 1
ATOM 2818 C CA . LEU A 1 353 ? 58.759 11.237 -19.087 1.00 26.34 353 LEU A CA 1
ATOM 2819 C C . LEU A 1 353 ? 59.320 10.601 -17.799 1.00 26.34 353 LEU A C 1
ATOM 2821 O O . LEU A 1 353 ? 60.271 11.143 -17.244 1.00 26.34 353 LEU A O 1
ATOM 2825 N N . ASN A 1 354 ? 58.877 9.392 -17.428 1.00 25.17 354 ASN A N 1
ATOM 2826 C CA . ASN A 1 354 ? 59.719 8.190 -17.550 1.00 25.17 354 ASN A CA 1
ATOM 2827 C C . ASN A 1 354 ? 59.002 6.882 -17.178 1.00 25.17 354 ASN A C 1
ATOM 2829 O O . ASN A 1 354 ? 58.105 6.833 -16.344 1.00 25.17 354 ASN A O 1
ATOM 2833 N N . ARG A 1 355 ? 59.429 5.835 -17.889 1.00 24.61 355 ARG A N 1
ATOM 2834 C CA . ARG A 1 355 ? 58.978 4.441 -17.875 1.00 24.61 355 ARG A CA 1
ATOM 2835 C C . ARG A 1 355 ? 59.387 3.709 -16.593 1.00 24.61 355 ARG A C 1
ATOM 2837 O O . ARG A 1 355 ? 60.536 3.835 -16.183 1.00 24.61 355 ARG A O 1
ATOM 2844 N N . THR A 1 356 ? 58.538 2.792 -16.136 1.00 24.84 356 THR A N 1
ATOM 2845 C CA . THR A 1 356 ? 58.969 1.538 -15.498 1.00 24.84 356 THR A CA 1
ATOM 2846 C C . THR A 1 356 ? 57.978 0.417 -15.795 1.00 24.84 356 THR A C 1
ATOM 2848 O O . THR A 1 356 ? 56.783 0.625 -15.991 1.00 24.84 356 THR A O 1
ATOM 2851 N N . THR A 1 357 ? 58.553 -0.767 -15.928 1.00 25.45 357 THR A N 1
ATOM 2852 C CA . THR A 1 357 ? 58.056 -1.974 -16.579 1.00 25.45 357 THR A CA 1
ATOM 2853 C C . THR A 1 357 ? 57.325 -2.886 -15.585 1.00 25.45 357 THR A C 1
ATOM 2855 O O . THR A 1 357 ? 57.786 -3.077 -14.468 1.00 25.45 357 THR A O 1
ATOM 2858 N N . THR A 1 358 ? 56.198 -3.433 -16.040 1.00 23.25 358 THR A N 1
ATOM 2859 C CA . THR A 1 358 ? 55.564 -4.741 -15.770 1.00 23.25 358 THR A CA 1
ATOM 2860 C C . THR A 1 358 ? 55.880 -5.521 -14.481 1.00 23.25 358 THR A C 1
ATOM 2862 O O . THR A 1 358 ? 56.990 -6.010 -14.305 1.00 23.25 358 THR A O 1
ATOM 2865 N N . ALA A 1 359 ? 54.825 -5.868 -13.732 1.00 24.48 359 ALA A N 1
ATOM 2866 C CA . ALA A 1 359 ? 54.637 -7.215 -13.178 1.00 24.48 359 ALA A CA 1
ATOM 2867 C C . ALA A 1 359 ? 53.135 -7.511 -12.998 1.00 24.48 359 ALA A C 1
ATOM 2869 O O . ALA A 1 359 ? 52.417 -6.772 -12.329 1.00 24.48 359 ALA A O 1
ATOM 2870 N N . LEU A 1 360 ? 52.671 -8.581 -13.651 1.00 25.22 360 LEU A N 1
ATOM 2871 C CA . LEU A 1 360 ? 51.343 -9.176 -13.505 1.00 25.22 360 LEU A CA 1
ATOM 2872 C C . LEU A 1 360 ? 51.139 -9.697 -12.072 1.00 25.22 360 LEU A C 1
ATOM 2874 O O . LEU A 1 360 ? 51.966 -10.460 -11.580 1.00 25.22 360 LEU A O 1
ATOM 2878 N N . GLN A 1 361 ? 49.978 -9.418 -11.480 1.00 23.84 361 GLN A N 1
ATOM 2879 C CA . GLN A 1 361 ? 49.412 -10.221 -10.394 1.00 23.84 361 GLN A CA 1
ATOM 2880 C C . GLN A 1 361 ? 47.921 -10.449 -10.670 1.00 23.84 361 GLN A C 1
ATOM 2882 O O . GLN A 1 361 ? 47.117 -9.520 -10.674 1.00 23.84 361 GLN A O 1
ATOM 2887 N N . LEU A 1 362 ? 47.578 -11.706 -10.956 1.00 25.38 362 LEU A N 1
ATOM 2888 C CA . LEU A 1 362 ? 46.209 -12.218 -10.987 1.00 25.38 362 LEU A CA 1
ATOM 2889 C C . LEU A 1 362 ? 45.673 -12.291 -9.546 1.00 25.38 362 LEU A C 1
ATOM 2891 O O . LEU A 1 362 ? 46.387 -12.817 -8.690 1.00 25.38 362 LEU A O 1
ATOM 2895 N N . PRO A 1 363 ? 44.439 -11.849 -9.251 1.00 26.58 363 PRO A N 1
ATOM 2896 C CA . PRO A 1 363 ? 43.783 -12.204 -8.001 1.00 26.58 363 PRO A CA 1
ATOM 2897 C C . PRO A 1 363 ? 43.059 -13.563 -8.124 1.00 26.58 363 PRO A C 1
ATOM 2899 O O . PRO A 1 363 ? 42.612 -13.929 -9.215 1.00 26.58 363 PRO A O 1
ATOM 2902 N N . PRO A 1 364 ? 42.953 -14.326 -7.021 1.00 26.86 364 PRO A N 1
ATOM 2903 C CA . PRO A 1 364 ? 42.498 -15.708 -7.031 1.00 26.86 364 PRO A CA 1
ATOM 2904 C C . PRO A 1 364 ? 40.976 -15.844 -7.134 1.00 26.86 364 PRO A C 1
ATOM 2906 O O . PRO A 1 364 ? 40.197 -15.069 -6.580 1.00 26.86 364 PRO A O 1
ATOM 2909 N N . THR A 1 365 ? 40.586 -16.915 -7.813 1.00 23.06 365 THR A N 1
ATOM 2910 C CA . THR A 1 365 ? 39.259 -17.519 -7.866 1.00 23.06 365 THR A CA 1
ATOM 2911 C C . THR A 1 365 ? 38.782 -17.893 -6.460 1.00 23.06 365 THR A C 1
ATOM 2913 O O . THR A 1 365 ? 39.433 -18.685 -5.783 1.00 23.06 365 THR A O 1
ATOM 2916 N N . VAL A 1 366 ? 37.625 -17.384 -6.033 1.00 23.86 366 VAL A N 1
ATOM 2917 C CA . VAL A 1 366 ? 36.899 -17.921 -4.872 1.00 23.86 366 VAL A CA 1
ATOM 2918 C C . VAL A 1 366 ? 35.640 -18.611 -5.383 1.00 23.86 366 VAL A C 1
ATOM 2920 O O . VAL A 1 366 ? 34.661 -17.970 -5.759 1.00 23.86 366 VAL A O 1
ATOM 2923 N N . CYS A 1 367 ? 35.699 -19.940 -5.416 1.00 20.80 367 CYS A N 1
ATOM 2924 C CA . CYS A 1 367 ? 34.539 -20.815 -5.497 1.00 20.80 367 CYS A CA 1
ATOM 2925 C C . CYS A 1 367 ? 33.875 -20.862 -4.116 1.00 20.80 367 CYS A C 1
ATOM 2927 O O . CYS A 1 367 ? 34.535 -21.209 -3.140 1.00 20.80 367 CYS A O 1
ATOM 2929 N N . VAL A 1 368 ? 32.578 -20.567 -4.030 1.00 23.30 368 VAL A N 1
ATOM 2930 C CA . VAL A 1 368 ? 31.766 -20.904 -2.852 1.00 23.30 368 VAL A CA 1
ATOM 2931 C C . VAL A 1 368 ? 30.751 -21.957 -3.273 1.00 23.30 368 VAL A C 1
ATOM 2933 O O . VAL A 1 368 ? 29.733 -21.662 -3.892 1.00 23.30 368 VAL A O 1
ATOM 2936 N N . THR A 1 369 ? 31.072 -23.207 -2.959 1.00 23.03 369 THR A N 1
ATOM 2937 C CA . THR A 1 369 ? 30.129 -24.323 -2.872 1.00 23.03 369 THR A CA 1
ATOM 2938 C C . THR A 1 369 ? 29.413 -24.243 -1.526 1.00 23.03 369 THR A C 1
ATOM 2940 O O . THR A 1 369 ? 30.058 -24.064 -0.495 1.00 23.03 369 THR A O 1
ATOM 2943 N N . GLY A 1 370 ? 28.085 -24.342 -1.536 1.00 20.41 370 GLY A N 1
ATOM 2944 C CA . GLY A 1 370 ? 27.267 -24.292 -0.328 1.00 20.41 370 GLY A CA 1
ATOM 2945 C C . GLY A 1 370 ? 27.242 -25.598 0.467 1.00 20.41 370 GLY A C 1
ATOM 2946 O O . GLY A 1 370 ? 27.468 -26.675 -0.078 1.00 20.41 370 GLY A O 1
ATOM 2947 N N . SER A 1 371 ? 26.869 -25.475 1.741 1.00 23.34 371 SER A N 1
ATOM 2948 C CA . SER A 1 371 ? 26.259 -26.537 2.551 1.00 23.34 371 SER A CA 1
ATOM 2949 C C . SER A 1 371 ? 25.668 -25.939 3.837 1.00 23.34 371 SER A C 1
ATOM 2951 O O . SER A 1 371 ? 26.376 -25.295 4.608 1.00 23.34 371 SER A O 1
ATOM 2953 N N . PHE A 1 372 ? 24.363 -26.148 4.041 1.00 23.84 372 PHE A N 1
ATOM 2954 C CA . PHE A 1 372 ? 23.647 -25.972 5.313 1.00 23.84 372 PHE A CA 1
ATOM 2955 C C . PHE A 1 372 ? 24.104 -27.018 6.345 1.00 23.84 372 PHE A C 1
ATOM 2957 O O . PHE A 1 372 ? 24.488 -28.123 5.955 1.00 23.84 372 PHE A O 1
ATOM 2964 N N . PRO A 1 373 ? 23.921 -26.737 7.647 1.00 26.98 373 PRO A N 1
ATOM 2965 C CA . PRO A 1 373 ? 23.180 -27.701 8.454 1.00 26.98 373 PRO A CA 1
ATOM 2966 C C . PRO A 1 373 ? 22.137 -27.064 9.384 1.00 26.98 373 PRO A C 1
ATOM 2968 O O . PRO A 1 373 ? 22.096 -25.859 9.623 1.00 26.98 373 PRO A O 1
ATOM 2971 N N . ALA A 1 374 ? 21.251 -27.950 9.823 1.00 25.25 374 ALA A N 1
ATOM 2972 C CA . ALA A 1 374 ? 20.004 -27.735 10.527 1.00 25.25 374 ALA A CA 1
ATOM 2973 C C . ALA A 1 374 ? 20.162 -27.448 12.031 1.00 25.25 374 ALA A C 1
ATOM 2975 O O . ALA A 1 374 ? 21.212 -27.689 12.617 1.00 25.25 374 ALA A O 1
ATOM 2976 N N . ASN A 1 375 ? 19.054 -26.960 12.600 1.00 26.03 375 ASN A N 1
ATOM 2977 C CA . ASN A 1 375 ? 18.656 -26.914 14.009 1.00 26.03 375 ASN A CA 1
ATOM 2978 C C . ASN A 1 375 ? 19.488 -27.754 14.985 1.00 26.03 375 ASN A C 1
ATOM 2980 O O . ASN A 1 375 ? 19.564 -28.969 14.825 1.00 26.03 375 ASN A O 1
ATOM 2984 N N . ASP A 1 376 ? 19.856 -27.145 16.115 1.00 24.78 376 ASP A N 1
ATOM 2985 C CA . ASP A 1 376 ? 19.532 -27.791 17.381 1.00 24.78 376 ASP A CA 1
ATOM 2986 C C . ASP A 1 376 ? 19.217 -26.807 18.516 1.00 24.78 376 ASP A C 1
ATOM 2988 O O . ASP A 1 376 ? 19.603 -25.639 18.541 1.00 24.78 376 ASP A O 1
ATOM 2992 N N . THR A 1 377 ? 18.405 -27.349 19.401 1.00 28.23 377 THR A N 1
ATOM 2993 C CA . THR A 1 377 ? 17.692 -26.835 20.560 1.00 28.23 377 THR A CA 1
ATOM 2994 C C . THR A 1 377 ? 18.594 -26.494 21.755 1.00 28.23 377 THR A C 1
ATOM 2996 O O . THR A 1 377 ? 19.642 -27.098 21.953 1.00 28.23 377 THR A O 1
ATOM 2999 N N . GLY A 1 378 ? 18.178 -25.546 22.610 1.00 25.50 378 GLY A N 1
ATOM 3000 C CA . GLY A 1 378 ? 18.939 -25.242 23.830 1.00 25.50 378 GLY A CA 1
ATOM 3001 C C . GLY A 1 378 ? 18.423 -24.074 24.666 1.00 25.50 378 GLY A C 1
ATOM 3002 O O . GLY A 1 378 ? 18.942 -22.968 24.605 1.00 25.50 378 GLY A O 1
ATOM 3003 N N . VAL A 1 379 ? 17.398 -24.336 25.470 1.00 29.17 379 VAL A N 1
ATOM 3004 C CA . VAL A 1 379 ? 16.873 -23.461 26.529 1.00 29.17 379 VAL A CA 1
ATOM 3005 C C . VAL A 1 379 ? 17.818 -23.459 27.746 1.00 29.17 379 VAL A C 1
ATOM 3007 O O . VAL A 1 379 ? 18.141 -24.546 28.215 1.00 29.17 379 VAL A O 1
ATOM 3010 N N . ARG A 1 380 ? 18.180 -22.288 28.312 1.00 27.69 380 ARG A N 1
ATOM 3011 C CA . ARG A 1 380 ? 17.965 -21.877 29.735 1.00 27.69 380 ARG A CA 1
ATOM 3012 C C . ARG A 1 380 ? 18.704 -20.575 30.156 1.00 27.69 380 ARG A C 1
ATOM 3014 O O . ARG A 1 380 ? 19.632 -20.171 29.467 1.00 27.69 380 ARG A O 1
ATOM 3021 N N . PRO A 1 381 ? 18.254 -19.911 31.253 1.00 37.62 381 PRO A N 1
ATOM 3022 C CA . PRO A 1 381 ? 18.437 -18.477 31.537 1.00 37.62 381 PRO A CA 1
ATOM 3023 C C . PRO A 1 381 ? 19.331 -18.162 32.760 1.00 37.62 381 PRO A C 1
ATOM 3025 O O . PRO A 1 381 ? 19.678 -19.085 33.490 1.00 37.62 381 PRO A O 1
ATOM 3028 N N . SER A 1 382 ? 19.561 -16.854 32.998 1.00 27.50 382 SER A N 1
ATOM 3029 C CA . SER A 1 382 ? 19.990 -16.111 34.224 1.00 27.50 382 SER A CA 1
ATOM 3030 C C . SER A 1 382 ? 21.163 -15.175 33.873 1.00 27.50 382 SER A C 1
ATOM 3032 O O . SER A 1 382 ? 22.090 -15.648 33.224 1.00 27.50 382 SER A O 1
ATOM 3034 N N . LEU A 1 383 ? 21.214 -13.876 34.184 1.00 34.88 383 LEU A N 1
ATOM 3035 C CA . LEU A 1 383 ? 20.709 -13.052 35.294 1.00 34.88 383 LEU A CA 1
ATOM 3036 C C . LEU A 1 383 ? 20.239 -11.678 34.791 1.00 34.88 383 LEU A C 1
ATOM 3038 O O . LEU A 1 383 ? 20.787 -11.226 33.760 1.00 34.88 383 LEU A O 1
#

pLDDT: mean 74.49, std 27.73, range [20.41, 98.5]